Protein AF-A0A437SU65-F1 (afdb_monomer_lite)

Secondary structure (DSSP, 8-state):
--HHHHHHHHHHHHHHHHTTSPPP-HHHHTS----EEEGGG--TTTHHHHHHHHHHHHHHHTS--B--TT---GGGHHHHHTT-EEEEEEEEEEEPPPBTTTBSS-EEEEEEEEETTS-SEEEEEEEEEGGGEEEETTSEEEE-TT-EEEEEEEEEEEETTEEEEEEEEEEEEEEEEESSS--EEE--S--TT---EEEE--HHHHHHHHHHHHH--HHHHHHS----EEEE---SSPPHHHHPBPP-PPSSTTS--SS-SS-EEEEEEEEEEEEEEPSSSSSEEEEEEEEEEEETT--EEEEEEEEE--HHHHHT-PPPTT-EEEEEE-EETTEEEEE---EEEEE-S-----PPPSSHHHHHHHHHHH-GGG---HHHHHHHHHHHHTTTSSHHHHHHHHHHS--SS-EEHHHHHHHHT--HHHHHHHHHTTS----S-SSS-EE-HHHHHHHHHHHH--SHHHHHHHHHHS--EEHHHHHHHHT--HHHHHHHHHHTTPPPTT-SSSSS-EE-HHHHHHHHHHHHHHHHSPP-------------------------------------------------------EEEEETTEEEEE---SSHHHHHHHHHHHHH-SS---EEEEEETTT--EEEEEGGGEEEEEE-

pLDDT: mean 79.96, std 18.11, range [21.45, 98.0]

Radius of gyration: 40.56 Å; chains: 1; bounding box: 126×53×125 Å

Organism: NCBI:txid2495899

Structure (mmCIF, N/CA/C/O backbone):
data_AF-A0A437SU65-F1
#
_entry.id   AF-A0A437SU65-F1
#
loop_
_atom_site.group_PDB
_atom_site.id
_atom_site.type_symbol
_atom_site.label_atom_id
_atom_site.label_alt_id
_atom_site.label_comp_id
_atom_site.label_asym_id
_atom_site.label_entity_id
_atom_site.label_seq_id
_atom_site.pdbx_PDB_ins_code
_atom_site.Cartn_x
_atom_site.Cartn_y
_atom_site.Cartn_z
_atom_site.occupancy
_atom_site.B_iso_or_equiv
_atom_site.auth_seq_id
_atom_site.auth_comp_id
_atom_site.auth_asym_id
_atom_site.auth_atom_id
_atom_site.pdbx_PDB_model_num
ATOM 1 N N . MET A 1 1 ? -15.818 5.229 66.109 1.00 48.31 1 MET A N 1
ATOM 2 C CA . MET A 1 1 ? -14.452 5.239 65.522 1.00 48.31 1 MET A CA 1
ATOM 3 C C . MET A 1 1 ? -14.204 6.581 64.822 1.00 48.31 1 MET A C 1
ATOM 5 O O . MET A 1 1 ? -15.009 6.963 63.986 1.00 48.31 1 MET A O 1
ATOM 9 N N . LYS A 1 2 ? -13.163 7.351 65.189 1.00 48.25 2 LYS A N 1
ATOM 10 C CA . LYS A 1 2 ? -12.948 8.735 64.696 1.00 48.25 2 LYS A CA 1
ATOM 11 C C . LYS A 1 2 ? -12.489 8.754 63.220 1.00 48.25 2 LYS A C 1
ATOM 13 O O . LYS A 1 2 ? -11.485 8.124 62.896 1.00 48.25 2 LYS A O 1
ATOM 18 N N . ARG A 1 3 ? -13.166 9.533 62.356 1.00 51.75 3 ARG A N 1
ATOM 19 C CA . ARG A 1 3 ? -12.918 9.709 60.895 1.00 51.75 3 ARG A CA 1
ATOM 20 C C . ARG A 1 3 ? -11.437 9.831 60.488 1.00 51.75 3 ARG A C 1
ATOM 22 O O . ARG A 1 3 ? -11.054 9.310 59.446 1.00 51.75 3 ARG A O 1
ATOM 29 N N . LYS A 1 4 ? -10.592 10.469 61.311 1.00 56.97 4 LYS A N 1
ATOM 30 C CA . LYS A 1 4 ? -9.142 10.595 61.058 1.00 56.97 4 LYS A CA 1
ATOM 31 C C . LYS A 1 4 ? -8.413 9.243 61.029 1.00 56.97 4 LYS A C 1
ATOM 33 O O . LYS A 1 4 ? -7.615 9.024 60.127 1.00 56.97 4 LYS A O 1
ATOM 38 N N . LYS A 1 5 ? -8.740 8.319 61.943 1.00 60.62 5 LYS A N 1
ATOM 39 C CA . LYS A 1 5 ? -8.124 6.978 62.012 1.00 60.62 5 LYS A CA 1
ATOM 40 C C . LYS A 1 5 ? -8.497 6.119 60.798 1.00 60.62 5 LYS A C 1
ATOM 42 O O . LYS A 1 5 ? -7.655 5.399 60.281 1.00 60.62 5 LYS A O 1
ATOM 47 N N . LEU A 1 6 ? -9.732 6.254 60.302 1.00 53.84 6 LEU A N 1
ATOM 48 C CA . LEU A 1 6 ? -10.195 5.566 59.091 1.00 53.84 6 LEU A CA 1
ATOM 49 C C . LEU A 1 6 ? -9.462 6.075 57.838 1.00 53.84 6 LEU A C 1
ATOM 51 O O . LEU A 1 6 ? -9.045 5.278 57.007 1.00 53.84 6 LEU A O 1
ATOM 55 N N . LYS A 1 7 ? -9.248 7.394 57.728 1.00 58.16 7 LYS A N 1
ATOM 56 C CA . LYS A 1 7 ? -8.521 8.008 56.605 1.00 58.16 7 LYS A CA 1
ATOM 57 C C . LYS A 1 7 ? -7.038 7.607 56.591 1.00 58.16 7 LYS A C 1
ATOM 59 O O . LYS A 1 7 ? -6.509 7.306 55.529 1.00 58.16 7 LYS A O 1
ATOM 64 N N . GLN A 1 8 ? -6.403 7.531 57.763 1.00 63.47 8 GLN A N 1
ATOM 65 C CA . GLN A 1 8 ? -5.023 7.050 57.920 1.00 63.47 8 GLN A CA 1
ATOM 66 C C . GLN A 1 8 ? -4.881 5.564 57.562 1.00 63.47 8 GLN A C 1
ATOM 68 O O . GLN A 1 8 ? -3.995 5.209 56.794 1.00 63.47 8 GLN A O 1
ATOM 73 N N . LEU A 1 9 ? -5.798 4.714 58.038 1.00 54.09 9 LEU A N 1
ATOM 74 C CA . LEU A 1 9 ? -5.822 3.287 57.695 1.00 54.09 9 LEU A CA 1
ATOM 75 C C . LEU A 1 9 ? -6.087 3.048 56.201 1.00 54.09 9 LEU A C 1
ATOM 77 O O . LEU A 1 9 ? -5.532 2.117 55.625 1.00 54.09 9 LEU A O 1
ATOM 81 N N . LEU A 1 10 ? -6.907 3.886 55.557 1.00 53.16 10 LEU A N 1
ATOM 82 C CA . LEU A 1 10 ? -7.144 3.839 54.110 1.00 53.16 10 LEU A CA 1
ATOM 83 C C . LEU A 1 10 ? -5.919 4.291 53.301 1.00 53.16 10 LEU A C 1
ATOM 85 O O . LEU A 1 10 ? -5.645 3.691 52.264 1.00 53.16 10 LEU A O 1
ATOM 89 N N . HIS A 1 11 ? -5.176 5.300 53.770 1.00 51.72 11 HIS A N 1
ATOM 90 C CA . HIS A 1 11 ? -3.910 5.717 53.155 1.00 51.72 11 HIS A CA 1
ATOM 91 C C . HIS A 1 11 ? -2.830 4.640 53.296 1.00 51.72 11 HIS A C 1
ATOM 93 O O . HIS A 1 11 ? -2.267 4.235 52.286 1.00 51.72 11 HIS A O 1
ATOM 99 N N . GLN A 1 12 ? -2.642 4.077 54.493 1.00 53.31 12 GLN A N 1
ATOM 100 C CA . GLN A 1 12 ? -1.701 2.972 54.711 1.00 53.31 12 GLN A CA 1
ATOM 101 C C . GLN A 1 12 ? -2.074 1.726 53.896 1.00 53.31 12 GLN A C 1
ATOM 103 O O . GLN A 1 12 ? -1.208 1.102 53.297 1.00 53.31 12 GLN A O 1
ATOM 108 N N . ARG A 1 13 ? -3.367 1.383 53.777 1.00 48.22 13 ARG A N 1
ATOM 109 C CA . ARG A 1 13 ? -3.807 0.291 52.885 1.00 48.22 13 ARG A CA 1
ATOM 110 C C . ARG A 1 13 ? -3.556 0.576 51.405 1.00 48.22 13 ARG A C 1
ATOM 112 O O . ARG A 1 13 ? -3.365 -0.373 50.653 1.00 48.22 13 ARG A O 1
ATOM 119 N N . ARG A 1 14 ? -3.613 1.838 50.969 1.00 48.84 14 ARG A N 1
ATOM 120 C CA . ARG A 1 14 ? -3.304 2.230 49.583 1.00 48.84 14 ARG A CA 1
ATOM 121 C C . ARG A 1 14 ? -1.804 2.169 49.304 1.00 48.84 14 ARG A C 1
ATOM 123 O O . ARG A 1 14 ? -1.428 1.682 48.248 1.00 48.84 14 ARG A O 1
ATOM 130 N N . GLU A 1 15 ? -0.975 2.594 50.251 1.00 47.12 15 GLU A N 1
ATOM 131 C CA . GLU A 1 15 ? 0.488 2.506 50.151 1.00 47.12 15 GLU A CA 1
ATOM 132 C C . GLU A 1 15 ? 0.971 1.053 50.154 1.00 47.12 15 GLU A C 1
ATOM 134 O O . GLU A 1 15 ? 1.765 0.673 49.302 1.00 47.12 15 GLU A O 1
ATOM 139 N N . VAL A 1 16 ? 0.411 0.205 51.025 1.00 46.88 16 VAL A N 1
ATOM 140 C CA . VAL A 1 16 ? 0.724 -1.234 51.052 1.00 46.88 16 VAL A CA 1
ATOM 141 C C . VAL A 1 16 ? 0.246 -1.949 49.783 1.00 46.88 16 VAL A C 1
ATOM 143 O O . VAL A 1 16 ? 0.918 -2.863 49.322 1.00 46.88 16 VAL A O 1
ATOM 146 N N . LYS A 1 17 ? -0.881 -1.531 49.183 1.00 47.09 17 LYS A N 1
ATOM 147 C CA . LYS A 1 17 ? -1.336 -2.073 47.891 1.00 47.09 17 LYS A CA 1
ATOM 148 C C . LYS A 1 17 ? -0.414 -1.691 46.735 1.00 47.09 17 LYS A C 1
ATOM 150 O O . LYS A 1 17 ? -0.077 -2.571 45.959 1.00 47.09 17 LYS A O 1
ATOM 155 N N . ARG A 1 18 ? 0.032 -0.431 46.662 1.00 48.28 18 ARG A N 1
ATOM 156 C CA . ARG A 1 18 ? 1.009 0.020 45.654 1.00 48.28 18 ARG A CA 1
ATOM 157 C C . ARG A 1 18 ? 2.356 -0.689 45.787 1.00 48.28 18 ARG A C 1
ATOM 159 O O . ARG A 1 18 ? 2.956 -1.043 44.788 1.00 48.28 18 ARG A O 1
ATOM 166 N N . ALA A 1 19 ? 2.805 -0.959 47.013 1.00 45.44 19 ALA A N 1
ATOM 167 C CA . ALA A 1 19 ? 4.047 -1.697 47.260 1.00 45.44 19 ALA A CA 1
ATOM 168 C C . ALA A 1 19 ? 3.969 -3.204 46.922 1.00 45.44 19 ALA A C 1
ATOM 170 O O . ALA A 1 19 ? 4.989 -3.885 46.949 1.00 45.44 19 ALA A O 1
ATOM 171 N N . GLN A 1 20 ? 2.771 -3.734 46.647 1.00 42.81 20 GLN A N 1
ATOM 172 C CA . GLN A 1 20 ? 2.524 -5.135 46.276 1.00 42.81 20 GLN A CA 1
ATOM 173 C C . GLN A 1 20 ? 2.064 -5.289 44.817 1.00 42.81 20 GLN A C 1
ATOM 175 O O . GLN A 1 20 ? 1.743 -6.402 44.396 1.00 42.81 20 GLN A O 1
ATOM 180 N N . GLU A 1 21 ? 1.987 -4.197 44.052 1.00 44.97 21 GLU A N 1
ATOM 181 C CA . GLU A 1 21 ? 1.655 -4.257 42.632 1.00 44.97 21 GLU A CA 1
ATOM 182 C C . GLU A 1 21 ? 2.878 -4.784 41.858 1.00 44.97 21 GLU A C 1
ATOM 184 O O . GLU A 1 21 ? 3.986 -4.285 42.053 1.00 44.97 21 GLU A O 1
ATOM 189 N N . PRO A 1 22 ? 2.721 -5.845 41.044 1.00 46.12 22 PRO A N 1
ATOM 190 C CA . PRO A 1 22 ? 3.824 -6.387 40.258 1.00 46.12 22 PRO A CA 1
ATOM 191 C C . PRO A 1 22 ? 4.358 -5.322 39.295 1.00 46.12 22 PRO A C 1
ATOM 193 O O . PRO A 1 22 ? 3.571 -4.540 38.758 1.00 46.12 22 PRO A O 1
ATOM 196 N N . GLU A 1 23 ? 5.674 -5.318 39.059 1.00 51.69 23 GLU A N 1
ATOM 197 C CA . GLU A 1 23 ? 6.300 -4.455 38.051 1.00 51.69 23 GLU A CA 1
ATOM 198 C C . GLU A 1 23 ? 5.543 -4.559 36.719 1.00 51.69 23 GLU A C 1
ATOM 200 O O . GLU A 1 23 ? 5.270 -5.656 36.215 1.00 51.69 23 GLU A O 1
ATOM 205 N N . ILE A 1 24 ? 5.162 -3.406 36.164 1.00 58.41 24 ILE A N 1
ATOM 206 C CA . ILE A 1 24 ? 4.443 -3.334 34.894 1.00 58.41 24 ILE A CA 1
ATOM 207 C C . ILE A 1 24 ? 5.397 -3.791 33.788 1.00 58.41 24 ILE A C 1
ATOM 209 O O . ILE A 1 24 ? 6.418 -3.163 33.526 1.00 58.41 24 ILE A O 1
ATOM 213 N N . ASN A 1 25 ? 5.065 -4.898 33.126 1.00 58.41 25 ASN A N 1
ATOM 214 C CA . ASN A 1 25 ? 5.825 -5.371 31.978 1.00 58.41 25 ASN A CA 1
ATOM 215 C C . ASN A 1 25 ? 5.458 -4.548 30.735 1.00 58.41 25 ASN A C 1
ATOM 217 O O . ASN A 1 25 ? 4.402 -4.759 30.135 1.00 58.41 25 ASN A O 1
ATOM 221 N N . ASP A 1 26 ? 6.369 -3.667 30.326 1.00 60.25 26 ASP A N 1
ATOM 222 C CA . ASP A 1 26 ? 6.275 -2.810 29.139 1.00 60.25 26 ASP A CA 1
ATOM 223 C C . ASP A 1 26 ? 5.778 -3.540 27.876 1.00 60.25 26 ASP A C 1
ATOM 225 O O . ASP A 1 26 ? 4.944 -3.019 27.141 1.00 60.25 26 ASP A O 1
ATOM 229 N N . LYS A 1 27 ? 6.236 -4.776 27.629 1.00 62.72 27 LYS A N 1
ATOM 230 C CA . LYS A 1 27 ? 5.845 -5.543 26.430 1.00 62.72 27 LYS A CA 1
ATOM 231 C C . LYS A 1 27 ? 4.414 -6.075 26.491 1.00 62.72 27 LYS A C 1
ATOM 233 O O . LYS A 1 27 ? 3.825 -6.343 25.449 1.00 62.72 27 LYS A O 1
ATOM 238 N N . GLN A 1 28 ? 3.880 -6.282 27.693 1.00 64.06 28 GLN A N 1
ATOM 239 C CA . GLN A 1 28 ? 2.501 -6.732 27.880 1.00 64.06 28 GLN A CA 1
ATOM 240 C C . GLN A 1 28 ? 1.509 -5.567 27.824 1.00 64.06 28 GLN A C 1
ATOM 242 O O . GLN A 1 28 ? 0.365 -5.789 27.427 1.00 64.06 28 GLN A O 1
ATOM 247 N N . ASP A 1 29 ? 1.923 -4.346 28.189 1.00 74.44 29 ASP A N 1
ATOM 248 C CA . ASP A 1 29 ? 1.045 -3.175 28.078 1.00 74.44 29 ASP A CA 1
ATOM 249 C C . ASP A 1 29 ? 0.813 -2.784 26.610 1.00 74.44 29 ASP A C 1
ATOM 251 O O . ASP A 1 29 ? -0.297 -2.428 26.234 1.00 74.44 29 ASP A O 1
ATOM 255 N N . ASP A 1 30 ? 1.793 -3.009 25.737 1.00 77.06 30 ASP A N 1
ATOM 256 C CA . ASP A 1 30 ? 1.712 -2.690 24.306 1.00 77.06 30 ASP A CA 1
ATOM 257 C C . ASP A 1 30 ? 0.867 -3.691 23.474 1.00 77.06 30 ASP A C 1
ATOM 259 O O . ASP A 1 30 ? 0.886 -3.659 22.243 1.00 77.06 30 ASP A O 1
ATOM 263 N N . GLN A 1 31 ? 0.121 -4.609 24.104 1.00 82.56 31 GLN A N 1
ATOM 264 C CA . GLN A 1 31 ? -0.688 -5.619 23.408 1.00 82.56 31 GLN A CA 1
ATOM 265 C C . GLN A 1 31 ? -2.133 -5.669 23.904 1.00 82.56 31 GLN A C 1
ATOM 267 O O . GLN A 1 31 ? -2.406 -5.667 25.109 1.00 82.56 31 GLN A O 1
ATOM 272 N N . LEU A 1 32 ? -3.074 -5.784 22.961 1.00 90.06 32 LEU A N 1
ATOM 273 C CA . LEU A 1 32 ? -4.473 -6.047 23.273 1.00 90.06 32 LEU A CA 1
ATOM 274 C C . LEU A 1 32 ? -4.654 -7.518 23.670 1.00 90.06 32 LEU A C 1
ATOM 276 O O . LEU A 1 32 ? -4.596 -8.419 22.836 1.00 90.06 32 LEU A O 1
ATOM 280 N N . GLN A 1 33 ? -4.919 -7.765 24.950 1.00 89.94 33 GLN A N 1
ATOM 281 C CA . GLN A 1 33 ? -5.267 -9.098 25.436 1.00 89.94 33 GLN A CA 1
ATOM 282 C C . GLN A 1 33 ? -6.783 -9.304 25.391 1.00 89.94 33 GLN A C 1
ATOM 284 O O . GLN A 1 33 ? -7.545 -8.590 26.046 1.00 89.94 33 GLN A O 1
ATOM 289 N N . ILE A 1 34 ? -7.229 -10.317 24.645 1.00 91.31 34 ILE A N 1
ATOM 290 C CA . ILE A 1 34 ? -8.649 -10.654 24.524 1.00 91.31 34 ILE A CA 1
ATOM 291 C C . ILE A 1 34 ? -9.034 -11.680 25.593 1.00 91.31 34 ILE A C 1
ATOM 293 O O . ILE A 1 34 ? -8.959 -12.890 25.379 1.00 91.31 34 ILE A O 1
ATOM 297 N N . ASN A 1 35 ? -9.480 -11.200 26.756 1.00 93.69 35 ASN A N 1
ATOM 298 C CA . ASN A 1 35 ? -10.156 -12.071 27.714 1.00 93.69 35 ASN A CA 1
ATOM 299 C C . ASN A 1 35 ? -11.552 -12.446 27.188 1.00 93.69 35 ASN A C 1
ATOM 301 O O . ASN A 1 35 ? -12.285 -11.597 26.676 1.00 93.69 35 ASN A O 1
ATOM 305 N N . TYR A 1 36 ? -11.937 -13.709 27.365 1.00 95.44 36 TYR A N 1
ATOM 306 C CA . TYR A 1 36 ? -13.238 -14.231 26.955 1.00 95.44 36 TYR A CA 1
ATOM 307 C C . TYR A 1 36 ? -13.839 -15.128 28.041 1.00 95.44 36 TYR A C 1
ATOM 309 O O . TYR A 1 36 ? -13.131 -15.631 28.914 1.00 95.44 36 TYR A O 1
ATOM 317 N N . VAL A 1 37 ? -15.159 -15.301 28.000 1.00 95.81 37 VAL A N 1
ATOM 318 C CA . VAL A 1 37 ? -15.876 -16.257 28.850 1.00 95.81 37 VAL A CA 1
ATOM 319 C C . VAL A 1 37 ? -15.878 -17.621 28.168 1.00 95.81 37 VAL A C 1
ATOM 321 O O . VAL A 1 37 ? -16.264 -17.723 27.001 1.00 95.81 37 VAL A O 1
ATOM 324 N N . LYS A 1 38 ? -15.487 -18.674 28.889 1.00 94.25 38 LYS A N 1
ATOM 325 C CA . LYS A 1 38 ? -15.581 -20.034 28.357 1.00 94.25 38 LYS A CA 1
ATOM 326 C C . LYS A 1 38 ? -17.037 -20.452 28.219 1.00 94.25 38 LYS A C 1
ATOM 328 O O . LYS A 1 38 ? -17.812 -20.282 29.159 1.00 94.25 38 LYS A O 1
ATOM 333 N N . THR A 1 39 ? -17.409 -21.056 27.094 1.00 92.56 39 THR A N 1
ATOM 334 C CA . THR A 1 39 ? -18.789 -21.525 26.875 1.00 92.56 39 THR A CA 1
ATOM 335 C C . THR A 1 39 ? -19.246 -22.494 27.973 1.00 92.56 39 THR A C 1
ATOM 337 O O . THR A 1 39 ? -20.391 -22.422 28.407 1.00 92.56 39 THR A O 1
ATOM 340 N N . SER A 1 40 ? -18.339 -23.317 28.511 1.00 90.06 40 SER A N 1
ATOM 341 C CA . SER A 1 40 ? -18.606 -24.230 29.633 1.00 90.06 40 SER A CA 1
ATOM 342 C C . SER A 1 40 ? -18.966 -23.535 30.954 1.00 90.06 40 SER A C 1
ATOM 344 O O . SER A 1 40 ? -19.517 -24.167 31.849 1.00 90.06 40 SER A O 1
ATOM 346 N N . GLU A 1 41 ? -18.629 -22.253 31.112 1.00 87.38 41 GLU A N 1
ATOM 347 C CA . GLU A 1 41 ? -18.922 -21.460 32.314 1.00 87.38 41 GLU A CA 1
ATOM 348 C C . GLU A 1 41 ? -20.277 -20.732 32.223 1.00 87.38 41 GLU A C 1
ATOM 350 O O . GLU A 1 41 ? -20.748 -20.170 33.220 1.00 87.38 41 GLU A O 1
ATOM 355 N N . LEU A 1 42 ? -20.908 -20.741 31.040 1.00 88.75 42 LEU A N 1
ATOM 356 C CA . LEU A 1 42 ? -22.161 -20.048 30.757 1.00 88.75 42 LEU A CA 1
ATOM 357 C C . LEU A 1 42 ? -23.374 -20.936 31.052 1.00 88.75 42 LEU A C 1
ATOM 359 O O . LEU A 1 42 ? -23.619 -21.949 30.404 1.00 88.75 42 LEU A O 1
ATOM 363 N N . THR A 1 43 ? -24.194 -20.486 31.993 1.00 85.62 43 THR A N 1
ATOM 364 C CA . THR A 1 43 ? -25.552 -20.979 32.252 1.00 85.62 43 THR A CA 1
ATOM 365 C C . THR A 1 43 ? -26.526 -19.807 32.128 1.00 85.62 43 THR A C 1
ATOM 367 O O . THR A 1 43 ? -26.138 -18.654 32.326 1.00 85.62 43 THR A O 1
ATOM 370 N N . ARG A 1 44 ? -27.807 -20.073 31.842 1.00 76.50 44 ARG A N 1
ATOM 371 C CA . ARG A 1 44 ? -28.818 -19.005 31.693 1.00 76.50 44 ARG A CA 1
ATOM 372 C C . ARG A 1 44 ? -28.914 -18.081 32.913 1.00 76.50 44 ARG A C 1
ATOM 374 O O . ARG A 1 44 ? -29.195 -16.901 32.758 1.00 76.50 44 ARG A O 1
ATOM 381 N N . GLU A 1 45 ? -28.669 -18.603 34.111 1.00 78.88 45 GLU A N 1
ATOM 382 C CA . GLU A 1 45 ? -28.796 -17.848 35.364 1.00 78.88 45 GLU A CA 1
ATOM 383 C C . GLU A 1 45 ? -27.555 -17.001 35.695 1.00 78.88 45 GLU A C 1
ATOM 385 O O . GLU A 1 45 ? -27.661 -16.026 36.437 1.00 78.88 45 GLU A O 1
ATOM 390 N N . ASN A 1 46 ? -26.377 -17.334 35.147 1.00 87.94 46 ASN A N 1
ATOM 391 C CA . ASN A 1 46 ? -25.112 -16.674 35.498 1.00 87.94 46 ASN A CA 1
ATOM 392 C C . ASN A 1 46 ? -24.468 -15.870 34.352 1.00 87.94 46 ASN A C 1
ATOM 394 O O . ASN A 1 46 ? -23.453 -15.211 34.586 1.00 87.94 46 ASN A O 1
ATOM 398 N N . GLU A 1 47 ? -25.037 -15.898 33.144 1.00 87.81 47 GLU A N 1
ATOM 399 C CA . GLU A 1 47 ? -24.445 -15.328 31.926 1.00 87.81 47 GLU A CA 1
ATOM 400 C C . GLU A 1 47 ? -23.999 -13.868 32.120 1.00 87.81 47 GLU A C 1
ATOM 402 O O . GLU A 1 47 ? -22.821 -13.528 31.967 1.00 87.81 47 GLU A O 1
ATOM 407 N N . THR A 1 48 ? -24.911 -13.016 32.588 1.00 91.69 48 THR A N 1
ATOM 408 C CA . THR A 1 48 ? -24.638 -11.606 32.895 1.00 91.69 48 THR A CA 1
ATOM 409 C C . THR A 1 48 ? -23.510 -11.421 33.917 1.00 91.69 48 THR A C 1
ATOM 411 O O . THR A 1 48 ? -22.685 -10.509 33.796 1.00 91.69 48 THR A O 1
ATOM 414 N N . ALA A 1 49 ? -23.449 -12.274 34.941 1.00 93.12 49 ALA A N 1
ATOM 415 C CA . ALA A 1 49 ? -22.429 -12.180 35.979 1.00 93.12 49 ALA A CA 1
ATOM 416 C C . ALA A 1 49 ? -21.038 -12.549 35.440 1.00 93.12 49 ALA A C 1
ATOM 418 O O . ALA A 1 49 ? -20.062 -11.870 35.778 1.00 93.12 49 ALA A O 1
ATOM 419 N N . GLN A 1 50 ? -20.944 -13.567 34.575 1.00 95.00 50 GLN A N 1
ATOM 420 C CA . GLN A 1 50 ? -19.679 -13.981 33.959 1.00 95.00 50 GLN A CA 1
ATOM 421 C C . GLN A 1 50 ? -19.137 -12.920 33.002 1.00 95.00 50 GLN A C 1
ATOM 423 O O . GLN A 1 50 ? -17.964 -12.550 33.099 1.00 95.00 50 GLN A O 1
ATOM 428 N N . PHE A 1 51 ? -19.987 -12.339 32.151 1.00 96.44 51 PHE A N 1
ATOM 429 C CA . PHE A 1 51 ? -19.558 -11.252 31.268 1.00 96.44 51 PHE A CA 1
ATOM 430 C C . PHE A 1 51 ? -19.075 -10.030 32.052 1.00 96.44 51 PHE A C 1
ATOM 432 O O . PHE A 1 51 ? -17.989 -9.515 31.789 1.00 96.44 51 PHE A O 1
ATOM 439 N N . ASN A 1 52 ? -19.803 -9.610 33.091 1.00 95.88 52 ASN A N 1
ATOM 440 C CA . ASN A 1 52 ? -19.356 -8.508 33.946 1.00 95.88 52 ASN A CA 1
ATOM 441 C C . ASN A 1 52 ? -18.070 -8.832 34.727 1.00 95.88 52 ASN A C 1
ATOM 443 O O . ASN A 1 52 ? -17.272 -7.932 34.997 1.00 95.88 52 ASN A O 1
ATOM 447 N N . LYS A 1 53 ? -17.836 -10.098 35.098 1.00 95.06 53 LYS A N 1
ATOM 448 C CA . LYS A 1 53 ? -16.576 -10.538 35.718 1.00 95.06 53 LYS A CA 1
ATOM 449 C C . LYS A 1 53 ? -15.400 -10.349 34.758 1.00 95.06 53 LYS A C 1
ATOM 451 O O . LYS A 1 53 ? -14.406 -9.748 35.162 1.00 95.06 53 LYS A O 1
ATOM 456 N N . VAL A 1 54 ? -15.525 -10.795 33.507 1.00 96.12 54 VAL A N 1
ATOM 457 C CA . VAL A 1 54 ? -14.481 -10.624 32.482 1.00 96.12 54 VAL A CA 1
ATOM 458 C C . VAL A 1 54 ? -14.294 -9.152 32.107 1.00 96.12 54 VAL A C 1
ATOM 460 O O . VAL A 1 54 ? -13.163 -8.682 32.058 1.00 96.12 54 VAL A O 1
ATOM 463 N N . ARG A 1 55 ? -15.370 -8.372 31.967 1.00 96.38 55 ARG A N 1
ATOM 464 C CA . ARG A 1 55 ? -15.272 -6.922 31.737 1.00 96.38 55 ARG A CA 1
ATOM 465 C C . ARG A 1 55 ? -14.465 -6.218 32.829 1.00 96.38 55 ARG A C 1
ATOM 467 O O . ARG A 1 55 ? -13.527 -5.486 32.540 1.00 96.38 55 ARG A O 1
ATOM 474 N N . ARG A 1 56 ? -14.760 -6.492 34.105 1.00 94.69 56 ARG A N 1
ATOM 475 C CA . ARG A 1 56 ? -13.992 -5.942 35.239 1.00 94.69 56 ARG A CA 1
ATOM 476 C C . ARG A 1 56 ? -12.543 -6.429 35.276 1.00 94.69 56 ARG A C 1
ATOM 478 O O . ARG A 1 56 ? -11.690 -5.722 35.808 1.00 94.69 56 ARG A O 1
ATOM 485 N N . LYS A 1 57 ? -12.264 -7.621 34.742 1.00 94.25 57 LYS A N 1
ATOM 486 C CA . LYS A 1 57 ? -10.900 -8.116 34.533 1.00 94.25 57 LYS A CA 1
ATOM 487 C C . LYS A 1 57 ? -10.178 -7.261 33.484 1.00 94.25 57 LYS A C 1
ATOM 489 O O . LYS A 1 57 ? -9.079 -6.794 33.765 1.00 94.25 57 LYS A O 1
ATOM 494 N N . ASN A 1 58 ? -10.830 -6.940 32.362 1.00 94.75 58 ASN A N 1
ATOM 495 C CA . ASN A 1 58 ? -10.271 -6.049 31.336 1.00 94.75 58 ASN A CA 1
ATOM 496 C C . ASN A 1 58 ? -9.891 -4.675 31.892 1.00 94.75 58 ASN A C 1
ATOM 498 O O . ASN A 1 58 ? -8.809 -4.180 31.593 1.00 94.75 58 ASN A O 1
ATOM 502 N N . VAL A 1 59 ? -10.721 -4.095 32.767 1.00 93.12 59 VAL A N 1
ATOM 503 C CA . VAL A 1 59 ? -10.406 -2.808 33.414 1.00 93.12 59 VAL A CA 1
ATOM 504 C C . VAL A 1 59 ? -9.080 -2.846 34.187 1.00 93.12 59 VAL A C 1
ATOM 506 O O . VAL A 1 59 ? -8.360 -1.854 34.228 1.00 93.12 59 VAL A O 1
ATOM 509 N N . LYS A 1 60 ? -8.749 -3.983 34.809 1.00 88.62 60 LYS A N 1
ATOM 510 C CA . LYS A 1 60 ? -7.547 -4.140 35.646 1.00 88.62 60 LYS A CA 1
ATOM 511 C C . LYS A 1 60 ? -6.306 -4.557 34.860 1.00 88.62 60 LYS A C 1
ATOM 513 O O . LYS A 1 60 ? -5.191 -4.186 35.224 1.00 88.62 60 LYS A O 1
ATOM 518 N N . GLU A 1 61 ? -6.497 -5.404 33.856 1.00 88.19 61 GLU A N 1
ATOM 519 C CA . GLU A 1 61 ? -5.404 -6.120 33.194 1.00 88.19 61 GLU A CA 1
ATOM 520 C C . GLU A 1 61 ? -5.129 -5.623 31.777 1.00 88.19 61 GLU A C 1
ATOM 522 O O . GLU A 1 61 ? -3.995 -5.726 31.324 1.00 88.19 61 GLU A O 1
ATOM 527 N N . VAL A 1 62 ? -6.136 -5.078 31.088 1.00 91.50 62 VAL A N 1
ATOM 528 C CA . VAL A 1 62 ? -6.043 -4.769 29.655 1.00 91.50 62 VAL A CA 1
ATOM 529 C C . VAL A 1 62 ? -5.928 -3.276 29.386 1.00 91.50 62 VAL A C 1
ATOM 531 O O . VAL A 1 62 ? -5.269 -2.923 28.422 1.00 91.50 62 VAL A O 1
ATOM 534 N N . LEU A 1 63 ? -6.521 -2.394 30.193 1.00 92.19 63 LEU A N 1
ATOM 535 C CA . LEU A 1 63 ? -6.363 -0.946 29.986 1.00 92.19 63 LEU A CA 1
ATOM 536 C C . LEU A 1 63 ? -4.902 -0.512 30.125 1.00 92.19 63 LEU A C 1
ATOM 538 O O . LEU A 1 63 ? -4.173 -1.094 30.928 1.00 92.19 63 LEU A O 1
ATOM 542 N N . ASN A 1 64 ? -4.513 0.539 29.396 1.00 89.12 64 ASN A N 1
ATOM 543 C CA . ASN A 1 64 ? -3.157 1.079 29.482 1.00 89.12 64 ASN A CA 1
ATOM 544 C C . ASN A 1 64 ? -2.851 1.504 30.917 1.00 89.12 64 ASN A C 1
ATOM 546 O O . ASN A 1 64 ? -3.691 2.130 31.586 1.00 89.12 64 ASN A O 1
ATOM 550 N N . LYS A 1 65 ? -1.639 1.184 31.366 1.00 86.19 65 LYS A N 1
ATOM 551 C CA . LYS A 1 65 ? -1.116 1.582 32.680 1.00 86.19 65 LYS A CA 1
ATOM 552 C C . LYS A 1 65 ? -0.002 2.606 32.552 1.00 86.19 65 LYS A C 1
ATOM 554 O O . LYS A 1 65 ? 0.256 3.337 33.501 1.00 86.19 65 LYS A O 1
ATOM 559 N N . LEU A 1 66 ? 0.615 2.694 31.381 1.00 84.44 66 LEU A N 1
ATOM 560 C CA . LEU A 1 66 ? 1.716 3.598 31.103 1.00 84.44 66 LEU A CA 1
ATOM 561 C C . LEU A 1 66 ? 1.278 4.763 30.213 1.00 84.44 66 LEU A C 1
ATOM 563 O O . LEU A 1 66 ? 0.418 4.644 29.339 1.00 84.44 66 LEU A O 1
ATOM 567 N N . LYS A 1 67 ? 1.871 5.936 30.438 1.00 81.06 67 LYS A N 1
ATOM 568 C CA . LYS A 1 67 ? 1.645 7.104 29.580 1.00 81.06 67 LYS A CA 1
ATOM 569 C C . LYS A 1 67 ? 2.455 6.982 28.285 1.00 81.06 67 LYS A C 1
ATOM 571 O O . LYS A 1 67 ? 3.668 6.805 28.326 1.00 81.06 67 LYS A O 1
ATOM 576 N N . HIS A 1 68 ? 1.807 7.221 27.143 1.00 79.00 68 HIS A N 1
ATOM 577 C CA . HIS A 1 68 ? 2.444 7.240 25.816 1.00 79.00 68 HIS A CA 1
ATOM 578 C C . HIS A 1 68 ? 2.427 8.661 25.212 1.00 79.00 68 HIS A C 1
ATOM 580 O O . HIS A 1 68 ? 1.634 8.942 24.311 1.00 79.00 68 HIS A O 1
ATOM 586 N N . PRO A 1 69 ? 3.253 9.605 25.716 1.00 65.94 69 PRO A N 1
ATOM 587 C CA . PRO A 1 69 ? 3.161 11.028 25.366 1.00 65.94 69 PRO A CA 1
ATOM 588 C C . PRO A 1 69 ? 3.585 11.347 23.925 1.00 65.94 69 PRO A C 1
ATOM 590 O O . PRO A 1 69 ? 3.220 12.399 23.407 1.00 65.94 69 PRO A O 1
ATOM 593 N N . PHE A 1 70 ? 4.335 10.451 23.282 1.00 66.44 70 PHE A N 1
ATOM 594 C CA . PHE A 1 70 ? 4.819 10.615 21.912 1.00 66.44 70 PHE A CA 1
ATOM 595 C C . PHE A 1 70 ? 3.973 9.855 20.877 1.00 66.44 70 PHE A C 1
ATOM 597 O O . PHE A 1 70 ? 4.384 9.769 19.723 1.00 66.44 70 PHE A O 1
ATOM 604 N N . SER A 1 71 ? 2.798 9.316 21.244 1.00 71.75 71 SER A N 1
ATOM 605 C CA . SER A 1 71 ? 1.903 8.697 20.254 1.00 71.75 71 SER A CA 1
ATOM 606 C C . SER A 1 71 ? 1.406 9.759 19.267 1.00 71.75 71 SER A C 1
ATOM 608 O O . SER A 1 71 ? 0.718 10.706 19.647 1.00 71.75 71 SER A O 1
ATOM 610 N N . GLN A 1 72 ? 1.793 9.627 17.997 1.00 71.38 72 GLN A N 1
ATOM 611 C CA . GLN A 1 72 ? 1.370 10.519 16.908 1.00 71.38 72 GLN A CA 1
ATOM 612 C C . GLN A 1 72 ? 0.285 9.893 16.023 1.00 71.38 72 GLN A C 1
ATOM 614 O O . GLN A 1 72 ? -0.093 10.473 15.010 1.00 71.38 72 GLN A O 1
ATOM 619 N N . HIS A 1 73 ? -0.212 8.703 16.368 1.00 85.94 73 HIS A N 1
ATOM 620 C CA . HIS A 1 73 ? -1.208 7.990 15.566 1.00 85.94 73 HIS A CA 1
ATOM 621 C C . HIS A 1 73 ? -0.777 7.741 14.116 1.00 85.94 73 HIS A C 1
ATOM 623 O O . HIS A 1 73 ? -1.589 7.661 13.194 1.00 85.94 73 HIS A O 1
ATOM 629 N N . ILE A 1 74 ? 0.535 7.614 13.895 1.00 87.38 74 ILE A N 1
ATOM 630 C CA . ILE A 1 74 ? 1.110 7.600 12.551 1.00 87.38 74 ILE A CA 1
ATOM 631 C C . ILE A 1 74 ? 0.697 6.366 11.744 1.00 87.38 74 ILE A C 1
ATOM 633 O O . ILE A 1 74 ? 0.548 6.469 10.534 1.00 87.38 74 ILE A O 1
ATOM 637 N N . ARG A 1 75 ? 0.415 5.227 12.392 1.00 91.25 75 ARG A N 1
ATOM 638 C CA . ARG A 1 75 ? -0.089 4.008 11.730 1.00 91.25 75 ARG A CA 1
ATOM 639 C C . ARG A 1 75 ? -1.496 4.151 11.145 1.00 91.25 75 ARG A C 1
ATOM 641 O O . ARG A 1 75 ? -1.904 3.293 10.372 1.00 91.25 75 ARG A O 1
ATOM 648 N N . LEU A 1 76 ? -2.224 5.223 11.467 1.00 93.75 76 LEU A N 1
ATOM 649 C CA . LEU A 1 76 ? -3.509 5.542 10.837 1.00 93.75 76 LEU A CA 1
ATOM 650 C C . LEU A 1 76 ? -3.342 6.368 9.551 1.00 93.75 76 LEU A C 1
ATOM 652 O O . LEU A 1 76 ? -4.237 6.374 8.708 1.00 93.75 76 LEU A O 1
ATOM 656 N N . LYS A 1 77 ? -2.190 7.027 9.365 1.00 92.88 77 LYS A N 1
ATOM 657 C CA . LYS A 1 77 ? -1.888 7.854 8.188 1.00 92.88 77 LYS A CA 1
ATOM 658 C C . LYS A 1 77 ? -2.104 7.127 6.852 1.00 92.88 77 LYS A C 1
ATOM 660 O O . LYS A 1 77 ? -2.731 7.735 5.987 1.00 92.88 77 LYS A O 1
ATOM 665 N N . PRO A 1 78 ? -1.655 5.868 6.656 1.00 94.69 78 PRO A N 1
ATOM 666 C CA . PRO A 1 78 ? -1.824 5.193 5.370 1.00 94.69 78 PRO A CA 1
ATOM 667 C C . PRO A 1 78 ? -3.291 5.064 4.946 1.00 94.69 78 PRO A C 1
ATOM 669 O O . PRO A 1 78 ? -3.600 5.235 3.776 1.00 94.69 78 PRO A O 1
ATOM 672 N N . TYR A 1 79 ? -4.207 4.837 5.890 1.00 95.25 79 TYR A N 1
ATOM 673 C CA . TYR A 1 79 ? -5.643 4.747 5.601 1.00 95.25 79 TYR A CA 1
ATOM 674 C C . TYR A 1 79 ? -6.237 6.101 5.203 1.00 95.25 79 TYR A C 1
ATOM 676 O O . TYR A 1 79 ? -7.070 6.162 4.307 1.00 95.25 79 TYR A O 1
ATOM 684 N N . TYR A 1 80 ? -5.776 7.193 5.826 1.00 94.25 80 TYR A N 1
ATOM 685 C CA . TYR A 1 80 ? -6.149 8.550 5.416 1.00 94.25 80 TYR A CA 1
ATOM 686 C C . TYR A 1 80 ? -5.668 8.860 3.990 1.00 94.25 80 TYR A C 1
ATOM 688 O O . TYR A 1 80 ? -6.424 9.389 3.186 1.00 94.25 80 TYR A O 1
ATOM 696 N N . GLU A 1 81 ? -4.419 8.517 3.660 1.00 93.62 81 GLU A N 1
ATOM 697 C CA . GLU A 1 81 ? -3.842 8.771 2.331 1.00 93.62 81 GLU A CA 1
ATOM 698 C C . GLU A 1 81 ? -4.464 7.909 1.225 1.00 93.62 81 GLU A C 1
ATOM 700 O O . GLU A 1 81 ? -4.564 8.364 0.087 1.00 93.62 81 GLU A O 1
ATOM 705 N N . ALA A 1 82 ? -4.874 6.681 1.551 1.00 93.06 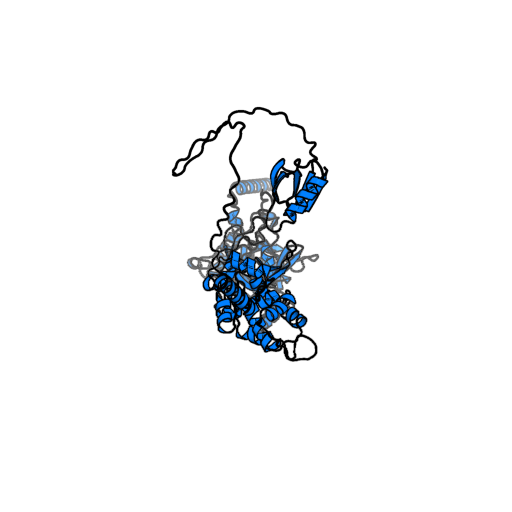82 ALA A N 1
ATOM 706 C CA . ALA A 1 82 ? -5.557 5.780 0.625 1.00 93.06 82 ALA A CA 1
ATOM 707 C C . ALA A 1 82 ? -7.053 6.083 0.471 1.00 93.06 82 ALA A C 1
ATOM 709 O O . ALA A 1 82 ? -7.702 5.473 -0.373 1.00 93.06 82 ALA A O 1
ATOM 710 N N . ASP A 1 83 ? -7.600 6.988 1.289 1.00 92.19 83 ASP A N 1
ATOM 711 C CA . ASP A 1 83 ? -9.041 7.204 1.411 1.00 92.19 83 ASP A CA 1
ATOM 712 C C . ASP A 1 83 ? -9.810 5.907 1.771 1.00 92.19 83 ASP A C 1
ATOM 714 O O . ASP A 1 83 ? -10.967 5.709 1.395 1.00 92.19 83 ASP A O 1
ATOM 718 N N . ASP A 1 84 ? -9.181 5.014 2.541 1.00 92.00 84 ASP A N 1
ATOM 719 C CA . ASP A 1 84 ? -9.711 3.685 2.857 1.00 92.00 84 ASP A CA 1
ATOM 720 C C . ASP A 1 84 ? -10.258 3.591 4.293 1.00 92.00 84 ASP A C 1
ATOM 722 O O . ASP A 1 84 ? -9.932 4.375 5.190 1.00 92.00 84 ASP A O 1
ATOM 726 N N . TRP A 1 85 ? -11.131 2.614 4.516 1.00 94.19 85 TRP A N 1
ATOM 727 C CA . TRP A 1 85 ? -11.760 2.358 5.801 1.00 94.19 85 TRP A CA 1
ATOM 728 C C . TRP A 1 85 ? -10.992 1.317 6.607 1.00 94.19 85 TRP A C 1
ATOM 730 O O . TRP A 1 85 ? -10.909 0.146 6.240 1.00 94.19 85 TRP A O 1
ATOM 740 N N . LEU A 1 86 ? -10.570 1.707 7.802 1.00 95.69 86 LEU A N 1
ATOM 741 C CA . LEU A 1 86 ? -9.935 0.821 8.762 1.00 95.69 86 LEU A CA 1
ATOM 742 C C . LEU A 1 86 ? -10.978 -0.039 9.494 1.00 95.69 86 LEU A C 1
ATOM 744 O O . LEU A 1 86 ? -11.892 0.495 10.122 1.00 95.69 86 LEU A O 1
ATOM 748 N N . HIS A 1 87 ? -10.808 -1.365 9.494 1.00 96.00 87 HIS A N 1
ATOM 749 C CA . HIS A 1 87 ? -11.477 -2.269 10.443 1.00 96.00 87 HIS A CA 1
ATOM 750 C C . HIS A 1 87 ? -10.583 -2.467 11.668 1.00 96.00 87 HIS A C 1
ATOM 752 O O . HIS A 1 87 ? -9.447 -2.922 11.544 1.00 96.00 87 HIS A O 1
ATOM 758 N N . TRP A 1 88 ? -11.103 -2.124 12.843 1.00 96.44 88 TRP A N 1
ATOM 759 C CA . TRP A 1 88 ? -10.346 -2.107 14.088 1.00 96.44 88 TRP A CA 1
ATOM 760 C C . TRP A 1 88 ? -11.118 -2.705 15.265 1.00 96.44 88 TRP A C 1
ATOM 762 O O . TRP A 1 88 ? -12.348 -2.818 15.247 1.00 96.44 88 TRP A O 1
ATOM 772 N N . ILE A 1 89 ? -10.376 -3.044 16.318 1.00 96.38 89 ILE A N 1
ATOM 773 C CA . ILE A 1 89 ? -10.910 -3.388 17.638 1.00 96.38 89 ILE A CA 1
ATOM 774 C C . ILE A 1 89 ? -10.049 -2.766 18.742 1.00 96.38 89 ILE A C 1
ATOM 776 O O . ILE A 1 89 ? -8.831 -2.666 18.607 1.00 96.38 89 ILE A O 1
ATOM 780 N N . GLY A 1 90 ? -10.676 -2.333 19.833 1.00 97.00 90 GLY A N 1
ATOM 781 C CA . GLY A 1 90 ? -9.988 -1.811 21.017 1.00 97.00 90 GLY A CA 1
ATOM 782 C C . GLY A 1 90 ? -10.863 -1.887 22.266 1.00 97.00 90 GLY A C 1
ATOM 783 O O . GLY A 1 90 ? -11.978 -2.407 22.209 1.00 97.00 90 GLY A O 1
ATOM 784 N N . VAL A 1 91 ? -10.371 -1.394 23.404 1.00 97.06 91 VAL A N 1
ATOM 785 C CA . VAL A 1 91 ? -11.081 -1.457 24.696 1.00 97.06 91 VAL A CA 1
ATOM 786 C C . VAL A 1 91 ? -11.555 -0.074 25.114 1.00 97.06 91 VAL A C 1
ATOM 788 O O . VAL A 1 91 ? -10.761 0.858 25.185 1.00 97.06 91 VAL A O 1
ATOM 791 N N . LEU A 1 92 ? -12.834 0.046 25.470 1.00 96.81 92 LEU A N 1
ATOM 792 C CA . LEU A 1 92 ? -13.390 1.257 26.064 1.00 96.81 92 LEU A CA 1
ATOM 793 C C . LEU A 1 92 ? -12.732 1.524 27.421 1.00 96.81 92 LEU A C 1
ATOM 795 O O . LEU A 1 92 ? -12.950 0.777 28.381 1.00 96.81 92 LEU A O 1
ATOM 799 N N . SER A 1 93 ? -11.934 2.584 27.505 1.00 95.06 93 SER A N 1
ATOM 800 C CA . SER A 1 93 ? -11.082 2.862 28.663 1.00 95.06 93 SER A CA 1
ATOM 801 C C . SER A 1 93 ? -11.532 4.066 29.485 1.00 95.06 93 SER A C 1
ATOM 803 O O . SER A 1 93 ? -11.310 4.086 30.699 1.00 95.06 93 SER A O 1
ATOM 805 N N . ASP A 1 94 ? -12.179 5.042 28.848 1.00 94.25 94 ASP A N 1
ATOM 806 C CA . ASP A 1 94 ? -12.758 6.224 29.486 1.00 94.25 94 ASP A CA 1
ATOM 807 C C . ASP A 1 94 ? -13.793 6.896 28.564 1.00 94.25 94 ASP A C 1
ATOM 809 O O . ASP A 1 94 ? -13.961 6.499 27.408 1.00 94.25 94 ASP A O 1
ATOM 813 N N . LEU A 1 95 ? -14.474 7.927 29.064 1.00 93.12 95 LEU A N 1
ATOM 814 C CA . LEU A 1 95 ? -15.303 8.816 28.254 1.00 93.12 95 LEU A CA 1
ATOM 815 C C . LEU A 1 95 ? -15.243 10.266 28.743 1.00 93.12 95 LEU A C 1
ATOM 817 O O . LEU A 1 95 ? -15.042 10.545 29.928 1.00 93.12 95 LEU A O 1
ATOM 821 N N . THR A 1 96 ? -15.499 11.197 27.834 1.00 89.75 96 THR A N 1
ATOM 822 C CA . THR A 1 96 ? -15.813 12.589 28.157 1.00 89.75 96 THR A CA 1
ATOM 823 C C . THR A 1 96 ? -17.323 12.793 28.091 1.00 89.75 96 THR A C 1
ATOM 825 O O . THR A 1 96 ? -18.019 12.233 27.246 1.00 89.75 96 THR A O 1
ATOM 828 N N . LEU A 1 97 ? -17.851 13.576 29.033 1.00 86.75 97 LEU A N 1
ATOM 829 C CA . LEU A 1 97 ? -19.260 13.958 29.020 1.00 86.75 97 LEU A CA 1
ATOM 830 C C . LEU A 1 97 ? -19.460 15.182 28.118 1.00 86.75 97 LEU A C 1
ATOM 832 O O . LEU A 1 97 ? -18.569 16.042 28.084 1.00 86.75 97 LEU A O 1
ATOM 836 N N . PRO A 1 98 ? -20.634 15.301 27.473 1.00 83.94 98 PRO A N 1
ATOM 837 C CA . PRO A 1 98 ? -21.032 16.504 26.763 1.00 83.94 98 PRO A CA 1
ATOM 838 C C . PRO A 1 98 ? -20.841 17.778 27.596 1.00 83.94 98 PRO A C 1
ATOM 840 O O . PRO A 1 98 ? -21.199 17.816 28.776 1.00 83.94 98 PRO A O 1
ATOM 843 N N . ASN A 1 99 ? -20.306 18.835 26.990 1.00 80.56 99 ASN A N 1
ATOM 844 C CA . ASN A 1 99 ? -20.209 20.164 27.581 1.00 80.56 99 ASN A CA 1
ATOM 845 C C . ASN A 1 99 ? -20.535 21.259 26.555 1.00 80.56 99 ASN A C 1
ATOM 847 O O . ASN A 1 99 ? -20.417 21.059 25.351 1.00 80.56 99 ASN A O 1
ATOM 851 N N . ALA A 1 100 ? -20.951 22.424 27.055 1.00 70.69 100 ALA A N 1
ATOM 852 C CA . ALA A 1 100 ? -21.462 23.521 26.234 1.00 70.69 100 ALA A CA 1
ATOM 853 C C . ALA A 1 100 ? -20.389 24.317 25.467 1.00 70.69 100 ALA A C 1
ATOM 855 O O . ALA A 1 100 ? -20.754 25.171 24.667 1.00 70.69 100 ALA A O 1
ATOM 856 N N . ALA A 1 101 ? -19.099 24.098 25.740 1.00 70.12 101 ALA A N 1
ATOM 857 C CA . ALA A 1 101 ? -18.019 24.889 25.154 1.00 70.12 101 ALA A CA 1
ATOM 858 C C . ALA A 1 101 ? -17.473 24.233 23.881 1.00 70.12 101 ALA A C 1
ATOM 860 O O . ALA A 1 101 ? -17.577 24.813 22.808 1.00 70.12 101 ALA A O 1
ATOM 861 N N . ASP A 1 102 ? -16.953 23.007 24.005 1.00 68.69 102 ASP A N 1
ATOM 862 C CA . ASP A 1 102 ? -16.085 22.423 22.971 1.00 68.69 102 ASP A CA 1
ATOM 863 C C . ASP A 1 102 ? -16.364 20.934 22.693 1.00 68.69 102 ASP A C 1
ATOM 865 O O . ASP A 1 102 ? -15.728 20.340 21.828 1.00 68.69 102 ASP A O 1
ATOM 869 N N . ASN A 1 103 ? -17.281 20.294 23.430 1.00 70.06 103 ASN A N 1
ATOM 870 C CA . ASN A 1 103 ? -17.573 18.870 23.262 1.00 70.06 103 ASN A CA 1
ATOM 871 C C . ASN A 1 103 ? -19.063 18.572 23.426 1.00 70.06 103 ASN A C 1
ATOM 873 O O . ASN A 1 103 ? -19.488 18.052 24.454 1.00 70.06 103 ASN A O 1
ATOM 877 N N . LEU A 1 104 ? -19.868 18.916 22.424 1.00 78.19 104 LEU A N 1
ATOM 878 C CA . LEU A 1 104 ? -21.330 18.831 22.506 1.00 78.19 104 LEU A CA 1
ATOM 879 C C . LEU A 1 104 ? -21.860 17.391 22.587 1.00 78.19 104 LEU A C 1
ATOM 881 O O . LEU A 1 104 ? -22.932 17.176 23.144 1.00 78.19 104 LEU A O 1
ATOM 885 N N . ASN A 1 105 ? -21.105 16.417 22.071 1.00 82.56 105 ASN A N 1
ATOM 886 C CA . ASN A 1 105 ? -21.529 15.020 21.955 1.00 82.56 105 ASN A CA 1
ATOM 887 C C . ASN A 1 105 ? -20.709 14.055 22.822 1.00 82.56 105 ASN A C 1
ATOM 889 O O . ASN A 1 105 ? -21.043 12.881 22.898 1.00 82.56 105 ASN A O 1
ATOM 893 N N . GLY A 1 106 ? -19.664 14.502 23.514 1.00 90.06 106 GLY A N 1
ATOM 894 C CA . GLY A 1 106 ? -18.764 13.604 24.236 1.00 90.06 106 GLY A CA 1
ATOM 895 C C . GLY A 1 106 ? -17.918 12.720 23.309 1.00 90.06 106 GLY A C 1
ATOM 896 O O . GLY A 1 106 ? -18.199 12.525 22.125 1.00 90.06 106 GLY A O 1
ATOM 897 N N . ASP A 1 107 ? -16.886 12.125 23.889 1.00 92.12 107 ASP A N 1
ATOM 898 C CA . ASP A 1 107 ? -15.965 11.215 23.217 1.00 92.12 107 ASP A CA 1
ATOM 899 C C . ASP A 1 107 ? -15.805 9.942 24.043 1.00 92.12 107 ASP A C 1
ATOM 901 O O . ASP A 1 107 ? -15.863 9.963 25.276 1.00 92.12 107 ASP A O 1
ATOM 905 N N . ILE A 1 108 ? -15.516 8.835 23.370 1.00 95.00 108 ILE A N 1
ATOM 906 C CA . ILE A 1 108 ? -15.025 7.625 24.025 1.00 95.00 108 ILE A CA 1
ATOM 907 C C . ILE A 1 108 ? -13.522 7.489 23.812 1.00 95.00 108 ILE A C 1
ATOM 909 O O . ILE A 1 108 ? -13.017 7.723 22.713 1.00 95.00 108 ILE A O 1
ATOM 913 N N . LEU A 1 109 ? -12.803 7.095 24.860 1.00 94.75 109 LEU A N 1
ATOM 914 C CA . LEU A 1 109 ? -11.401 6.714 24.757 1.00 94.75 109 LEU A CA 1
ATOM 915 C C . LEU A 1 109 ? -11.305 5.214 24.523 1.00 94.75 109 LEU A C 1
ATOM 917 O O . LEU A 1 109 ? -11.838 4.412 25.296 1.00 94.75 109 LEU A O 1
ATOM 921 N N . ILE A 1 110 ? -10.602 4.851 23.461 1.00 95.81 110 ILE A N 1
ATOM 922 C CA . ILE A 1 110 ? -10.320 3.473 23.091 1.00 95.81 110 ILE A CA 1
ATOM 923 C C . ILE A 1 110 ? -8.834 3.235 23.337 1.00 95.81 110 ILE A C 1
ATOM 925 O O . ILE A 1 110 ? -7.997 3.805 22.639 1.00 95.81 110 ILE A O 1
ATOM 929 N N . ASP A 1 111 ? -8.509 2.392 24.313 1.00 94.19 111 ASP A N 1
ATOM 930 C CA . ASP A 1 111 ? -7.145 1.909 24.529 1.00 94.19 111 ASP A CA 1
ATOM 931 C C . ASP A 1 111 ? -6.874 0.705 23.612 1.00 94.19 111 ASP A C 1
ATOM 933 O O . ASP A 1 111 ? -7.766 -0.108 23.341 1.00 94.19 111 ASP A O 1
ATOM 937 N N . LYS A 1 112 ? -5.614 0.563 23.190 1.00 92.56 112 LYS A N 1
ATOM 938 C CA . LYS A 1 112 ? -5.081 -0.587 22.444 1.00 92.56 112 LYS A CA 1
ATOM 939 C C . LYS A 1 112 ? -5.846 -0.852 21.151 1.00 92.56 112 LYS A C 1
ATOM 941 O O . LYS A 1 112 ? -6.366 -1.945 20.926 1.00 92.56 112 LYS A O 1
ATOM 946 N N . LEU A 1 113 ? -5.927 0.176 20.310 1.00 94.50 113 LEU A N 1
ATOM 947 C CA . LEU A 1 113 ? -6.536 0.076 18.992 1.00 94.50 113 LEU A CA 1
ATOM 948 C C . LEU A 1 113 ? -5.692 -0.865 18.127 1.00 94.50 113 LEU A C 1
ATOM 950 O O . LEU A 1 113 ? -4.510 -0.613 17.910 1.00 94.50 113 LEU A O 1
ATOM 954 N N . THR A 1 114 ? -6.294 -1.930 17.616 1.00 94.81 114 THR A N 1
ATOM 955 C CA . THR A 1 114 ? -5.635 -2.957 16.797 1.00 94.81 114 THR A CA 1
ATOM 956 C C . THR A 1 114 ? -6.370 -3.178 15.480 1.00 94.81 114 THR A C 1
ATOM 958 O O . THR A 1 114 ? -7.505 -2.721 15.315 1.00 94.81 114 THR A O 1
ATOM 961 N N . THR A 1 115 ? -5.731 -3.879 14.544 1.00 93.19 115 THR A N 1
ATOM 962 C CA . THR A 1 115 ? -6.374 -4.453 13.352 1.00 93.19 115 THR A CA 1
ATOM 963 C C . THR A 1 115 ? -7.564 -5.341 13.729 1.00 93.19 115 THR A C 1
ATOM 965 O O . THR A 1 115 ? -7.650 -5.848 14.846 1.00 93.19 115 THR A O 1
ATOM 968 N N . GLY A 1 116 ? -8.510 -5.554 12.808 1.00 87.38 116 GLY A N 1
ATOM 969 C CA . GLY A 1 116 ? -9.711 -6.366 13.064 1.00 87.38 116 GLY A CA 1
ATOM 970 C C . GLY A 1 116 ? -9.439 -7.819 13.496 1.00 87.38 116 GLY A C 1
ATOM 971 O O . GLY A 1 116 ? -10.302 -8.442 14.111 1.00 87.38 116 GLY A O 1
ATOM 972 N N . ASP A 1 117 ? -8.242 -8.344 13.223 1.00 88.00 117 ASP A N 1
ATOM 973 C CA . ASP A 1 117 ? -7.755 -9.651 13.680 1.00 88.00 117 ASP A CA 1
ATOM 974 C C . ASP A 1 117 ? -7.032 -9.604 15.041 1.00 88.00 117 ASP A C 1
ATOM 976 O O . ASP A 1 117 ? -6.452 -10.610 15.446 1.00 88.00 117 ASP A O 1
ATOM 980 N N . PHE A 1 118 ? -7.055 -8.449 15.727 1.00 88.69 118 PHE A N 1
ATOM 981 C CA . PHE A 1 118 ? -6.451 -8.149 17.034 1.00 88.69 118 PHE A CA 1
ATOM 982 C C . PHE A 1 118 ? -4.943 -8.444 17.149 1.00 88.69 118 PHE A C 1
ATOM 984 O O . PHE A 1 118 ? -4.412 -8.481 18.262 1.00 88.69 118 PHE A O 1
ATOM 991 N N . LYS A 1 119 ? -4.234 -8.671 16.032 1.00 87.94 119 LYS A N 1
ATOM 992 C CA . LYS A 1 119 ? -2.810 -9.045 16.046 1.00 87.94 119 LYS A CA 1
ATOM 993 C C . LYS A 1 119 ? -1.876 -7.857 16.085 1.00 87.94 119 LYS A C 1
ATOM 995 O O . LYS A 1 119 ? -0.852 -7.923 16.764 1.00 87.94 119 LYS A O 1
ATOM 1000 N N . GLU A 1 120 ? -2.220 -6.778 15.394 1.00 89.50 120 GLU A N 1
ATOM 1001 C CA . GLU A 1 120 ? -1.315 -5.653 15.254 1.00 89.50 120 GLU A CA 1
ATOM 1002 C C . GLU A 1 120 ? -1.856 -4.382 15.895 1.00 89.50 120 GLU A C 1
ATOM 1004 O O . GLU A 1 120 ? -2.940 -3.903 15.568 1.00 89.50 120 GLU A O 1
ATOM 1009 N N . LEU A 1 121 ? -1.054 -3.803 16.791 1.00 91.38 121 LEU A N 1
ATOM 1010 C CA . LEU A 1 121 ? -1.347 -2.520 17.414 1.00 91.38 121 LEU A CA 1
ATOM 1011 C C . LEU A 1 121 ? -1.262 -1.390 16.382 1.00 91.38 121 LEU A C 1
ATOM 1013 O O . LEU A 1 121 ? -0.221 -1.154 15.768 1.00 91.38 121 LEU A O 1
ATOM 1017 N N . LEU A 1 122 ? -2.354 -0.664 16.214 1.00 92.00 122 LEU A N 1
ATOM 1018 C CA . LEU A 1 122 ? -2.434 0.546 15.404 1.00 92.00 122 LEU A CA 1
ATOM 1019 C C . LEU A 1 122 ? -2.143 1.771 16.260 1.00 92.00 122 LEU A C 1
ATOM 1021 O O . LEU A 1 122 ? -1.413 2.656 15.825 1.00 92.00 122 LEU A O 1
ATOM 1025 N N . ASP A 1 123 ? -2.673 1.791 17.482 1.00 91.25 123 ASP A N 1
ATOM 1026 C CA . ASP A 1 123 ? -2.418 2.863 18.430 1.00 91.25 123 ASP A CA 1
ATOM 1027 C C . ASP A 1 123 ? -2.563 2.423 19.885 1.00 91.25 123 ASP A C 1
ATOM 1029 O O . ASP A 1 123 ? -3.374 1.558 20.219 1.00 91.25 123 ASP A O 1
ATOM 1033 N N . TYR A 1 124 ? -1.828 3.094 20.767 1.00 89.94 124 TYR A N 1
ATOM 1034 C CA . TYR A 1 124 ? -1.973 2.946 22.206 1.00 89.94 124 TYR A CA 1
ATOM 1035 C C . TYR A 1 124 ? -3.322 3.464 22.702 1.00 89.94 124 TYR A C 1
ATOM 1037 O O . TYR A 1 124 ? -3.941 2.812 23.539 1.00 89.94 124 TYR A O 1
ATOM 1045 N N . HIS A 1 125 ? -3.779 4.622 22.221 1.00 89.94 125 HIS A N 1
ATOM 1046 C CA . HIS A 1 125 ? -5.048 5.210 22.641 1.00 89.94 125 HIS A CA 1
ATOM 1047 C C . HIS A 1 125 ? -5.591 6.198 21.605 1.00 89.94 125 HIS A C 1
ATOM 1049 O O . HIS A 1 125 ? -4.863 7.055 21.110 1.00 89.94 125 HIS A O 1
ATOM 1055 N N . VAL A 1 126 ? -6.891 6.129 21.319 1.00 92.00 126 VAL A N 1
ATOM 1056 C CA . VAL A 1 126 ? -7.561 7.041 20.381 1.00 92.00 126 VAL A CA 1
ATOM 1057 C C . VAL A 1 126 ? -8.888 7.511 20.958 1.00 92.00 126 VAL A C 1
ATOM 1059 O O . VAL A 1 126 ? -9.665 6.718 21.487 1.00 92.00 126 VAL A O 1
ATOM 1062 N N . TRP A 1 127 ? -9.148 8.812 20.841 1.00 92.44 127 TRP A N 1
ATOM 1063 C CA . TRP A 1 127 ? -10.456 9.387 21.132 1.00 92.44 127 TRP A CA 1
ATOM 1064 C C . TRP A 1 127 ? -11.346 9.285 19.896 1.00 92.44 127 TRP A C 1
ATOM 1066 O O . TRP A 1 127 ? -10.954 9.707 18.808 1.00 92.44 127 TRP A O 1
ATOM 1076 N N . LEU A 1 128 ? -12.542 8.734 20.072 1.00 94.56 128 LEU A N 1
ATOM 1077 C CA . LEU A 1 128 ? -13.597 8.721 19.068 1.00 94.56 128 LEU A CA 1
ATOM 1078 C C . LEU A 1 128 ? -14.723 9.635 19.540 1.00 94.56 128 LEU A C 1
ATOM 1080 O O . LEU A 1 128 ? -15.407 9.326 20.518 1.00 94.56 128 LEU A O 1
ATOM 1084 N N . ASN A 1 129 ? -14.908 10.746 18.832 1.00 93.06 129 ASN A N 1
ATOM 1085 C CA . ASN A 1 129 ? -16.047 11.626 19.054 1.00 93.06 129 ASN A CA 1
ATOM 1086 C C . ASN A 1 129 ? -17.341 10.910 18.660 1.00 93.06 129 ASN A C 1
ATOM 1088 O O . ASN A 1 129 ? -17.405 10.258 17.615 1.00 93.06 129 ASN A O 1
ATOM 1092 N N . LEU A 1 130 ? -18.372 11.014 19.494 1.00 93.81 130 LEU A N 1
ATOM 1093 C CA . LEU A 1 130 ? -19.621 10.294 19.263 1.00 93.81 130 LEU A CA 1
ATOM 1094 C C . LEU A 1 130 ? -20.443 10.863 18.097 1.00 93.81 130 LEU A C 1
ATOM 1096 O O . LEU A 1 130 ? -21.229 10.116 17.520 1.00 93.81 130 LEU A O 1
ATOM 1100 N N . GLU A 1 131 ? -20.198 12.102 17.660 1.00 91.50 131 GLU A N 1
ATOM 1101 C CA . GLU A 1 131 ? -20.776 12.635 16.414 1.00 91.50 131 GLU A CA 1
ATOM 1102 C C . GLU A 1 131 ? -20.250 11.902 15.176 1.00 91.50 131 GLU A C 1
ATOM 1104 O O . GLU A 1 131 ? -20.950 11.770 14.176 1.00 91.50 131 GLU A O 1
ATOM 1109 N N . ASN A 1 132 ? -19.027 11.374 15.251 1.00 94.25 132 ASN A N 1
ATOM 1110 C CA . ASN A 1 132 ? -18.440 10.615 14.157 1.00 94.25 132 ASN A CA 1
ATOM 1111 C C . ASN A 1 132 ? -19.026 9.198 14.069 1.00 94.25 132 ASN A C 1
ATOM 1113 O O . ASN A 1 132 ? -18.814 8.503 13.074 1.00 94.25 132 ASN A O 1
ATOM 1117 N N . VAL A 1 133 ? -19.758 8.734 15.087 1.00 96.19 133 VAL A N 1
ATOM 1118 C CA . VAL A 1 133 ? -20.422 7.430 15.060 1.00 96.19 133 VAL A CA 1
ATOM 1119 C C . VAL A 1 133 ? -21.748 7.564 14.323 1.00 96.19 133 VAL A C 1
ATOM 1121 O O . VAL A 1 133 ? -22.751 8.023 14.862 1.00 96.19 133 VAL A O 1
ATOM 1124 N N . LYS A 1 134 ? -21.771 7.113 13.070 1.00 95.38 134 LYS A N 1
ATOM 1125 C CA . LYS A 1 134 ? -22.969 7.193 12.231 1.00 95.38 134 LYS A CA 1
ATOM 1126 C C . LYS A 1 134 ? -23.976 6.096 12.493 1.00 95.38 134 LYS A C 1
ATOM 1128 O O . LYS A 1 134 ? -25.171 6.333 12.357 1.00 95.38 134 LYS A O 1
ATOM 1133 N N . TYR A 1 135 ? -23.509 4.893 12.811 1.00 96.50 135 TYR A N 1
ATOM 1134 C CA . TYR A 1 135 ? -24.379 3.729 12.930 1.00 96.50 135 TYR A CA 1
ATOM 1135 C C . TYR A 1 135 ? -23.816 2.696 13.899 1.00 96.50 135 TYR A C 1
ATOM 1137 O O . TYR A 1 135 ? -22.612 2.420 13.901 1.00 96.50 135 TYR A O 1
ATOM 1145 N N . ILE A 1 136 ? -24.702 2.060 14.664 1.00 95.75 136 ILE A N 1
ATOM 1146 C CA . ILE A 1 136 ? -24.402 0.869 15.454 1.00 95.75 136 ILE A CA 1
ATOM 1147 C C . ILE A 1 136 ? -25.254 -0.315 14.983 1.00 95.75 136 ILE A C 1
ATOM 1149 O O . ILE A 1 136 ? -26.483 -0.275 14.971 1.00 95.75 136 ILE A O 1
ATOM 1153 N N . LYS A 1 137 ? -24.606 -1.430 14.622 1.00 93.88 137 LYS A N 1
ATOM 1154 C CA . LYS A 1 137 ? -25.319 -2.615 14.097 1.00 93.88 137 LYS A CA 1
ATOM 1155 C C . LYS A 1 137 ? -26.226 -3.298 15.115 1.00 93.88 137 LYS A C 1
ATOM 1157 O O . LYS A 1 137 ? -27.179 -3.966 14.726 1.00 93.88 137 LYS A O 1
ATOM 1162 N N . ALA A 1 138 ? -25.941 -3.138 16.406 1.00 91.12 138 ALA A N 1
ATOM 1163 C CA . ALA A 1 138 ? -26.798 -3.647 17.473 1.00 91.12 138 ALA A CA 1
ATOM 1164 C C . ALA A 1 138 ? -28.141 -2.897 17.573 1.00 91.12 138 ALA A C 1
ATOM 1166 O O . ALA A 1 138 ? -28.995 -3.309 18.355 1.00 91.12 138 ALA A O 1
ATOM 1167 N N . LYS A 1 139 ? -28.329 -1.821 16.789 1.00 90.19 139 LYS A N 1
ATOM 1168 C CA . LYS A 1 139 ? -29.417 -0.834 16.854 1.00 90.19 139 LYS A CA 1
ATOM 1169 C C . LYS A 1 139 ? -29.390 0.006 18.118 1.00 90.19 139 LYS A C 1
ATOM 1171 O O . LYS A 1 139 ? -29.293 1.219 18.041 1.00 90.19 139 LYS A O 1
ATOM 1176 N N . LYS A 1 140 ? -29.360 -0.662 19.266 1.00 92.75 140 LYS A N 1
ATOM 1177 C CA . LYS A 1 140 ? -29.270 -0.052 20.581 1.00 92.75 140 LYS A CA 1
ATOM 1178 C C . LYS A 1 140 ? -28.321 -0.833 21.473 1.00 92.75 140 LYS A C 1
ATOM 1180 O O . LYS A 1 140 ? -28.415 -2.058 21.562 1.00 92.75 140 LYS A O 1
ATOM 1185 N N . GLN A 1 141 ? -27.427 -0.139 22.170 1.00 94.25 141 GLN A N 1
ATOM 1186 C CA . GLN A 1 141 ? -26.454 -0.797 23.030 1.00 94.25 141 GLN A CA 1
ATOM 1187 C C . GLN A 1 141 ? -26.002 0.057 24.215 1.00 94.25 141 GLN A C 1
ATOM 1189 O O . GLN A 1 141 ? -25.632 1.215 24.060 1.00 94.25 141 GLN A O 1
ATOM 1194 N N . LYS A 1 142 ? -25.953 -0.559 25.402 1.00 95.38 142 LYS A N 1
ATOM 1195 C CA . LYS A 1 142 ? -25.238 -0.022 26.566 1.00 95.38 142 LYS A CA 1
ATOM 1196 C C . LYS A 1 142 ? -23.798 -0.515 26.568 1.00 95.38 142 LYS A C 1
ATOM 1198 O O . LYS A 1 142 ? -23.563 -1.692 26.313 1.00 95.38 142 LYS A O 1
ATOM 1203 N N . LEU A 1 143 ? -22.865 0.362 26.911 1.00 96.25 143 LEU A N 1
ATOM 1204 C CA . LEU A 1 143 ? -21.429 0.120 26.982 1.00 96.25 143 LEU A CA 1
ATOM 1205 C C . LEU A 1 143 ? -20.910 0.454 28.380 1.00 96.25 143 LEU A C 1
ATOM 1207 O O . LEU A 1 143 ? -21.415 1.361 29.045 1.00 96.25 143 LEU A O 1
ATOM 1211 N N . GLY A 1 144 ? -19.909 -0.292 28.834 1.00 96.00 144 GLY A N 1
ATOM 1212 C CA . GLY A 1 144 ? -19.221 -0.095 30.108 1.00 96.00 144 GLY A CA 1
ATOM 1213 C C . GLY A 1 144 ? -17.709 -0.052 29.910 1.00 96.00 144 GLY A C 1
ATOM 1214 O O . GLY A 1 144 ? -17.187 -0.659 28.977 1.00 96.00 144 GLY A O 1
ATOM 1215 N N . ILE A 1 145 ? -16.989 0.618 30.812 1.00 96.62 145 ILE A N 1
ATOM 1216 C CA . ILE A 1 145 ? -15.519 0.578 30.808 1.00 96.62 145 ILE A CA 1
ATOM 1217 C C . ILE A 1 145 ? -15.052 -0.885 30.889 1.00 96.62 145 ILE A C 1
ATOM 1219 O O . ILE A 1 145 ? -15.589 -1.674 31.679 1.00 96.62 145 ILE A O 1
ATOM 1223 N N . GLY A 1 146 ? -14.076 -1.241 30.050 1.00 95.69 146 GLY A N 1
ATOM 1224 C CA . GLY A 1 146 ? -13.560 -2.600 29.871 1.00 95.69 146 GLY A CA 1
ATOM 1225 C C . GLY A 1 146 ? -14.251 -3.420 28.774 1.00 95.69 146 GLY A C 1
ATOM 1226 O O . GLY A 1 146 ? -13.811 -4.543 28.511 1.00 95.69 146 GLY A O 1
ATOM 1227 N N . ASP A 1 147 ? -15.306 -2.898 28.141 1.00 97.38 147 ASP A N 1
ATOM 1228 C CA . ASP A 1 147 ? -15.886 -3.512 26.943 1.00 97.38 147 ASP A CA 1
ATOM 1229 C C . ASP A 1 147 ? -14.927 -3.406 25.759 1.00 97.38 147 ASP A C 1
ATOM 1231 O O . ASP A 1 147 ? -14.284 -2.378 25.553 1.00 97.38 147 ASP A O 1
ATOM 1235 N N . LEU A 1 148 ? -14.880 -4.453 24.941 1.00 97.44 148 LEU A N 1
ATOM 1236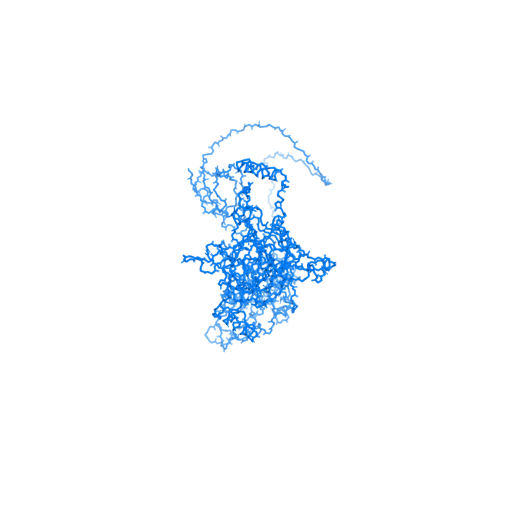 C CA . LEU A 1 148 ? -14.256 -4.395 23.626 1.00 97.44 148 LEU A CA 1
ATOM 1237 C C . LEU A 1 148 ? -15.225 -3.746 22.642 1.00 97.44 148 LEU A C 1
ATOM 1239 O O . LEU A 1 148 ? -16.419 -4.043 22.670 1.00 97.44 148 LEU A O 1
ATOM 1243 N N . ILE A 1 149 ? -14.716 -2.894 21.762 1.00 97.38 149 ILE A N 1
ATOM 1244 C CA . ILE A 1 149 ? -15.474 -2.239 20.696 1.00 97.38 149 ILE A CA 1
ATOM 1245 C C . ILE A 1 149 ? -14.813 -2.599 19.372 1.00 97.38 149 ILE A C 1
ATOM 1247 O O . ILE A 1 149 ? -13.630 -2.337 19.178 1.00 97.38 149 ILE A O 1
ATOM 1251 N N . GLU A 1 150 ? -15.589 -3.199 18.475 1.00 96.88 150 GLU A N 1
ATOM 1252 C CA . GLU A 1 150 ? -15.207 -3.516 17.103 1.00 96.88 150 GLU A CA 1
ATOM 1253 C C . GLU A 1 150 ? -15.886 -2.516 16.159 1.00 96.88 150 GLU A C 1
ATOM 1255 O O . GLU A 1 150 ? -17.120 -2.417 16.116 1.00 96.88 150 GLU A O 1
ATOM 1260 N N . GLY A 1 151 ? -15.088 -1.795 15.375 1.00 96.81 151 GLY A N 1
ATOM 1261 C CA . GLY A 1 151 ? -15.565 -0.731 14.502 1.00 96.81 151 GLY A CA 1
ATOM 1262 C C . GLY A 1 151 ? -14.968 -0.781 13.103 1.00 96.81 151 GLY A C 1
ATOM 1263 O O . GLY A 1 151 ? -13.951 -1.424 12.849 1.00 96.81 151 GLY A O 1
ATOM 1264 N N . LYS A 1 152 ? -15.630 -0.101 12.169 1.00 96.44 152 LYS A N 1
ATOM 1265 C CA . LYS A 1 152 ? -15.062 0.242 10.866 1.00 96.44 152 LYS A CA 1
ATOM 1266 C C . LYS A 1 152 ? -15.121 1.757 10.720 1.00 96.44 152 LYS A C 1
ATOM 1268 O O . LYS A 1 152 ? -16.210 2.310 10.863 1.00 96.44 152 LYS A O 1
ATOM 1273 N N . SER A 1 153 ? -13.994 2.407 10.452 1.00 96.75 153 SER A N 1
ATOM 1274 C CA . SER A 1 153 ? -13.916 3.870 10.421 1.00 96.75 153 SER A CA 1
ATOM 1275 C C . SER A 1 153 ? -13.135 4.392 9.233 1.00 96.75 153 SER A C 1
ATOM 1277 O O . SER A 1 153 ? -12.095 3.839 8.877 1.00 96.75 153 SER A O 1
ATOM 1279 N N . LYS A 1 154 ? -13.590 5.520 8.693 1.00 95.75 154 LYS A N 1
ATOM 1280 C CA . LYS A 1 154 ? -12.729 6.430 7.945 1.00 95.75 154 LYS A CA 1
ATOM 1281 C C . LYS A 1 154 ? -11.726 7.074 8.900 1.00 95.75 154 LYS A C 1
ATOM 1283 O O . LYS A 1 154 ? -12.033 7.276 10.078 1.00 95.75 154 LYS A O 1
ATOM 1288 N N . ILE A 1 155 ? -10.537 7.405 8.412 1.00 95.00 155 ILE A N 1
ATOM 1289 C CA . ILE A 1 155 ? -9.542 8.136 9.199 1.00 95.00 155 ILE A CA 1
ATOM 1290 C C . ILE A 1 155 ? -9.616 9.621 8.862 1.00 95.00 155 ILE A C 1
ATOM 1292 O O . ILE A 1 155 ? -9.687 9.992 7.696 1.00 95.00 155 ILE A O 1
ATOM 1296 N N . LEU A 1 156 ? -9.574 10.471 9.888 1.00 91.62 156 LEU A N 1
ATOM 1297 C CA . LEU A 1 156 ? -9.496 11.925 9.750 1.00 91.62 156 LEU A CA 1
ATOM 1298 C C . LEU A 1 156 ? -8.154 12.440 10.256 1.00 91.62 156 LEU A C 1
ATOM 1300 O O . LEU A 1 156 ? -7.533 11.851 11.144 1.00 91.62 156 LEU A O 1
ATOM 1304 N N . ARG A 1 157 ? -7.748 13.595 9.730 1.00 90.25 157 ARG A N 1
ATOM 1305 C CA . ARG A 1 157 ? -6.591 14.357 10.196 1.00 90.25 157 ARG A CA 1
ATOM 1306 C C . ARG A 1 157 ? -7.066 15.625 10.903 1.00 90.25 157 ARG A C 1
ATOM 1308 O O . ARG A 1 157 ? -7.668 16.485 10.275 1.00 90.25 157 ARG A O 1
ATOM 1315 N N . TYR A 1 158 ? -6.749 15.770 12.188 1.00 79.75 158 TYR A N 1
ATOM 1316 C CA . TYR A 1 158 ? -7.164 16.921 13.015 1.00 79.75 158 TYR A CA 1
ATOM 1317 C C . TYR A 1 158 ? -5.982 17.787 13.493 1.00 79.75 158 TYR A C 1
ATOM 1319 O O . TYR A 1 158 ? -6.125 18.629 14.375 1.00 79.75 158 TYR A O 1
ATOM 1327 N N . GLY A 1 159 ? -4.790 17.601 12.913 1.00 69.94 159 GLY A N 1
ATOM 1328 C CA . GLY A 1 159 ? -3.611 18.427 13.185 1.00 69.94 159 GLY A CA 1
ATOM 1329 C C . GLY A 1 159 ? -2.415 18.104 12.286 1.00 69.94 159 GLY A C 1
ATOM 1330 O O . GLY A 1 159 ? -2.504 17.311 11.342 1.00 69.94 159 GLY A O 1
ATOM 1331 N N . GLN A 1 160 ? -1.256 18.708 12.569 1.00 70.06 160 GLN A N 1
ATOM 1332 C CA . GLN A 1 160 ? -0.000 18.305 11.930 1.00 70.06 160 GLN A CA 1
ATOM 1333 C C . GLN A 1 160 ? 0.373 16.890 12.394 1.00 70.06 160 GLN A C 1
ATOM 1335 O O . GLN A 1 160 ? 0.634 16.677 13.573 1.00 70.06 160 GLN A O 1
ATOM 1340 N N . ASN A 1 161 ? 0.363 15.930 11.463 1.00 72.31 161 ASN A N 1
ATOM 1341 C CA . ASN A 1 161 ? 0.709 14.523 11.693 1.00 72.31 161 ASN A CA 1
ATOM 1342 C C . ASN A 1 161 ? -0.082 13.819 12.810 1.00 72.31 161 ASN A C 1
ATOM 1344 O O . ASN A 1 161 ? 0.440 12.889 13.411 1.00 72.31 161 ASN A O 1
ATOM 1348 N N . LYS A 1 162 ? -1.326 14.237 13.081 1.00 84.44 162 LYS A N 1
ATOM 1349 C CA . LYS A 1 162 ? -2.231 13.547 14.013 1.00 84.44 162 LYS A CA 1
ATOM 1350 C C . LYS A 1 162 ? -3.467 13.055 13.282 1.00 84.44 162 LYS A C 1
ATOM 1352 O O . LYS A 1 162 ? -4.126 13.830 12.585 1.00 84.44 162 LYS A O 1
ATOM 1357 N N . TYR A 1 163 ? -3.757 11.780 13.481 1.00 90.75 163 TYR A N 1
ATOM 1358 C CA . TYR A 1 163 ? -4.813 11.044 12.805 1.00 90.75 163 TYR A CA 1
ATOM 1359 C C . TYR A 1 163 ? -5.696 10.357 13.839 1.00 90.75 163 TYR A C 1
ATOM 1361 O O . TYR A 1 163 ? -5.235 10.033 14.929 1.00 90.75 163 TYR A O 1
ATOM 1369 N N . GLY A 1 164 ? -6.954 10.112 13.502 1.00 92.19 164 GLY A N 1
ATOM 1370 C CA . GLY A 1 164 ? -7.865 9.393 14.386 1.00 92.19 164 GLY A CA 1
ATOM 1371 C C . GLY A 1 164 ? -9.121 8.948 13.671 1.00 92.19 164 GLY A C 1
ATOM 1372 O O . GLY A 1 164 ? -9.224 9.029 12.447 1.00 92.19 164 GLY A O 1
ATOM 1373 N N . LEU A 1 165 ? -10.066 8.444 14.454 1.00 95.00 165 LEU A N 1
ATOM 1374 C CA . LEU A 1 165 ? -11.275 7.826 13.933 1.00 95.00 165 LEU A CA 1
ATOM 1375 C C . LEU A 1 165 ? -12.297 8.903 13.547 1.00 95.00 165 LEU A C 1
ATOM 1377 O O . LEU A 1 165 ? -12.769 9.668 14.388 1.00 95.00 165 LEU A O 1
ATOM 1381 N N . GLY A 1 166 ? -12.613 8.954 12.256 1.00 94.38 166 GLY A N 1
ATOM 1382 C CA . GLY A 1 166 ? -13.692 9.757 11.696 1.00 94.38 166 GLY A CA 1
ATOM 1383 C C . GLY A 1 166 ? -14.984 8.981 11.593 1.00 94.38 166 GLY A C 1
ATOM 1384 O O . GLY A 1 166 ? -15.300 8.198 12.486 1.00 94.38 166 GLY A O 1
ATOM 1385 N N . THR A 1 167 ? -15.713 9.179 10.494 1.00 95.62 167 THR A N 1
ATOM 1386 C CA . THR A 1 167 ? -16.963 8.479 10.182 1.00 95.62 167 THR A CA 1
ATOM 1387 C C . THR A 1 167 ? -16.860 6.992 10.524 1.00 95.62 167 THR A C 1
ATOM 1389 O O . THR A 1 167 ? -16.077 6.261 9.922 1.00 95.62 167 THR A O 1
ATOM 1392 N N . THR A 1 168 ? -17.630 6.549 11.517 1.00 97.00 168 THR A N 1
ATOM 1393 C CA . THR A 1 168 ? -17.486 5.245 12.170 1.00 97.00 168 THR A CA 1
ATOM 1394 C C . THR A 1 168 ? -18.798 4.472 12.178 1.00 97.00 168 THR A C 1
ATOM 1396 O O . THR A 1 168 ? -19.861 5.001 12.506 1.00 97.00 168 THR A O 1
ATOM 1399 N N . ILE A 1 169 ? -18.695 3.175 11.891 1.00 96.50 169 ILE A N 1
ATOM 1400 C CA . ILE A 1 169 ? -19.733 2.173 12.121 1.00 96.50 169 ILE A CA 1
ATOM 1401 C C . ILE A 1 169 ? -19.274 1.274 13.267 1.00 96.50 169 ILE A C 1
ATOM 1403 O O . ILE A 1 169 ? -18.299 0.530 13.119 1.00 96.50 169 ILE A O 1
ATOM 1407 N N . ILE A 1 170 ? -19.996 1.279 14.388 1.00 97.00 170 ILE A N 1
ATOM 1408 C CA . ILE A 1 170 ? -19.772 0.304 15.460 1.00 97.00 170 ILE A CA 1
ATOM 1409 C C . ILE A 1 170 ? -20.436 -1.006 15.042 1.00 97.00 170 ILE A C 1
ATOM 1411 O O . ILE A 1 170 ? -21.659 -1.117 14.918 1.00 97.00 170 ILE A O 1
ATOM 1415 N N . ARG A 1 171 ? -19.615 -2.027 14.792 1.00 95.44 171 ARG A N 1
ATOM 1416 C CA . ARG A 1 171 ? -20.095 -3.335 14.343 1.00 95.44 171 ARG A CA 1
ATOM 1417 C C . ARG A 1 171 ? -20.612 -4.152 15.512 1.00 95.44 171 ARG A C 1
ATOM 1419 O O . ARG A 1 171 ? -21.658 -4.784 15.391 1.00 95.44 171 ARG A O 1
ATOM 1426 N N . ARG A 1 172 ? -19.848 -4.185 16.600 1.00 95.00 172 ARG A N 1
ATOM 1427 C CA . ARG A 1 172 ? -20.125 -4.969 17.804 1.00 95.00 172 ARG A CA 1
ATOM 1428 C C . ARG A 1 172 ? -19.413 -4.324 18.983 1.00 95.00 172 ARG A C 1
ATOM 1430 O O . ARG A 1 172 ? -18.361 -3.715 18.815 1.00 95.00 172 ARG A O 1
ATOM 1437 N N . ALA A 1 173 ? -19.948 -4.517 20.177 1.00 96.12 173 ALA A N 1
ATOM 1438 C CA . ALA A 1 173 ? -19.248 -4.175 21.402 1.00 96.12 173 ALA A CA 1
ATOM 1439 C C . ALA A 1 173 ? -19.657 -5.116 22.538 1.00 96.12 173 ALA A C 1
ATOM 1441 O O . ALA A 1 173 ? -20.769 -5.640 22.517 1.00 96.12 173 ALA A O 1
ATOM 1442 N N . GLY A 1 174 ? -18.788 -5.338 23.520 1.00 96.25 174 GLY A N 1
ATOM 1443 C CA . GLY A 1 174 ? -19.055 -6.194 24.677 1.00 96.25 174 GLY A CA 1
ATOM 1444 C C . GLY A 1 174 ? -17.882 -7.101 25.024 1.00 96.25 174 GLY A C 1
ATOM 1445 O O . GLY A 1 174 ? -16.740 -6.649 25.049 1.00 96.25 174 GLY A O 1
ATOM 1446 N N . ILE A 1 175 ? -18.157 -8.376 25.310 1.00 97.38 175 ILE A N 1
ATOM 1447 C CA . ILE A 1 175 ? -17.155 -9.344 25.777 1.00 97.38 175 ILE A CA 1
ATOM 1448 C C . ILE A 1 175 ? -17.217 -10.618 24.940 1.00 97.38 175 ILE A C 1
ATOM 1450 O O . ILE A 1 175 ? -18.298 -11.097 24.594 1.00 97.38 175 ILE A O 1
ATOM 1454 N N . TYR A 1 176 ? -16.052 -11.162 24.594 1.00 96.00 176 TYR A N 1
ATOM 1455 C CA . TYR A 1 176 ? -15.982 -12.405 23.839 1.00 96.00 176 TYR A CA 1
ATOM 1456 C C . TYR A 1 176 ? -16.427 -13.606 24.676 1.00 96.00 176 TYR A C 1
ATOM 1458 O O . TYR A 1 176 ? -16.181 -13.679 25.881 1.00 96.00 176 TYR A O 1
ATOM 1466 N N . LYS A 1 177 ? -17.012 -14.593 24.005 1.00 95.38 177 LYS A N 1
ATOM 1467 C CA . LYS A 1 177 ? -17.124 -15.974 24.475 1.00 95.38 177 LYS A CA 1
ATOM 1468 C C . LYS A 1 177 ? -16.535 -16.943 23.454 1.00 95.38 177 LYS A C 1
ATOM 1470 O O . LYS A 1 177 ? -16.437 -16.593 22.275 1.00 95.38 177 LYS A O 1
ATOM 1475 N N . GLY A 1 178 ? -16.193 -18.140 23.905 1.00 95.06 178 GLY A N 1
ATOM 1476 C CA . GLY A 1 178 ? -15.782 -19.263 23.059 1.00 95.06 178 GLY A CA 1
ATOM 1477 C C . GLY A 1 178 ? -15.303 -20.444 23.899 1.00 95.06 178 GLY A C 1
ATOM 1478 O O . GLY A 1 178 ? -15.309 -20.364 25.127 1.00 95.06 178 GLY A O 1
ATOM 1479 N N . GLU A 1 179 ? -14.934 -21.553 23.265 1.00 92.00 179 GLU A N 1
ATOM 1480 C CA . GLU A 1 179 ? -14.495 -22.759 23.987 1.00 92.00 179 GLU A CA 1
ATOM 1481 C C . GLU A 1 179 ? -13.021 -22.661 24.404 1.00 92.00 179 GLU A C 1
ATOM 1483 O O . GLU A 1 179 ? -12.719 -22.538 25.594 1.00 92.00 179 GLU A O 1
ATOM 1488 N N . ASP A 1 180 ? -12.124 -22.602 23.417 1.00 90.25 180 ASP A N 1
ATOM 1489 C CA . ASP A 1 180 ? -10.668 -22.528 23.623 1.00 90.25 180 ASP A CA 1
ATOM 1490 C C . ASP A 1 180 ? -10.053 -21.192 23.181 1.00 90.25 180 ASP A C 1
ATOM 1492 O O . ASP A 1 180 ? -8.884 -20.893 23.451 1.00 90.25 180 ASP A O 1
ATOM 1496 N N . ARG A 1 181 ? -10.839 -20.351 22.504 1.00 92.00 181 ARG A N 1
ATOM 1497 C CA . ARG A 1 181 ? -10.412 -19.064 21.942 1.00 92.00 181 ARG A CA 1
ATOM 1498 C C . ARG A 1 181 ? -11.572 -18.061 21.927 1.00 92.00 181 ARG A C 1
ATOM 1500 O O . ARG A 1 181 ? -12.722 -18.479 22.029 1.00 92.00 181 ARG A O 1
ATOM 1507 N N . PRO A 1 182 ? -11.316 -16.748 21.792 1.00 92.31 182 PRO A N 1
ATOM 1508 C CA . PRO A 1 182 ? -12.384 -15.769 21.604 1.00 92.31 182 PRO A CA 1
ATOM 1509 C C . PRO A 1 182 ? -13.053 -15.950 20.234 1.00 92.31 182 PRO A C 1
ATOM 1511 O O . PRO A 1 182 ? -12.392 -15.849 19.203 1.00 92.31 182 PRO A O 1
ATOM 1514 N N . GLU A 1 183 ? -14.362 -16.205 20.217 1.00 92.88 183 GLU A N 1
ATOM 1515 C CA . GLU A 1 183 ? -15.101 -16.523 18.984 1.00 92.88 183 GLU A CA 1
ATOM 1516 C C . GLU A 1 183 ? -16.234 -15.538 18.712 1.00 92.88 183 GLU A C 1
ATOM 1518 O O . GLU A 1 183 ? -16.346 -14.990 17.618 1.00 92.88 183 GLU A O 1
ATOM 1523 N N . THR A 1 184 ? -17.085 -15.292 19.710 1.00 92.88 184 THR A N 1
ATOM 1524 C CA . THR A 1 184 ? -18.281 -14.455 19.551 1.00 92.88 184 THR A CA 1
ATOM 1525 C C . THR A 1 184 ? -18.256 -13.283 20.513 1.00 92.88 184 THR A C 1
ATOM 1527 O O . THR A 1 184 ? -18.239 -13.488 21.723 1.00 92.88 184 THR A O 1
ATOM 1530 N N . LEU A 1 185 ? -18.317 -12.057 19.990 1.00 94.19 185 LEU A N 1
ATOM 1531 C CA . LEU A 1 185 ? -18.431 -10.843 20.797 1.00 94.19 185 LEU A CA 1
ATOM 1532 C C . LEU A 1 185 ? -19.895 -10.615 21.203 1.00 94.19 185 LEU A C 1
ATOM 1534 O O . LEU A 1 185 ? -20.738 -10.306 20.360 1.00 94.19 185 LEU A O 1
ATOM 1538 N N . VAL A 1 186 ? -20.201 -10.798 22.489 1.00 93.75 186 VAL A N 1
ATOM 1539 C CA . VAL A 1 186 ? -21.555 -10.708 23.050 1.00 93.75 186 VAL A CA 1
ATOM 1540 C C . VAL A 1 186 ? -21.759 -9.340 23.684 1.00 93.75 186 VAL A C 1
ATOM 1542 O O . VAL A 1 186 ? -21.023 -8.951 24.589 1.00 93.75 186 VAL A O 1
ATOM 1545 N N . GLY A 1 187 ? -22.770 -8.612 23.211 1.00 91.31 187 GLY A N 1
ATOM 1546 C CA . GLY A 1 187 ? -23.014 -7.224 23.605 1.00 91.31 187 GLY A CA 1
ATOM 1547 C C . GLY A 1 187 ? -24.282 -6.960 24.407 1.00 91.31 187 GLY A C 1
ATOM 1548 O O . GLY A 1 187 ? -24.387 -5.904 25.032 1.00 91.31 187 GLY A O 1
ATOM 1549 N N . ASN A 1 188 ? -25.221 -7.905 24.403 1.00 89.44 188 ASN A N 1
ATOM 1550 C CA . ASN A 1 188 ? -26.583 -7.764 24.923 1.00 89.44 188 ASN A CA 1
ATOM 1551 C C . ASN A 1 188 ? -26.752 -8.194 26.393 1.00 89.44 188 ASN A C 1
ATOM 1553 O O . ASN A 1 188 ? -27.883 -8.275 26.864 1.00 89.44 188 ASN A O 1
ATOM 1557 N N . TYR A 1 189 ? -25.666 -8.468 27.123 1.00 92.50 189 TYR A N 1
ATOM 1558 C CA . TYR A 1 189 ? -25.747 -8.725 28.562 1.00 92.50 189 TYR A CA 1
ATOM 1559 C C . TYR A 1 189 ? -25.968 -7.426 29.348 1.00 92.50 189 TYR A C 1
ATOM 1561 O O . TYR A 1 189 ? -25.524 -6.340 28.953 1.00 92.50 189 TYR A O 1
ATOM 1569 N N . ASP A 1 190 ? -26.632 -7.544 30.496 1.00 92.44 190 ASP A N 1
ATOM 1570 C CA . ASP A 1 190 ? -26.922 -6.398 31.350 1.00 92.44 190 ASP A CA 1
ATOM 1571 C C . ASP A 1 190 ? -25.672 -5.949 32.129 1.00 92.44 190 ASP A C 1
ATOM 1573 O O . ASP A 1 190 ? -25.047 -6.703 32.873 1.00 92.44 190 ASP A O 1
ATOM 1577 N N . ARG A 1 191 ? -25.288 -4.685 31.975 1.00 92.94 191 ARG A N 1
ATOM 1578 C CA . ARG A 1 191 ? -24.163 -4.080 32.711 1.00 92.94 191 ARG A CA 1
ATOM 1579 C C . ARG A 1 191 ? -24.584 -3.553 34.081 1.00 92.94 191 ARG A C 1
ATOM 1581 O O . ARG A 1 191 ? -23.754 -2.981 34.786 1.00 92.94 191 ARG A O 1
ATOM 1588 N N . GLN A 1 192 ? -25.843 -3.773 34.457 1.00 89.50 192 GLN A N 1
ATOM 1589 C CA . GLN A 1 192 ? -26.453 -3.325 35.698 1.00 89.50 192 GLN A CA 1
ATOM 1590 C C . GLN A 1 192 ? -26.306 -1.808 35.829 1.00 89.50 192 GLN A C 1
ATOM 1592 O O . GLN A 1 192 ? -26.677 -1.073 34.920 1.00 89.50 192 GLN A O 1
ATOM 1597 N N . ASP A 1 193 ? -25.747 -1.324 36.930 1.00 87.69 193 ASP A N 1
ATOM 1598 C CA . ASP A 1 193 ? -25.512 0.089 37.205 1.00 87.69 193 ASP A CA 1
ATOM 1599 C C . ASP A 1 193 ? -24.097 0.559 36.816 1.00 87.69 193 ASP A C 1
ATOM 1601 O O . ASP A 1 193 ? -23.681 1.640 37.226 1.00 87.69 193 ASP A O 1
ATOM 1605 N N . ASP A 1 194 ? -23.357 -0.237 36.036 1.00 91.62 194 ASP A N 1
ATOM 1606 C CA . ASP A 1 194 ? -21.961 0.017 35.650 1.00 91.62 194 ASP A CA 1
ATOM 1607 C C . ASP A 1 194 ? -21.781 0.288 34.141 1.00 91.62 194 ASP A C 1
ATOM 1609 O O . ASP A 1 194 ? -20.668 0.253 33.612 1.00 91.62 194 ASP A O 1
ATOM 1613 N N . TRP A 1 195 ? -22.883 0.543 33.428 1.00 94.50 195 TRP A N 1
ATOM 1614 C CA . TRP A 1 195 ? -22.827 1.150 32.097 1.00 94.50 195 TRP A CA 1
ATOM 1615 C C . TRP A 1 195 ? -22.454 2.632 32.216 1.00 94.50 195 TRP A C 1
ATOM 1617 O O . TRP A 1 195 ? -22.695 3.269 33.241 1.00 94.50 195 TRP A O 1
ATOM 1627 N N . VAL A 1 196 ? -21.858 3.173 31.159 1.00 94.94 196 VAL A N 1
ATOM 1628 C CA . VAL A 1 196 ? -21.407 4.571 31.091 1.00 94.94 196 VAL A CA 1
ATOM 1629 C C . VAL A 1 196 ? -21.920 5.307 29.859 1.00 94.94 196 VAL A C 1
ATOM 1631 O O . VAL A 1 196 ? -22.018 6.531 29.870 1.00 94.94 196 VAL A O 1
ATOM 1634 N N . LEU A 1 197 ? -22.276 4.563 28.812 1.00 95.44 197 LEU A N 1
ATOM 1635 C CA . LEU A 1 197 ? -22.793 5.094 27.560 1.00 95.44 197 LEU A CA 1
ATOM 1636 C C . LEU A 1 197 ? -23.903 4.178 27.039 1.00 95.44 197 LEU A C 1
ATOM 1638 O O . LEU A 1 197 ? -23.740 2.962 27.005 1.00 95.44 197 LEU A O 1
ATOM 1642 N N . GLU A 1 198 ? -25.028 4.748 26.642 1.00 95.38 198 GLU A N 1
ATOM 1643 C CA . GLU A 1 198 ? -26.080 4.092 25.868 1.00 95.38 198 GLU A CA 1
ATOM 1644 C C . GLU A 1 198 ? -26.114 4.763 24.496 1.00 95.38 198 GLU A C 1
ATOM 1646 O O . GLU A 1 198 ? -26.219 5.984 24.427 1.00 95.38 198 GLU A O 1
ATOM 1651 N N . ILE A 1 199 ? -25.979 3.971 23.434 1.00 94.88 199 ILE A N 1
ATOM 1652 C CA . ILE A 1 199 ? -25.981 4.415 22.037 1.00 94.88 199 ILE A CA 1
ATOM 1653 C C . ILE A 1 199 ? -27.207 3.823 21.345 1.00 94.88 199 ILE A C 1
ATOM 1655 O O . ILE A 1 199 ? -27.464 2.623 21.488 1.00 94.88 199 ILE A O 1
ATOM 1659 N N . ASP A 1 200 ? -27.931 4.640 20.589 1.00 95.81 200 ASP A N 1
ATOM 1660 C CA . ASP A 1 200 ? -29.085 4.243 19.779 1.00 95.81 200 ASP A CA 1
ATOM 1661 C C . ASP A 1 200 ? -28.979 4.846 18.371 1.00 95.81 200 ASP A C 1
ATOM 1663 O O . ASP A 1 200 ? -28.422 5.931 18.195 1.00 95.81 200 ASP A O 1
ATOM 1667 N N . ASN A 1 201 ? -29.486 4.161 17.351 1.00 95.75 201 ASN A N 1
ATOM 1668 C CA . ASN A 1 201 ? -29.507 4.724 16.003 1.00 95.75 201 ASN A CA 1
ATOM 1669 C C . ASN A 1 201 ? -30.600 5.790 15.899 1.00 95.75 201 ASN A C 1
ATOM 1671 O O . ASN A 1 201 ? -31.774 5.516 16.143 1.00 95.75 201 ASN A O 1
ATOM 1675 N N . SER A 1 202 ? -30.230 6.992 15.456 1.00 93.69 202 SER A N 1
ATOM 1676 C CA . SER A 1 202 ? -31.221 8.000 15.081 1.00 93.69 202 SER A CA 1
ATOM 1677 C C . SER A 1 202 ? -31.956 7.593 13.798 1.00 93.69 202 SER A C 1
ATOM 1679 O O . SER A 1 202 ? -31.492 6.757 13.014 1.00 93.69 202 SER A O 1
ATOM 1681 N N . SER A 1 203 ? -33.078 8.251 13.507 1.00 93.25 203 SER A N 1
ATOM 1682 C CA . SER A 1 203 ? -33.790 8.091 12.229 1.00 93.25 203 SER A CA 1
ATOM 1683 C C . SER A 1 203 ? -32.886 8.386 11.024 1.00 93.25 203 SER A C 1
ATOM 1685 O O . SER A 1 203 ? -33.039 7.795 9.957 1.00 93.25 203 SER A O 1
ATOM 1687 N N . ALA A 1 204 ? -31.937 9.311 11.191 1.00 92.19 204 ALA A N 1
ATOM 1688 C CA . ALA A 1 204 ? -30.957 9.656 10.172 1.00 92.19 204 ALA A CA 1
ATOM 1689 C C . ALA A 1 204 ? -29.893 8.557 10.006 1.00 92.19 204 ALA A C 1
ATOM 1691 O O . ALA A 1 204 ? -29.580 8.188 8.877 1.00 92.19 204 ALA A O 1
ATOM 1692 N N . SER A 1 205 ? -29.420 7.965 11.107 1.00 93.19 205 SER A N 1
ATOM 1693 C CA . SER A 1 205 ? -28.519 6.805 11.094 1.00 93.19 205 SER A CA 1
ATOM 1694 C C . SER A 1 205 ? -29.112 5.602 10.360 1.00 93.19 205 SER A C 1
ATOM 1696 O O . SER A 1 205 ? -28.428 4.975 9.553 1.00 93.19 205 SER A O 1
ATOM 1698 N N . GLU A 1 206 ? -30.382 5.273 10.618 1.00 94.62 206 GLU A N 1
ATOM 1699 C CA . GLU A 1 206 ? -31.058 4.154 9.944 1.00 94.62 206 GLU A CA 1
ATOM 1700 C C . GLU A 1 206 ? -31.229 4.416 8.439 1.00 94.62 206 GLU A C 1
ATOM 1702 O O . GLU A 1 206 ? -31.013 3.512 7.633 1.00 94.62 206 GLU A O 1
ATOM 1707 N N . ARG A 1 207 ? -31.534 5.659 8.039 1.00 92.62 207 ARG A N 1
ATOM 1708 C CA . ARG A 1 207 ? -31.579 6.061 6.623 1.00 92.62 207 ARG A CA 1
ATOM 1709 C C . ARG A 1 207 ? -30.214 5.928 5.949 1.00 92.62 207 ARG A C 1
ATOM 1711 O O . ARG A 1 207 ? -30.132 5.317 4.889 1.00 92.62 207 ARG A O 1
ATOM 1718 N N . ALA A 1 208 ? -29.151 6.424 6.583 1.00 91.69 208 ALA A N 1
ATOM 1719 C CA . ALA A 1 208 ? -27.792 6.287 6.062 1.00 91.69 208 ALA A CA 1
ATOM 1720 C C . ALA A 1 208 ? -27.409 4.812 5.870 1.00 91.69 208 ALA A C 1
ATOM 1722 O O . ALA A 1 208 ? -26.810 4.428 4.866 1.00 91.69 208 ALA A O 1
ATOM 1723 N N . TRP A 1 209 ? -27.789 3.955 6.822 1.00 93.62 209 TRP A N 1
ATOM 1724 C CA . TRP A 1 209 ? -27.539 2.523 6.724 1.00 93.62 209 TRP A CA 1
ATOM 1725 C C . TRP A 1 209 ? -28.363 1.836 5.630 1.00 93.62 209 TRP A C 1
ATOM 1727 O O . TRP A 1 209 ? -27.832 0.959 4.947 1.00 93.62 209 TRP A O 1
ATOM 1737 N N . ALA A 1 210 ? -29.622 2.230 5.429 1.00 91.88 210 ALA A N 1
ATOM 1738 C CA . ALA A 1 210 ? -30.450 1.730 4.333 1.00 91.88 210 ALA A CA 1
ATOM 1739 C C . ALA A 1 210 ? -29.832 2.066 2.962 1.00 91.88 210 ALA A C 1
ATOM 1741 O O . ALA A 1 210 ? -29.665 1.168 2.139 1.00 91.88 210 ALA A O 1
ATOM 1742 N N . GLU A 1 211 ? -29.377 3.308 2.774 1.00 89.56 211 GLU A N 1
ATOM 1743 C CA . GLU A 1 211 ? -28.678 3.755 1.559 1.00 89.56 211 GLU A CA 1
ATOM 1744 C C . GLU A 1 211 ? -27.406 2.932 1.301 1.00 89.56 211 GLU A C 1
ATOM 1746 O O . GLU A 1 211 ? -27.152 2.458 0.192 1.00 89.56 211 GLU A O 1
ATOM 1751 N N . TYR A 1 212 ? -26.614 2.677 2.348 1.00 91.50 212 TYR A N 1
ATOM 1752 C CA . TYR A 1 212 ? -25.460 1.783 2.251 1.00 91.50 212 TYR A CA 1
ATOM 1753 C C . TYR A 1 212 ? -25.857 0.354 1.862 1.00 91.50 212 TYR A C 1
ATOM 1755 O O . TYR A 1 212 ? -25.155 -0.310 1.097 1.00 91.50 212 TYR A O 1
ATOM 1763 N N . GLN A 1 213 ? -26.958 -0.166 2.407 1.00 92.06 213 GLN A N 1
ATOM 1764 C CA . GLN A 1 213 ? -27.421 -1.511 2.086 1.00 92.06 213 GLN A CA 1
ATOM 1765 C C . GLN A 1 213 ? -27.870 -1.638 0.629 1.00 92.06 213 GLN A C 1
ATOM 1767 O O . GLN A 1 213 ? -27.654 -2.710 0.056 1.00 92.06 213 GLN A O 1
ATOM 1772 N N . GLU A 1 214 ? -28.432 -0.582 0.051 1.00 92.94 214 GLU A N 1
ATOM 1773 C CA . GLU A 1 214 ? -28.855 -0.516 -1.347 1.00 92.94 214 GLU A CA 1
ATOM 1774 C C . GLU A 1 214 ? -27.661 -0.344 -2.296 1.00 92.94 214 GLU A C 1
ATOM 1776 O O . GLU A 1 214 ? -27.440 -1.175 -3.176 1.00 92.94 214 GLU A O 1
ATOM 1781 N N . THR A 1 215 ? -26.828 0.671 -2.064 1.00 91.50 215 THR A N 1
ATOM 1782 C CA . THR A 1 215 ? -25.730 1.050 -2.974 1.00 91.50 215 THR A CA 1
ATOM 1783 C C . THR A 1 215 ? -24.447 0.246 -2.778 1.00 91.50 215 THR A C 1
ATOM 1785 O O . THR A 1 215 ? -23.584 0.225 -3.654 1.00 91.50 215 THR A O 1
ATOM 1788 N N . LYS A 1 216 ? -24.269 -0.366 -1.599 1.00 91.12 216 LYS A N 1
ATOM 1789 C CA . LYS A 1 216 ? -22.994 -0.926 -1.108 1.00 91.12 216 LYS A CA 1
ATOM 1790 C C . LYS A 1 216 ? -21.837 0.083 -1.074 1.00 91.12 216 LYS A C 1
ATOM 1792 O O . LYS A 1 216 ? -20.686 -0.323 -0.912 1.00 91.12 216 LYS A O 1
ATOM 1797 N N . SER A 1 217 ? -22.121 1.385 -1.159 1.00 89.69 217 SER A N 1
ATOM 1798 C CA . SER A 1 217 ? -21.115 2.446 -1.205 1.00 89.69 217 SER A CA 1
ATOM 1799 C C . SER A 1 217 ? -20.862 3.035 0.181 1.00 89.69 217 SER A C 1
ATOM 1801 O O . SER A 1 217 ? -21.726 3.680 0.777 1.00 89.69 217 SER A O 1
ATOM 1803 N N . LEU A 1 218 ? -19.648 2.844 0.700 1.00 87.69 218 LEU A N 1
ATOM 1804 C CA . LEU A 1 218 ? -19.223 3.494 1.945 1.00 87.69 218 LEU A CA 1
ATOM 1805 C C . LEU A 1 218 ? -19.081 5.014 1.787 1.00 87.69 218 LEU A C 1
ATOM 1807 O O . LEU A 1 218 ? -19.254 5.740 2.761 1.00 87.69 218 LEU A O 1
ATOM 1811 N N . THR A 1 219 ? -18.814 5.498 0.574 1.00 88.25 219 THR A N 1
ATOM 1812 C CA . THR A 1 219 ? -18.776 6.933 0.270 1.00 88.25 219 THR A CA 1
ATOM 1813 C C . THR A 1 219 ? -20.169 7.553 0.369 1.00 88.25 219 THR A C 1
ATOM 1815 O O . THR A 1 219 ? -20.319 8.605 0.980 1.00 88.25 219 THR A O 1
ATOM 1818 N N . ALA A 1 220 ? -21.204 6.881 -0.152 1.00 86.12 220 ALA A N 1
ATOM 1819 C CA . ALA A 1 220 ? -22.588 7.343 -0.010 1.00 86.12 220 ALA A CA 1
ATOM 1820 C C . ALA A 1 220 ? -23.010 7.372 1.471 1.00 86.12 220 ALA A C 1
ATOM 1822 O O . ALA A 1 220 ? -23.519 8.377 1.962 1.00 86.12 220 ALA A O 1
ATOM 1823 N N . PHE A 1 221 ? -22.675 6.316 2.222 1.00 90.00 221 PHE A N 1
ATOM 1824 C CA . PHE A 1 221 ? -22.884 6.263 3.673 1.00 90.00 221 PHE A CA 1
ATOM 1825 C C . PHE A 1 221 ? -22.219 7.433 4.418 1.00 90.00 221 PHE A C 1
ATOM 1827 O O . PHE A 1 221 ? -22.778 7.997 5.361 1.00 90.00 221 PHE A O 1
ATOM 1834 N N . GLU A 1 222 ? -21.005 7.806 4.016 1.00 90.12 222 GLU A N 1
ATOM 1835 C CA . GLU A 1 222 ? -20.259 8.923 4.594 1.00 90.12 222 GLU A CA 1
ATOM 1836 C C . GLU A 1 222 ? -20.869 10.294 4.272 1.00 90.12 222 GLU A C 1
ATOM 1838 O O . GLU A 1 222 ? -20.773 11.203 5.095 1.00 90.12 222 GLU A O 1
ATOM 1843 N N . GLN A 1 223 ? -21.564 10.447 3.150 1.00 89.69 223 GLN A N 1
ATOM 1844 C CA . GLN A 1 223 ? -22.186 11.717 2.767 1.00 89.69 223 GLN A CA 1
ATOM 1845 C C . GLN A 1 223 ? -23.549 11.951 3.433 1.00 89.69 223 GLN A C 1
ATOM 1847 O O . GLN A 1 223 ? -23.947 13.099 3.623 1.00 89.69 223 GLN A O 1
ATOM 1852 N N . GLU A 1 224 ? -24.244 10.889 3.850 1.00 89.06 224 GLU A N 1
ATOM 1853 C CA . GLU A 1 224 ? -25.558 11.010 4.491 1.00 89.06 224 GLU A CA 1
ATOM 1854 C C . GLU A 1 224 ? -25.500 11.754 5.841 1.00 89.06 224 GLU A C 1
ATOM 1856 O O . GLU A 1 224 ? -24.687 11.413 6.700 1.00 89.06 224 GLU A O 1
ATOM 1861 N N . PRO A 1 225 ? -26.357 12.751 6.106 1.00 87.06 225 PRO A N 1
ATOM 1862 C CA . PRO A 1 225 ? -26.318 13.484 7.367 1.00 87.06 225 PRO A CA 1
ATOM 1863 C C . PRO A 1 225 ? -26.819 12.631 8.541 1.00 87.06 225 PRO A C 1
ATOM 1865 O O . PRO A 1 225 ? -27.752 11.843 8.390 1.00 87.06 225 PRO A O 1
ATOM 1868 N N . GLY A 1 226 ? -26.271 12.875 9.735 1.00 86.75 226 GLY A N 1
ATOM 1869 C CA . GLY A 1 226 ? -26.742 12.298 10.998 1.00 86.75 226 GLY A CA 1
ATOM 1870 C C . GLY A 1 226 ? -25.716 11.421 11.713 1.00 86.75 226 GLY A C 1
ATOM 1871 O O . GLY A 1 226 ? -24.728 10.974 11.133 1.00 86.75 226 GLY A O 1
ATOM 1872 N N . HIS A 1 227 ? -25.981 11.181 12.994 1.00 92.75 227 HIS A N 1
ATOM 1873 C CA . HIS A 1 227 ? -25.184 10.339 13.878 1.00 92.75 227 HIS A CA 1
ATOM 1874 C C . HIS A 1 227 ? -26.086 9.641 14.901 1.00 92.75 227 HIS A C 1
ATOM 1876 O O . HIS A 1 227 ? -27.295 9.890 14.963 1.00 92.75 227 HIS A O 1
ATOM 1882 N N . VAL A 1 228 ? -25.503 8.746 15.690 1.00 93.69 228 VAL A N 1
ATOM 1883 C CA . VAL A 1 228 ? -26.205 8.037 16.765 1.00 93.69 228 VAL A CA 1
ATOM 1884 C C . VAL A 1 228 ? -26.677 8.986 17.870 1.00 93.69 228 VAL A C 1
ATOM 1886 O O . VAL A 1 228 ? -26.071 10.027 18.119 1.00 93.69 228 VAL A O 1
ATOM 1889 N N . GLU A 1 229 ? -27.746 8.612 18.565 1.00 94.06 229 GLU A N 1
ATOM 1890 C CA . GLU A 1 229 ? -28.180 9.258 19.802 1.00 94.06 229 GLU A CA 1
ATOM 1891 C C . GLU A 1 229 ? -27.483 8.625 21.003 1.00 94.06 229 GLU A C 1
ATOM 1893 O O . GLU A 1 229 ? -27.257 7.411 21.045 1.00 94.06 229 GLU A O 1
ATOM 1898 N N . THR A 1 230 ? -27.154 9.439 22.005 1.00 93.62 230 THR A N 1
ATOM 1899 C CA . THR A 1 230 ? -26.346 8.997 23.141 1.00 93.62 230 THR A CA 1
ATOM 1900 C C . THR A 1 230 ? -26.920 9.435 24.484 1.00 93.62 230 THR A C 1
ATOM 1902 O O . THR A 1 230 ? -27.501 10.510 24.641 1.00 93.62 230 THR A O 1
ATOM 1905 N N . ARG A 1 231 ? -26.752 8.583 25.499 1.00 93.12 231 ARG A N 1
ATOM 1906 C CA . ARG A 1 231 ? -27.031 8.897 26.908 1.00 93.12 231 ARG A CA 1
ATOM 1907 C C . ARG A 1 231 ? -25.869 8.445 27.773 1.00 93.12 231 ARG A C 1
ATOM 1909 O O . ARG A 1 231 ? -25.269 7.408 27.509 1.00 93.12 231 ARG A O 1
ATOM 1916 N N . TYR A 1 232 ? -25.591 9.189 28.837 1.00 93.19 232 TYR A N 1
ATOM 1917 C CA . TYR A 1 232 ? -24.384 8.996 29.639 1.00 93.19 232 TYR A CA 1
ATOM 1918 C C . TYR A 1 232 ? -24.703 8.681 31.091 1.00 93.19 232 TYR A C 1
ATOM 1920 O O . TYR A 1 232 ? -25.674 9.185 31.658 1.00 93.19 232 TYR A O 1
ATOM 1928 N N . GLN A 1 233 ? -23.807 7.919 31.711 1.00 90.56 233 GLN A N 1
ATOM 1929 C CA . GLN A 1 233 ? -23.735 7.749 33.152 1.00 90.56 233 GLN A CA 1
ATOM 1930 C C . GLN A 1 233 ? -22.281 7.951 33.614 1.00 90.56 233 GLN A C 1
ATOM 1932 O O . GLN A 1 233 ? -21.358 7.467 32.956 1.00 90.56 233 GLN A O 1
ATOM 1937 N N . PRO A 1 234 ? -22.036 8.641 34.746 1.00 85.69 234 PRO A N 1
ATOM 1938 C CA . PRO A 1 234 ? -20.689 8.776 35.287 1.00 85.69 234 PRO A CA 1
ATOM 1939 C C . PRO A 1 234 ? -20.029 7.417 35.554 1.00 85.69 234 PRO A C 1
ATOM 1941 O O . PRO A 1 234 ? -20.614 6.542 36.198 1.00 85.69 234 PRO A O 1
ATOM 1944 N N . SER A 1 235 ? -18.782 7.271 35.101 1.00 87.56 235 SER A N 1
ATOM 1945 C CA . SER A 1 235 ? -17.950 6.105 35.405 1.00 87.56 235 SER A CA 1
ATOM 1946 C C . SER A 1 235 ? -17.583 6.055 36.890 1.00 87.56 235 SER A C 1
ATOM 1948 O O . SER A 1 235 ? -17.327 7.081 37.523 1.00 87.56 235 SER A O 1
ATOM 1950 N N . ARG A 1 236 ? -17.521 4.839 37.441 1.00 87.50 236 ARG A N 1
ATOM 1951 C CA . ARG A 1 236 ? -17.043 4.554 38.807 1.00 87.50 236 ARG A CA 1
ATOM 1952 C C . ARG A 1 236 ? -15.559 4.178 38.852 1.00 87.50 236 ARG A C 1
ATOM 1954 O O . ARG A 1 236 ? -15.010 3.981 39.937 1.00 87.50 236 ARG A O 1
ATOM 1961 N N . TYR A 1 237 ? -14.930 4.038 37.688 1.00 89.50 237 TYR A N 1
ATOM 1962 C CA . TYR A 1 237 ? -13.520 3.694 37.546 1.00 89.50 237 TYR A CA 1
ATOM 1963 C C . TYR A 1 237 ? -12.648 4.950 37.519 1.00 89.50 237 TYR A C 1
ATOM 1965 O O . TYR A 1 237 ? -13.128 6.048 37.240 1.00 89.50 237 TYR A O 1
ATOM 1973 N N . GLN A 1 238 ? -11.361 4.779 37.823 1.00 86.31 238 GLN A N 1
ATOM 1974 C CA . GLN A 1 238 ? -10.375 5.851 37.683 1.00 86.31 238 GLN A CA 1
ATOM 1975 C C . GLN A 1 238 ? -10.326 6.328 36.235 1.00 86.31 238 GLN A C 1
ATOM 1977 O O . GLN A 1 238 ? -10.285 5.508 35.311 1.00 86.31 238 GLN A O 1
ATOM 1982 N N . ARG A 1 239 ? -10.293 7.650 36.057 1.00 86.94 239 ARG A N 1
ATOM 1983 C CA . ARG A 1 239 ? -10.153 8.261 34.732 1.00 86.94 239 ARG A CA 1
ATOM 1984 C C . ARG A 1 239 ? -8.797 7.919 34.131 1.00 86.94 239 ARG A C 1
ATOM 1986 O O . ARG A 1 239 ? -7.845 7.645 34.862 1.00 86.94 239 ARG A O 1
ATOM 1993 N N . TYR A 1 240 ? -8.681 8.017 32.811 1.00 86.06 240 TYR A N 1
ATOM 1994 C CA . TYR A 1 240 ? -7.450 7.744 32.069 1.00 86.06 240 TYR A CA 1
ATOM 1995 C C . TYR A 1 240 ? -6.230 8.410 32.719 1.00 86.06 240 TYR A C 1
ATOM 1997 O O . TYR A 1 240 ? -5.303 7.731 33.140 1.00 86.06 240 TYR A O 1
ATOM 2005 N N . ARG A 1 241 ? -6.276 9.731 32.935 1.00 83.44 241 ARG A N 1
ATOM 2006 C CA . ARG A 1 241 ? -5.154 10.486 33.527 1.00 83.44 241 ARG A CA 1
ATOM 2007 C C . ARG A 1 241 ? -4.815 10.096 34.970 1.00 83.44 241 ARG A C 1
ATOM 2009 O O . ARG A 1 241 ? -3.702 10.353 35.403 1.00 83.44 241 ARG A O 1
ATOM 2016 N N . GLU A 1 242 ? -5.765 9.537 35.714 1.00 85.31 242 GLU A N 1
ATOM 2017 C CA . GLU A 1 242 ? -5.573 9.136 37.115 1.00 85.31 242 GLU A CA 1
ATOM 2018 C C . GLU A 1 242 ? -4.949 7.742 37.240 1.00 85.31 242 GLU A C 1
ATOM 2020 O O . GLU A 1 242 ? -4.373 7.426 38.280 1.00 85.31 242 GLU A O 1
ATOM 2025 N N . ARG A 1 243 ? -5.101 6.912 36.200 1.00 85.50 243 ARG A N 1
ATOM 2026 C CA . ARG A 1 243 ? -4.619 5.528 36.151 1.00 85.50 243 ARG A CA 1
ATOM 2027 C C . ARG A 1 243 ? -3.168 5.417 35.679 1.00 85.50 243 ARG A C 1
ATOM 2029 O O . ARG A 1 243 ? -2.490 4.492 36.107 1.00 85.50 243 ARG A O 1
ATOM 2036 N N . LEU A 1 244 ? -2.721 6.301 34.785 1.00 85.62 244 LEU A N 1
ATOM 2037 C CA . LEU A 1 244 ? -1.422 6.151 34.125 1.00 85.62 244 LEU A CA 1
ATOM 2038 C C . LEU A 1 244 ? -0.242 6.527 35.022 1.00 85.62 244 LEU A C 1
ATOM 2040 O O . LEU A 1 244 ? -0.240 7.583 35.656 1.00 85.62 244 LEU A O 1
ATOM 2044 N N . GLU A 1 245 ? 0.801 5.709 34.969 1.00 80.94 245 GLU A N 1
ATOM 2045 C CA . GLU A 1 245 ? 2.110 5.995 35.543 1.00 80.94 245 GLU A CA 1
ATOM 2046 C C . GLU A 1 245 ? 3.014 6.697 34.520 1.00 80.94 245 GLU A C 1
ATOM 2048 O O . GLU A 1 245 ? 2.942 6.461 33.305 1.00 80.94 245 GLU A O 1
ATOM 2053 N N . GLU A 1 246 ? 3.860 7.610 35.007 1.00 71.75 246 GLU A N 1
ATOM 2054 C CA . GLU A 1 246 ? 4.880 8.234 34.170 1.00 71.75 246 GLU A CA 1
ATOM 2055 C C . GLU A 1 246 ? 5.995 7.237 33.891 1.00 71.75 246 GLU A C 1
ATOM 2057 O O . GLU A 1 246 ? 6.594 6.672 34.803 1.00 71.75 246 GLU A O 1
ATOM 2062 N N . VAL A 1 247 ? 6.296 7.044 32.613 1.00 64.19 247 VAL A N 1
ATOM 2063 C CA . VAL A 1 247 ? 7.370 6.149 32.213 1.00 64.19 247 VAL A CA 1
ATOM 2064 C C . VAL A 1 247 ? 8.690 6.912 32.216 1.00 64.19 247 VAL A C 1
ATOM 2066 O O . VAL A 1 247 ? 8.825 7.913 31.512 1.00 64.19 247 VAL A O 1
ATOM 2069 N N . GLN A 1 248 ? 9.695 6.412 32.938 1.00 55.94 248 GLN A N 1
ATOM 2070 C CA . GLN A 1 248 ? 11.086 6.850 32.778 1.00 55.94 248 GLN A CA 1
ATOM 2071 C C . GLN A 1 248 ? 11.692 6.228 31.505 1.00 55.94 248 GLN A C 1
ATOM 2073 O O . GLN A 1 248 ? 12.626 5.438 31.572 1.00 55.94 248 GLN A O 1
ATOM 2078 N N . ARG A 1 249 ? 11.142 6.536 30.325 1.00 53.12 249 ARG A N 1
ATOM 2079 C CA . ARG A 1 249 ? 11.732 6.127 29.038 1.00 53.12 249 ARG A CA 1
ATOM 2080 C C . ARG A 1 249 ? 12.491 7.308 28.435 1.00 53.12 249 ARG A C 1
ATOM 2082 O O . ARG A 1 249 ? 11.964 8.418 28.349 1.00 53.12 249 ARG A O 1
ATOM 2089 N N . HIS A 1 250 ? 13.741 7.073 28.039 1.00 44.50 250 HIS A N 1
ATOM 2090 C CA . HIS A 1 250 ? 14.493 8.011 27.205 1.00 44.50 250 HIS A CA 1
ATOM 2091 C C . HIS A 1 250 ? 13.773 8.144 25.842 1.00 44.50 250 HIS A C 1
ATOM 2093 O O . HIS A 1 250 ? 13.053 7.246 25.420 1.00 44.50 250 HIS A O 1
ATOM 2099 N N . SER A 1 251 ? 13.846 9.324 25.234 1.00 44.81 251 SER A N 1
ATOM 2100 C CA . SER A 1 251 ? 13.014 9.833 24.126 1.00 44.81 251 SER A CA 1
ATOM 2101 C C . SER A 1 251 ? 12.795 8.923 22.892 1.00 44.81 251 SER A C 1
ATOM 2103 O O . SER A 1 251 ? 13.554 8.003 22.636 1.00 44.81 251 SER A O 1
ATOM 2105 N N . SER A 1 252 ? 11.771 9.273 22.089 1.00 44.78 252 SER A N 1
ATOM 2106 C CA . SER A 1 252 ? 11.424 8.847 20.705 1.00 44.78 252 SER A CA 1
ATOM 2107 C C . SER A 1 252 ? 11.237 7.363 20.355 1.00 44.78 252 SER A C 1
ATOM 2109 O O . SER A 1 252 ? 10.513 7.092 19.399 1.00 44.78 252 SER A O 1
ATOM 2111 N N . ASP A 1 253 ? 11.745 6.407 21.133 1.00 48.28 253 ASP A N 1
ATOM 2112 C CA . ASP A 1 253 ? 11.595 4.957 20.868 1.00 48.28 253 ASP A CA 1
ATOM 2113 C C . ASP A 1 253 ? 10.149 4.429 21.029 1.00 48.28 253 ASP A C 1
ATOM 2115 O O . ASP A 1 253 ? 9.870 3.247 20.849 1.00 48.28 253 ASP A O 1
ATOM 2119 N N . SER A 1 254 ? 9.203 5.309 21.371 1.00 52.91 254 SER A N 1
ATOM 2120 C CA . SER A 1 254 ? 7.792 5.001 21.651 1.00 52.91 254 SER A CA 1
ATOM 2121 C C . SER A 1 254 ? 6.836 5.308 20.496 1.00 52.91 254 SER A C 1
ATOM 2123 O O . SER A 1 254 ? 5.628 5.113 20.637 1.00 52.91 254 SER A O 1
ATOM 2125 N N . VAL A 1 255 ? 7.330 5.799 19.355 1.00 69.31 255 VAL A N 1
ATOM 2126 C CA . VAL A 1 255 ? 6.478 5.977 18.172 1.00 69.31 255 VAL A CA 1
ATOM 2127 C C . VAL A 1 255 ? 6.354 4.636 17.463 1.00 69.31 255 VAL A C 1
ATOM 2129 O O . VAL A 1 255 ? 7.341 4.101 16.963 1.00 69.31 255 VAL A O 1
ATOM 2132 N N . LEU A 1 256 ? 5.131 4.107 17.397 1.00 82.69 256 LEU A N 1
ATOM 2133 C CA . LEU A 1 256 ? 4.827 2.900 16.635 1.00 82.69 256 LEU A CA 1
ATOM 2134 C C . LEU A 1 256 ? 5.245 3.094 15.165 1.00 82.69 256 LEU A C 1
ATOM 2136 O O . LEU A 1 256 ? 4.632 3.907 14.468 1.00 82.69 256 LEU A O 1
ATOM 2140 N N . PRO A 1 257 ? 6.265 2.372 14.666 1.00 87.00 257 PRO A N 1
ATOM 2141 C CA . PRO A 1 257 ? 6.800 2.630 13.336 1.00 87.00 257 PRO A CA 1
ATOM 2142 C C . PRO A 1 257 ? 5.831 2.144 12.258 1.00 87.00 257 PRO A C 1
ATOM 2144 O O . PRO A 1 257 ? 5.090 1.179 12.488 1.00 87.00 257 PRO A O 1
ATOM 2147 N N . LEU A 1 258 ? 5.852 2.769 11.076 1.00 89.69 258 LEU A N 1
ATOM 2148 C CA . LEU A 1 258 ? 5.115 2.248 9.918 1.00 89.69 258 LEU A CA 1
ATOM 2149 C C . LEU A 1 258 ? 5.757 0.946 9.446 1.00 89.69 258 LEU A C 1
ATOM 2151 O O . LEU A 1 258 ? 5.073 -0.067 9.321 1.00 89.69 258 LEU A O 1
ATOM 2155 N N . VAL A 1 259 ? 7.080 0.946 9.282 1.00 91.81 259 VAL A N 1
ATOM 2156 C CA . VAL A 1 259 ? 7.841 -0.245 8.906 1.00 91.81 259 VAL A CA 1
ATOM 2157 C C . VAL A 1 259 ? 8.647 -0.714 10.123 1.00 91.81 259 VAL A C 1
ATOM 2159 O O . VAL A 1 259 ? 9.438 0.061 10.658 1.00 91.81 259 VAL A O 1
ATOM 2162 N N . PRO A 1 260 ? 8.447 -1.944 10.621 1.00 89.31 260 PRO A N 1
ATOM 2163 C CA . PRO A 1 260 ? 9.237 -2.493 11.722 1.00 89.31 260 PRO A CA 1
ATOM 2164 C C . PRO A 1 260 ? 10.698 -2.755 11.319 1.00 89.31 260 PRO A C 1
ATOM 2166 O O . PRO A 1 260 ? 11.015 -2.968 10.150 1.00 89.31 260 PRO A O 1
ATOM 2169 N N . SER A 1 261 ? 11.593 -2.796 12.307 1.00 88.88 261 SER A N 1
ATOM 2170 C CA . SER A 1 261 ? 13.018 -3.113 12.111 1.00 88.88 261 SER A CA 1
ATOM 2171 C C . SER A 1 261 ? 13.291 -4.596 11.835 1.00 88.88 261 SER A C 1
ATOM 2173 O O . SER A 1 261 ? 14.378 -4.956 11.377 1.00 88.88 261 SER A O 1
ATOM 2175 N N . THR A 1 262 ? 12.311 -5.462 12.096 1.00 90.94 262 THR A N 1
ATOM 2176 C CA . THR A 1 262 ? 12.348 -6.877 11.729 1.00 90.94 262 THR A CA 1
ATOM 2177 C C . THR A 1 262 ? 11.955 -7.068 10.268 1.00 90.94 262 THR A C 1
ATOM 2179 O O . THR A 1 262 ? 11.184 -6.289 9.707 1.00 90.94 262 THR A O 1
ATOM 2182 N N . LEU A 1 263 ? 12.501 -8.111 9.640 1.00 94.06 263 LEU A N 1
ATOM 2183 C CA . LEU A 1 263 ? 12.132 -8.489 8.280 1.00 94.06 263 LEU A CA 1
ATOM 2184 C C . LEU A 1 263 ? 10.707 -9.050 8.287 1.00 94.06 263 LEU A C 1
ATOM 2186 O O . LEU A 1 263 ? 10.424 -9.981 9.038 1.00 94.06 263 LEU A O 1
ATOM 2190 N N . ASN A 1 264 ? 9.827 -8.477 7.471 1.00 94.62 264 ASN A N 1
ATOM 2191 C CA . ASN A 1 264 ? 8.436 -8.900 7.348 1.00 94.62 264 ASN A CA 1
ATOM 2192 C C . ASN A 1 264 ? 8.043 -9.026 5.881 1.00 94.62 264 ASN A C 1
ATOM 2194 O O . ASN A 1 264 ? 8.626 -8.373 5.014 1.00 94.62 264 ASN A O 1
ATOM 2198 N N . LYS A 1 265 ? 7.029 -9.855 5.628 1.00 96.62 265 LYS A N 1
ATOM 2199 C CA . LYS A 1 265 ? 6.420 -10.012 4.311 1.00 96.62 265 LYS A CA 1
ATOM 2200 C C . LYS A 1 265 ? 5.322 -8.971 4.100 1.00 96.62 265 LYS A C 1
ATOM 2202 O O . LYS A 1 265 ? 4.505 -8.722 4.988 1.00 96.62 265 LYS A O 1
ATOM 2207 N N . TYR A 1 266 ? 5.286 -8.423 2.895 1.00 97.62 266 TYR A N 1
ATOM 2208 C CA . TYR A 1 266 ? 4.296 -7.467 2.432 1.00 97.62 266 TYR A CA 1
ATOM 2209 C C . TYR A 1 266 ? 3.625 -7.956 1.156 1.00 97.62 266 TYR A C 1
ATOM 2211 O O . TYR A 1 266 ? 4.218 -8.685 0.356 1.00 97.62 266 TYR A O 1
ATOM 2219 N N . HIS A 1 267 ? 2.384 -7.525 0.989 1.00 98.00 267 HIS A N 1
ATOM 2220 C CA . HIS A 1 267 ? 1.587 -7.660 -0.218 1.00 98.00 267 HIS A CA 1
ATOM 2221 C C . HIS A 1 267 ? 1.274 -6.256 -0.728 1.00 98.00 267 HIS A C 1
ATOM 2223 O O . HIS A 1 267 ? 1.032 -5.352 0.070 1.00 98.00 267 HIS A O 1
ATOM 2229 N N . ALA A 1 268 ? 1.314 -6.060 -2.038 1.00 97.81 268 ALA A N 1
ATOM 2230 C CA . ALA A 1 268 ? 0.999 -4.781 -2.654 1.00 97.81 268 ALA A CA 1
ATOM 2231 C C . ALA A 1 268 ? 0.480 -4.986 -4.074 1.00 97.81 268 ALA A C 1
ATOM 2233 O O . ALA A 1 268 ? 0.626 -6.062 -4.650 1.00 97.81 268 ALA A O 1
ATOM 2234 N N . GLU A 1 269 ? -0.060 -3.922 -4.650 1.00 97.81 269 GLU A N 1
ATOM 2235 C CA . GLU A 1 269 ? -0.431 -3.869 -6.058 1.00 97.81 269 GLU A CA 1
ATOM 2236 C C . GLU A 1 269 ? 0.519 -2.938 -6.806 1.00 97.81 269 GLU A C 1
ATOM 2238 O O . GLU A 1 269 ? 0.902 -1.878 -6.300 1.00 97.81 269 GLU A O 1
ATOM 2243 N N . VAL A 1 270 ? 0.875 -3.297 -8.033 1.00 97.06 270 VAL A N 1
ATOM 2244 C CA . VAL A 1 270 ? 1.604 -2.406 -8.933 1.00 97.06 270 VAL A CA 1
ATOM 2245 C C . VAL A 1 270 ? 0.682 -1.255 -9.329 1.00 97.06 270 VAL A C 1
ATOM 2247 O O . VAL A 1 270 ? -0.405 -1.461 -9.857 1.00 97.06 270 VAL A O 1
ATOM 2250 N N . ASP A 1 271 ? 1.100 -0.020 -9.062 1.00 95.25 271 ASP A N 1
ATOM 2251 C CA . ASP A 1 271 ? 0.403 1.172 -9.554 1.00 95.25 271 ASP A CA 1
ATOM 2252 C C . ASP A 1 271 ? 0.909 1.481 -10.968 1.00 95.25 271 ASP A C 1
ATOM 2254 O O . ASP A 1 271 ? 0.145 1.507 -11.929 1.00 95.25 271 ASP A O 1
ATOM 2258 N N . GLN A 1 272 ? 2.228 1.644 -11.098 1.00 92.12 272 GLN A N 1
ATOM 2259 C CA . GLN A 1 272 ? 2.898 1.927 -12.365 1.00 92.12 272 GLN A CA 1
ATOM 2260 C C . GLN A 1 272 ? 4.411 1.711 -12.266 1.00 92.12 272 GLN A C 1
ATOM 2262 O O . GLN A 1 272 ? 5.006 1.817 -11.189 1.00 92.12 272 GLN A O 1
ATOM 2267 N N . ILE A 1 273 ? 5.048 1.498 -13.415 1.00 90.88 273 ILE A N 1
ATOM 2268 C CA . ILE A 1 273 ? 6.499 1.600 -13.571 1.00 90.88 273 ILE A CA 1
ATOM 2269 C C . ILE A 1 273 ? 6.795 2.880 -14.345 1.00 90.88 273 ILE A C 1
ATOM 2271 O O . ILE A 1 273 ? 6.188 3.115 -15.386 1.00 90.88 273 ILE A O 1
ATOM 2275 N N . HIS A 1 274 ? 7.723 3.693 -13.850 1.00 88.19 274 HIS A N 1
ATOM 2276 C CA . HIS A 1 274 ? 8.019 4.987 -14.454 1.00 88.19 274 HIS A CA 1
ATOM 2277 C C . HIS A 1 274 ? 9.496 5.373 -14.365 1.00 88.19 274 HIS A C 1
ATOM 2279 O O . HIS A 1 274 ? 10.274 4.795 -13.604 1.00 88.19 274 HIS A O 1
ATOM 2285 N N . ALA A 1 275 ? 9.897 6.368 -15.153 1.00 86.12 275 ALA A N 1
ATOM 2286 C CA . ALA A 1 275 ? 11.244 6.920 -15.186 1.00 86.12 275 ALA A CA 1
ATOM 2287 C C . ALA A 1 275 ? 11.271 8.344 -14.599 1.00 86.12 275 ALA A C 1
ATOM 2289 O O . ALA A 1 275 ? 11.019 9.342 -15.288 1.00 86.12 275 ALA A O 1
ATOM 2290 N N . ALA A 1 276 ? 11.638 8.467 -13.323 1.00 79.38 276 ALA A N 1
ATOM 2291 C CA . ALA A 1 276 ? 11.673 9.749 -12.624 1.00 79.38 276 ALA A CA 1
ATOM 2292 C C . ALA A 1 276 ? 12.988 10.508 -12.868 1.00 79.38 276 ALA A C 1
ATOM 2294 O O . ALA A 1 276 ? 14.074 9.924 -12.875 1.00 79.38 276 ALA A O 1
ATOM 2295 N N . LYS A 1 277 ? 12.916 11.836 -13.037 1.00 74.31 277 LYS A N 1
ATOM 2296 C CA . LYS A 1 277 ? 14.117 12.688 -13.052 1.00 74.31 277 LYS A CA 1
ATOM 2297 C C . LYS A 1 277 ? 14.729 12.714 -11.652 1.00 74.31 277 LYS A C 1
ATOM 2299 O O . LYS A 1 277 ? 14.053 13.093 -10.697 1.00 74.31 277 LYS A O 1
ATOM 2304 N N . SER A 1 278 ? 16.004 12.355 -11.538 1.00 68.94 278 SER A N 1
ATOM 2305 C CA . SER A 1 278 ? 16.736 12.562 -10.292 1.00 68.94 278 SER A CA 1
ATOM 2306 C C . SER A 1 278 ? 17.142 14.029 -10.146 1.00 68.94 278 SER A C 1
ATOM 2308 O O . SER A 1 278 ? 17.443 14.700 -11.130 1.00 68.94 278 SER A O 1
ATOM 2310 N N . LYS A 1 279 ? 17.177 14.529 -8.906 1.00 64.00 279 LYS A N 1
ATOM 2311 C CA . LYS A 1 279 ? 17.748 15.852 -8.599 1.00 64.00 279 LYS A CA 1
ATOM 2312 C C . LYS A 1 279 ? 19.280 15.846 -8.626 1.00 64.00 279 LYS A C 1
ATOM 2314 O O . LYS A 1 279 ? 19.879 16.897 -8.802 1.00 64.00 279 LYS A O 1
ATOM 2319 N N . THR A 1 280 ? 19.898 14.680 -8.434 1.00 56.94 280 THR A N 1
ATOM 2320 C CA . THR A 1 280 ? 21.354 14.518 -8.286 1.00 56.94 280 THR A CA 1
ATOM 2321 C C . THR A 1 280 ? 22.035 13.969 -9.533 1.00 56.94 280 THR A C 1
ATOM 2323 O O . THR A 1 280 ? 23.250 14.070 -9.660 1.00 56.94 280 THR A O 1
ATOM 2326 N N . VAL A 1 281 ? 21.274 13.392 -10.465 1.00 62.47 281 VAL A N 1
ATOM 2327 C CA . VAL A 1 281 ? 21.818 12.811 -11.696 1.00 62.47 281 VAL A CA 1
ATOM 2328 C C . VAL A 1 281 ? 21.034 13.313 -12.897 1.00 62.47 281 VAL A C 1
ATOM 2330 O O . VAL A 1 281 ? 19.812 13.412 -12.854 1.00 62.47 281 VAL A O 1
ATOM 2333 N N . SER A 1 282 ? 21.749 13.626 -13.977 1.00 65.00 282 SER A N 1
ATOM 2334 C CA . SER A 1 282 ? 21.179 14.210 -15.199 1.00 65.00 282 SER A CA 1
ATOM 2335 C C . SER A 1 282 ? 20.284 13.250 -15.991 1.00 65.00 282 SER A C 1
ATOM 2337 O O . SER A 1 282 ? 19.574 13.687 -16.895 1.00 65.00 282 SER A O 1
ATOM 2339 N N . TYR A 1 283 ? 20.295 11.957 -15.657 1.00 68.50 283 TYR A N 1
ATOM 2340 C CA . TYR A 1 283 ? 19.484 10.929 -16.303 1.00 68.50 283 TYR A CA 1
ATOM 2341 C C . TYR A 1 283 ? 18.302 10.484 -15.429 1.00 68.50 283 TYR A C 1
ATOM 2343 O O . TYR A 1 283 ? 18.295 10.640 -14.205 1.00 68.50 283 TYR A O 1
ATOM 2351 N N . ARG A 1 284 ? 17.272 9.929 -16.078 1.00 77.38 284 ARG A N 1
ATOM 2352 C CA . ARG A 1 284 ? 16.080 9.400 -15.403 1.00 77.38 284 ARG A CA 1
ATOM 2353 C C . ARG A 1 284 ? 16.364 8.038 -14.779 1.00 77.38 284 ARG A C 1
ATOM 2355 O O . ARG A 1 284 ? 17.018 7.199 -15.394 1.00 77.38 284 ARG A O 1
ATOM 2362 N N . ILE A 1 285 ? 15.835 7.816 -13.581 1.00 82.31 285 ILE A N 1
ATOM 2363 C CA . ILE A 1 285 ? 15.995 6.575 -12.827 1.00 82.31 285 ILE A CA 1
ATOM 2364 C C . ILE A 1 285 ? 14.675 5.794 -12.877 1.00 82.31 285 ILE A C 1
ATOM 2366 O O . ILE A 1 285 ? 13.633 6.358 -12.536 1.00 82.31 285 ILE A O 1
ATOM 2370 N N . PRO A 1 286 ? 14.700 4.512 -13.277 1.00 88.06 286 PRO A N 1
ATOM 2371 C CA . PRO A 1 286 ? 13.543 3.631 -13.191 1.00 88.06 286 PRO A CA 1
ATOM 2372 C C . PRO A 1 286 ? 13.045 3.435 -11.757 1.00 88.06 286 PRO A C 1
ATOM 2374 O O . PRO A 1 286 ? 13.822 3.121 -10.850 1.00 88.06 286 PRO A O 1
ATOM 2377 N N . GLN A 1 287 ? 11.739 3.561 -11.569 1.00 90.94 287 GLN A N 1
ATOM 2378 C CA . GLN A 1 287 ? 11.060 3.402 -10.291 1.00 90.94 287 GLN A CA 1
ATOM 2379 C C . GLN A 1 287 ? 9.821 2.522 -10.452 1.00 90.94 287 GLN A C 1
ATOM 2381 O O . GLN A 1 287 ? 9.126 2.572 -11.467 1.00 90.94 287 GLN A O 1
ATOM 2386 N N . LEU A 1 288 ? 9.558 1.711 -9.431 1.00 93.81 288 LEU A N 1
ATOM 2387 C CA . LEU A 1 288 ? 8.327 0.951 -9.279 1.00 93.81 288 LEU A CA 1
ATOM 2388 C C . LEU A 1 288 ? 7.464 1.651 -8.237 1.00 93.81 288 LEU A C 1
ATOM 2390 O O . LEU A 1 288 ? 7.878 1.813 -7.089 1.00 93.81 288 LEU A O 1
ATOM 2394 N N . GLN A 1 289 ? 6.264 2.051 -8.629 1.00 95.12 289 GLN A N 1
ATOM 2395 C CA . GLN A 1 289 ? 5.272 2.553 -7.698 1.00 95.12 289 GLN A CA 1
ATOM 2396 C C . GLN A 1 289 ? 4.315 1.427 -7.337 1.00 95.12 289 GLN A C 1
ATOM 2398 O O . GLN A 1 289 ? 3.698 0.823 -8.213 1.00 95.12 289 GLN A O 1
ATOM 2403 N N . LEU A 1 290 ? 4.191 1.169 -6.042 1.00 96.94 290 LEU A N 1
ATOM 2404 C CA . LEU A 1 290 ? 3.227 0.231 -5.489 1.00 96.94 290 LEU A CA 1
ATOM 2405 C C . LEU A 1 290 ? 2.144 0.998 -4.734 1.00 96.94 290 LEU A C 1
ATOM 2407 O O . LEU A 1 290 ? 2.401 2.073 -4.184 1.00 96.94 290 LEU A O 1
ATOM 2411 N N . LYS A 1 291 ? 0.948 0.425 -4.675 1.00 97.00 291 LYS A N 1
ATOM 2412 C CA . LYS A 1 291 ? -0.185 0.902 -3.880 1.00 97.00 291 LYS A CA 1
ATOM 2413 C C . LYS A 1 291 ? -0.718 -0.216 -2.985 1.00 97.00 291 LYS A C 1
ATOM 2415 O O . LYS A 1 291 ? -0.371 -1.380 -3.181 1.00 97.00 291 LYS A O 1
ATOM 2420 N N . ASN A 1 292 ? -1.541 0.147 -2.003 1.00 96.19 292 ASN A N 1
ATOM 2421 C CA . ASN A 1 292 ? -2.191 -0.795 -1.083 1.00 96.19 292 ASN A CA 1
ATOM 2422 C C . ASN A 1 292 ? -1.194 -1.742 -0.393 1.00 96.19 292 ASN A C 1
ATOM 2424 O O . ASN A 1 292 ? -1.398 -2.952 -0.336 1.00 96.19 292 ASN A O 1
ATOM 2428 N N . VAL A 1 293 ? -0.083 -1.199 0.113 1.00 97.44 293 VAL A N 1
ATOM 2429 C CA . VAL A 1 293 ? 0.967 -2.022 0.722 1.00 97.44 293 VAL A CA 1
ATOM 2430 C C . VAL A 1 293 ? 0.516 -2.473 2.103 1.00 97.44 293 VAL A C 1
ATOM 2432 O O . VAL A 1 293 ? 0.485 -1.670 3.038 1.00 97.44 293 VAL A O 1
ATOM 2435 N N . VAL A 1 294 ? 0.197 -3.754 2.246 1.00 96.25 294 VAL A N 1
ATOM 2436 C CA . VAL A 1 294 ? -0.258 -4.375 3.494 1.00 96.25 294 VAL A CA 1
ATOM 2437 C C . VAL A 1 294 ? 0.747 -5.404 4.001 1.00 96.25 294 VAL A C 1
ATOM 2439 O O . VAL A 1 294 ? 1.534 -5.958 3.236 1.00 96.25 294 VAL A O 1
ATOM 2442 N N . ASN A 1 295 ? 0.737 -5.671 5.302 1.00 94.56 295 ASN A N 1
ATOM 2443 C CA . ASN A 1 295 ? 1.485 -6.788 5.884 1.00 94.56 295 ASN A CA 1
ATOM 2444 C C . ASN A 1 295 ? 0.605 -8.042 6.049 1.00 94.56 295 ASN A C 1
ATOM 2446 O O . ASN A 1 295 ? -0.555 -8.069 5.640 1.00 94.56 295 ASN A O 1
ATOM 2450 N N . GLU A 1 296 ? 1.152 -9.078 6.686 1.00 91.19 296 GLU A N 1
ATOM 2451 C CA . GLU A 1 296 ? 0.462 -10.352 6.945 1.00 91.19 296 GLU A CA 1
ATOM 2452 C C . GLU A 1 296 ? -0.796 -10.253 7.829 1.00 91.19 296 GLU A C 1
ATOM 2454 O O . GLU A 1 296 ? -1.639 -11.144 7.787 1.00 91.19 296 GLU A O 1
ATOM 2459 N N . HIS A 1 297 ? -0.952 -9.170 8.596 1.00 89.94 297 HIS A N 1
ATOM 2460 C CA . HIS A 1 297 ? -2.129 -8.897 9.433 1.00 89.94 297 HIS A CA 1
ATOM 2461 C C . HIS A 1 297 ? -3.121 -7.944 8.753 1.00 89.94 297 HIS A C 1
ATOM 2463 O O . HIS A 1 297 ? -3.984 -7.354 9.404 1.00 89.94 297 HIS A O 1
ATOM 2469 N N . HIS A 1 298 ? -2.984 -7.761 7.435 1.00 88.44 298 HIS A N 1
ATOM 2470 C CA . HIS A 1 298 ? -3.804 -6.866 6.619 1.00 88.44 298 HIS A CA 1
ATOM 2471 C C . HIS A 1 298 ? -3.776 -5.396 7.062 1.00 88.44 298 HIS A C 1
ATOM 2473 O O . HIS A 1 298 ? -4.652 -4.618 6.680 1.00 88.44 298 HIS A O 1
ATOM 2479 N N . ARG A 1 299 ? -2.770 -4.970 7.838 1.00 94.12 299 ARG A N 1
ATOM 2480 C CA . ARG A 1 299 ? -2.586 -3.551 8.131 1.00 94.12 299 ARG A CA 1
ATOM 2481 C C . ARG A 1 299 ? -2.028 -2.855 6.903 1.00 94.12 299 ARG A C 1
ATOM 2483 O O . ARG A 1 299 ? -0.942 -3.206 6.443 1.00 94.12 299 ARG A O 1
ATOM 2490 N N . LEU A 1 300 ? -2.693 -1.790 6.467 1.00 95.75 300 LEU A N 1
ATOM 2491 C CA . LEU A 1 300 ? -2.158 -0.871 5.471 1.00 95.75 300 LEU A CA 1
ATOM 2492 C C . LEU A 1 300 ? -0.945 -0.115 6.033 1.00 95.75 300 LEU A C 1
ATOM 2494 O O . LEU A 1 300 ? -1.051 0.681 6.965 1.00 95.75 300 LEU A O 1
ATOM 2498 N N . VAL A 1 301 ? 0.223 -0.397 5.465 1.00 95.56 301 VAL A N 1
ATOM 2499 C CA . VAL A 1 301 ? 1.520 0.184 5.834 1.00 95.56 301 VAL A CA 1
ATOM 2500 C C . VAL A 1 301 ? 1.809 1.441 5.025 1.00 95.56 301 VAL A C 1
ATOM 2502 O O . VAL A 1 301 ? 2.343 2.407 5.566 1.00 95.56 301 VAL A O 1
ATOM 2505 N N . ALA A 1 302 ? 1.434 1.441 3.745 1.00 95.44 302 ALA A N 1
ATOM 2506 C CA . ALA A 1 302 ? 1.543 2.597 2.867 1.00 95.44 302 ALA A CA 1
ATOM 2507 C C . ALA A 1 302 ? 0.425 2.576 1.818 1.00 95.44 302 ALA A C 1
ATOM 2509 O O . ALA A 1 302 ? 0.211 1.561 1.155 1.00 95.44 302 ALA A O 1
ATOM 2510 N N . ALA A 1 303 ? -0.249 3.715 1.634 1.00 94.75 303 ALA A N 1
ATOM 2511 C CA . ALA A 1 303 ? -1.214 3.897 0.550 1.00 94.75 303 ALA A CA 1
ATOM 2512 C C . ALA A 1 303 ? -0.531 3.787 -0.816 1.00 94.75 303 ALA A C 1
ATOM 2514 O O . ALA A 1 303 ? -1.012 3.099 -1.713 1.00 94.75 303 ALA A O 1
ATOM 2515 N N . LYS A 1 304 ? 0.618 4.459 -0.940 1.00 95.56 304 LYS A N 1
ATOM 2516 C CA . LYS A 1 304 ? 1.506 4.424 -2.098 1.00 95.56 304 LYS A CA 1
ATOM 2517 C C . LYS A 1 304 ? 2.954 4.451 -1.633 1.00 95.56 304 LYS A C 1
ATOM 2519 O O . LYS A 1 304 ? 3.292 5.166 -0.690 1.00 95.56 304 LYS A O 1
ATOM 2524 N N . VAL A 1 305 ? 3.815 3.707 -2.313 1.00 94.31 305 VAL A N 1
ATOM 2525 C CA . VAL A 1 305 ? 5.264 3.741 -2.106 1.00 94.31 305 VAL A CA 1
ATOM 2526 C C . VAL A 1 305 ? 5.968 3.744 -3.451 1.00 94.31 305 VAL A C 1
ATOM 2528 O O . VAL A 1 305 ? 5.556 3.060 -4.384 1.00 94.31 305 VAL A O 1
ATOM 2531 N N . VAL A 1 306 ? 7.039 4.523 -3.544 1.00 92.31 306 VAL A N 1
ATOM 2532 C CA . VAL A 1 306 ? 7.915 4.550 -4.712 1.00 92.31 306 VAL A CA 1
ATOM 2533 C C . VAL A 1 306 ? 9.218 3.868 -4.329 1.00 92.31 306 VAL A C 1
ATOM 2535 O O . VAL A 1 306 ? 9.884 4.277 -3.379 1.00 92.31 306 VAL A O 1
ATOM 2538 N N . LEU A 1 307 ? 9.560 2.816 -5.061 1.00 91.38 307 LEU A N 1
ATOM 2539 C CA . LEU A 1 307 ? 10.739 1.993 -4.844 1.00 91.38 307 LEU A CA 1
ATOM 2540 C C . LEU A 1 307 ? 11.680 2.109 -6.050 1.00 91.38 307 LEU A C 1
ATOM 2542 O O . LEU A 1 307 ? 11.216 2.242 -7.186 1.00 91.38 307 LEU A O 1
ATOM 2546 N N . PRO A 1 308 ? 13.006 2.044 -5.848 1.00 88.94 308 PRO A N 1
ATOM 2547 C CA . PRO A 1 308 ? 13.932 1.905 -6.964 1.00 88.94 308 PRO A CA 1
ATOM 2548 C C . PRO A 1 308 ? 13.666 0.584 -7.694 1.00 88.94 308 PRO A C 1
ATOM 2550 O O . PRO A 1 308 ? 13.472 -0.451 -7.056 1.00 88.94 308 PRO A O 1
ATOM 2553 N N . TYR A 1 309 ? 13.683 0.601 -9.028 1.00 89.56 309 TYR A N 1
ATOM 2554 C CA . TYR A 1 309 ? 13.455 -0.617 -9.803 1.00 89.56 309 TYR A CA 1
ATOM 2555 C C . TYR A 1 309 ? 14.707 -1.506 -9.788 1.00 89.56 309 TYR A C 1
ATOM 2557 O O . TYR A 1 309 ? 15.719 -1.191 -10.422 1.00 89.56 309 TYR A O 1
ATOM 2565 N N . THR A 1 310 ? 14.664 -2.615 -9.051 1.00 88.62 310 THR A N 1
ATOM 2566 C CA . THR A 1 310 ? 15.831 -3.486 -8.843 1.00 88.62 310 THR A CA 1
ATOM 2567 C C . THR A 1 310 ? 15.963 -4.563 -9.922 1.00 88.62 310 THR A C 1
ATOM 2569 O O . THR A 1 310 ? 15.039 -4.850 -10.683 1.00 88.62 310 THR A O 1
ATOM 2572 N N . GLN A 1 311 ? 17.131 -5.213 -9.976 1.00 85.19 311 GLN A N 1
ATOM 2573 C CA . GLN A 1 311 ? 17.335 -6.383 -10.838 1.00 85.19 311 GLN A CA 1
ATOM 2574 C C . GLN A 1 311 ? 16.459 -7.575 -10.427 1.00 85.19 311 GLN A C 1
ATOM 2576 O O . GLN A 1 311 ? 16.121 -8.388 -11.279 1.00 85.19 311 GLN A O 1
ATOM 2581 N N . GLU A 1 312 ? 16.069 -7.694 -9.152 1.00 87.19 312 GLU A N 1
ATOM 2582 C CA . GLU A 1 312 ? 15.122 -8.734 -8.726 1.00 87.19 312 GLU A CA 1
ATOM 2583 C C . GLU A 1 312 ? 13.741 -8.516 -9.339 1.00 87.19 312 GLU A C 1
ATOM 2585 O O . GLU A 1 312 ? 13.170 -9.457 -9.881 1.00 87.19 312 GLU A O 1
ATOM 2590 N N . MET A 1 313 ? 13.258 -7.271 -9.350 1.00 91.88 313 MET A N 1
ATOM 2591 C CA . MET A 1 313 ? 11.983 -6.918 -9.978 1.00 91.88 313 MET A CA 1
ATOM 2592 C C . MET A 1 313 ? 12.010 -7.200 -11.486 1.00 91.88 313 MET A C 1
ATOM 2594 O O . MET A 1 313 ? 11.071 -7.786 -12.011 1.00 91.88 313 MET A O 1
ATOM 2598 N N . LYS A 1 314 ? 13.123 -6.900 -12.177 1.00 89.75 314 LYS A N 1
ATOM 2599 C CA . LYS A 1 314 ? 13.275 -7.190 -13.619 1.00 89.75 314 LYS A CA 1
ATOM 2600 C C . LYS A 1 314 ? 13.131 -8.673 -13.971 1.00 89.75 314 LYS A C 1
ATOM 2602 O O . LYS A 1 314 ? 12.683 -8.987 -15.071 1.00 89.75 314 LYS A O 1
ATOM 2607 N N . LYS A 1 315 ? 13.506 -9.588 -13.068 1.00 90.75 315 LYS A N 1
ATOM 2608 C CA . LYS A 1 315 ? 13.383 -11.039 -13.306 1.00 90.75 315 LYS A CA 1
ATOM 2609 C C . LYS A 1 315 ? 11.930 -11.480 -13.452 1.00 90.75 315 LYS A C 1
ATOM 2611 O O . LYS A 1 315 ? 11.689 -12.495 -14.098 1.00 90.75 315 LYS A O 1
ATOM 2616 N N . MET A 1 316 ? 10.991 -10.726 -12.880 1.00 92.94 316 MET A N 1
ATOM 2617 C CA . MET A 1 316 ? 9.560 -11.012 -12.983 1.00 92.94 316 MET A CA 1
ATOM 2618 C C . MET A 1 316 ? 9.002 -10.731 -14.384 1.00 92.94 316 MET A C 1
ATOM 2620 O O . MET A 1 316 ? 7.916 -11.198 -14.699 1.00 92.94 316 MET A O 1
ATOM 2624 N N . GLY A 1 317 ? 9.765 -10.047 -15.243 1.00 92.75 317 GLY A N 1
ATOM 2625 C CA . GLY A 1 317 ? 9.281 -9.571 -16.533 1.00 92.75 317 GLY A CA 1
ATOM 2626 C C . GLY A 1 317 ? 8.532 -8.249 -16.396 1.00 92.75 317 GLY A C 1
ATOM 2627 O O . GLY A 1 317 ? 8.693 -7.523 -15.414 1.00 92.75 317 GLY A O 1
ATOM 2628 N N . GLU A 1 318 ? 7.767 -7.906 -17.424 1.00 92.69 318 GLU A N 1
ATOM 2629 C CA . GLU A 1 318 ? 6.862 -6.765 -17.423 1.00 92.69 318 GLU A CA 1
ATOM 2630 C C . GLU A 1 318 ? 5.859 -6.894 -16.276 1.00 92.69 318 GLU A C 1
ATOM 2632 O O . GLU A 1 318 ? 5.202 -7.919 -16.156 1.00 92.69 318 GLU A O 1
ATOM 2637 N N . LEU A 1 319 ? 5.753 -5.848 -15.452 1.00 93.88 319 LEU A N 1
ATOM 2638 C CA . LEU A 1 319 ? 4.691 -5.728 -14.457 1.00 93.88 319 LEU A CA 1
ATOM 2639 C C . LEU A 1 319 ? 3.662 -4.726 -14.971 1.00 93.88 319 LEU A C 1
ATOM 2641 O O . LEU A 1 319 ? 4.018 -3.628 -15.416 1.00 93.88 319 LEU A O 1
ATOM 2645 N N . LEU A 1 320 ? 2.399 -5.103 -14.878 1.00 92.69 320 LEU A N 1
ATOM 2646 C CA . LEU A 1 320 ? 1.239 -4.357 -15.323 1.00 92.69 320 LEU A CA 1
ATOM 2647 C C . LEU A 1 320 ? 0.547 -3.666 -14.137 1.00 92.69 320 LEU A C 1
ATOM 2649 O O . LEU A 1 320 ? 0.643 -4.117 -12.994 1.00 92.69 320 LEU A O 1
ATOM 2653 N N . PRO A 1 321 ? -0.187 -2.565 -14.377 1.00 94.56 321 PRO A N 1
ATOM 2654 C CA . PRO A 1 321 ? -1.022 -1.965 -13.345 1.00 94.56 321 PRO A CA 1
ATOM 2655 C C . PRO A 1 321 ? -2.017 -2.972 -12.753 1.00 94.56 321 PRO A C 1
ATOM 2657 O O . PRO A 1 321 ? -2.728 -3.665 -13.480 1.00 94.56 321 PRO A O 1
ATOM 2660 N N . ASN A 1 322 ? -2.123 -2.963 -11.425 1.00 95.94 322 ASN A N 1
ATOM 2661 C CA . ASN A 1 322 ? -2.900 -3.875 -10.579 1.00 95.94 322 ASN A CA 1
ATOM 2662 C C . ASN A 1 322 ? -2.355 -5.306 -10.470 1.00 95.94 322 ASN A C 1
ATOM 2664 O O . ASN A 1 322 ? -3.036 -6.160 -9.905 1.00 95.94 322 ASN A O 1
ATOM 2668 N N . ASP A 1 323 ? -1.139 -5.579 -10.945 1.00 96.50 323 ASP A N 1
ATOM 2669 C CA . ASP A 1 323 ? -0.481 -6.836 -10.604 1.00 96.50 323 ASP A CA 1
ATOM 2670 C C . ASP A 1 323 ? -0.252 -6.932 -9.096 1.00 96.50 323 ASP A C 1
ATOM 2672 O O . ASP A 1 323 ? 0.302 -6.024 -8.473 1.00 96.50 323 ASP A O 1
ATOM 2676 N N . GLU A 1 324 ? -0.651 -8.055 -8.511 1.00 97.62 324 GLU A N 1
ATOM 2677 C CA . GLU A 1 324 ? -0.392 -8.372 -7.120 1.00 97.62 324 GLU A CA 1
ATOM 2678 C C . GLU A 1 324 ? 1.047 -8.856 -6.980 1.00 97.62 324 GLU A C 1
ATOM 2680 O O . GLU A 1 324 ? 1.491 -9.776 -7.673 1.00 97.62 324 GLU A O 1
ATOM 2685 N N . VAL A 1 325 ? 1.781 -8.255 -6.052 1.00 97.44 325 VAL A N 1
ATOM 2686 C CA . VAL A 1 325 ? 3.172 -8.594 -5.768 1.00 97.44 325 VAL A CA 1
ATOM 2687 C C . VAL A 1 325 ? 3.373 -8.837 -4.283 1.00 97.44 325 VAL A C 1
ATOM 2689 O O . VAL A 1 325 ? 2.685 -8.281 -3.424 1.00 97.44 325 VAL A O 1
ATOM 2692 N N . THR A 1 326 ? 4.362 -9.666 -3.970 1.00 97.44 326 THR A N 1
ATOM 2693 C CA . THR A 1 326 ? 4.831 -9.878 -2.602 1.00 97.44 326 THR A CA 1
ATOM 2694 C C . THR A 1 326 ? 6.311 -9.601 -2.499 1.00 97.44 326 THR A C 1
ATOM 2696 O O . THR A 1 326 ? 7.061 -9.847 -3.439 1.00 97.44 326 THR A O 1
ATOM 2699 N N . PHE A 1 327 ? 6.736 -9.086 -1.353 1.00 96.75 327 PHE A N 1
ATOM 2700 C CA . PHE A 1 327 ? 8.143 -8.839 -1.072 1.00 96.75 327 PHE A CA 1
ATOM 2701 C C . PHE A 1 327 ? 8.411 -8.875 0.428 1.00 96.75 327 PHE A C 1
ATOM 2703 O O . PHE A 1 327 ? 7.496 -8.755 1.241 1.00 96.75 327 PHE A O 1
ATOM 2710 N N . GLU A 1 328 ? 9.672 -9.028 0.801 1.00 96.56 328 GLU A N 1
ATOM 2711 C CA . GLU A 1 328 ? 10.142 -8.923 2.174 1.00 96.56 328 GLU A CA 1
ATOM 2712 C C . GLU A 1 328 ? 10.964 -7.645 2.347 1.00 96.56 328 GLU A C 1
ATOM 2714 O O . GLU A 1 328 ? 11.721 -7.246 1.463 1.00 96.56 328 GLU A O 1
ATOM 2719 N N . SER A 1 329 ? 10.788 -6.966 3.479 1.00 95.31 329 SER A N 1
ATOM 2720 C CA . SER A 1 329 ? 11.565 -5.774 3.823 1.00 95.31 329 SER A CA 1
ATOM 2721 C C . SER A 1 329 ? 11.562 -5.543 5.333 1.00 95.31 329 SER A C 1
ATOM 2723 O O . SER A 1 329 ? 10.718 -6.051 6.070 1.00 95.31 329 SER A O 1
ATOM 2725 N N . LYS A 1 330 ? 12.518 -4.746 5.798 1.00 94.56 330 LYS A N 1
ATOM 2726 C CA . LYS A 1 330 ? 12.526 -4.121 7.129 1.00 94.56 330 LYS A CA 1
ATOM 2727 C C . LYS A 1 330 ? 12.616 -2.605 6.983 1.00 94.56 330 LYS A C 1
ATOM 2729 O O . LYS A 1 330 ? 12.695 -2.109 5.858 1.00 94.56 330 LYS A O 1
ATOM 2734 N N . SER A 1 331 ? 12.596 -1.868 8.087 1.00 92.00 331 SER A N 1
ATOM 2735 C CA . SER A 1 331 ? 12.753 -0.414 8.069 1.00 92.00 331 SER A CA 1
ATOM 2736 C C . SER A 1 331 ? 14.106 0.015 7.507 1.00 92.00 331 SER A C 1
ATOM 2738 O O . SER A 1 331 ? 15.122 -0.660 7.699 1.00 92.00 331 SER A O 1
ATOM 2740 N N . ASN A 1 332 ? 14.127 1.174 6.857 1.00 89.81 332 ASN A N 1
ATOM 2741 C CA . ASN A 1 332 ? 15.364 1.853 6.503 1.00 89.81 332 ASN A CA 1
ATOM 2742 C C . ASN A 1 332 ? 16.133 2.242 7.794 1.00 89.81 332 ASN A C 1
ATOM 2744 O O . ASN A 1 332 ? 15.490 2.693 8.747 1.00 89.81 332 ASN A O 1
ATOM 2748 N N . PRO A 1 333 ? 17.472 2.072 7.864 1.00 83.38 333 PRO A N 1
ATOM 2749 C CA . PRO A 1 333 ? 18.274 2.491 9.021 1.00 83.38 333 PRO A CA 1
ATOM 2750 C C . PRO A 1 333 ? 18.071 3.956 9.428 1.00 83.38 333 PRO A C 1
ATOM 2752 O O . PRO A 1 333 ? 18.089 4.262 10.617 1.00 83.38 333 PRO A O 1
ATOM 2755 N N . ASP A 1 334 ? 17.815 4.830 8.454 1.00 82.88 334 ASP A N 1
ATOM 2756 C CA . ASP A 1 334 ? 17.683 6.274 8.658 1.00 82.88 334 ASP A CA 1
ATOM 2757 C C . ASP A 1 334 ? 16.230 6.708 8.922 1.00 82.88 334 ASP A C 1
ATOM 2759 O O . ASP A 1 334 ? 15.970 7.847 9.311 1.00 82.88 334 ASP A O 1
ATOM 2763 N N . SER A 1 335 ? 15.248 5.826 8.684 1.00 81.38 335 SER A N 1
ATOM 2764 C CA . SER A 1 335 ? 13.828 6.147 8.852 1.00 81.38 335 SER A CA 1
ATOM 2765 C C . SER A 1 335 ? 12.961 4.910 9.068 1.00 81.38 335 SER A C 1
ATOM 2767 O O . SER A 1 335 ? 12.805 4.059 8.193 1.00 81.38 335 SER A O 1
ATOM 2769 N N . ASN A 1 336 ? 12.267 4.884 10.204 1.00 76.62 336 ASN A N 1
ATOM 2770 C CA . ASN A 1 336 ? 11.258 3.876 10.533 1.00 76.62 336 ASN A CA 1
ATOM 2771 C C . ASN A 1 336 ? 9.903 4.084 9.811 1.00 76.62 336 ASN A C 1
ATOM 2773 O O . ASN A 1 336 ? 8.949 3.328 10.026 1.00 76.62 336 ASN A O 1
ATOM 2777 N N . TYR A 1 337 ? 9.815 5.096 8.941 1.00 83.31 337 TYR A N 1
ATOM 2778 C CA . TYR A 1 337 ? 8.667 5.351 8.065 1.00 83.31 337 TYR A CA 1
ATOM 2779 C C . TYR A 1 337 ? 8.841 4.773 6.660 1.00 83.31 337 TYR A C 1
ATOM 2781 O O . TYR A 1 337 ? 7.867 4.700 5.914 1.00 83.31 337 TYR A O 1
ATOM 2789 N N . LEU A 1 338 ? 10.067 4.398 6.287 1.00 88.38 338 LEU A N 1
ATOM 2790 C CA . LEU A 1 338 ? 10.412 3.965 4.939 1.00 88.38 338 LEU A CA 1
ATOM 2791 C C . LEU A 1 338 ? 10.863 2.508 4.934 1.00 88.38 338 LEU A C 1
ATOM 2793 O O . LEU A 1 338 ? 11.487 2.018 5.877 1.00 88.38 338 LEU A O 1
ATOM 2797 N N . PHE A 1 339 ? 10.569 1.830 3.831 1.00 92.81 339 PHE A N 1
ATOM 2798 C CA . PHE A 1 339 ? 11.134 0.520 3.549 1.00 92.81 339 PHE A CA 1
ATOM 2799 C C . PHE A 1 339 ? 12.643 0.647 3.304 1.00 92.81 339 PHE A C 1
ATOM 2801 O O . PHE A 1 339 ? 13.114 1.616 2.705 1.00 92.81 339 PHE A O 1
ATOM 2808 N N . GLY A 1 340 ? 13.398 -0.322 3.814 1.00 91.75 340 GLY A N 1
ATOM 2809 C CA . GLY A 1 340 ? 14.804 -0.516 3.497 1.00 91.75 340 GLY A CA 1
ATOM 2810 C C . GLY A 1 340 ? 14.967 -1.296 2.193 1.00 91.75 340 GLY A C 1
ATOM 2811 O O . GLY A 1 340 ? 14.262 -1.067 1.211 1.00 91.75 340 GLY A O 1
ATOM 2812 N N . THR A 1 341 ? 15.917 -2.228 2.184 1.00 90.94 341 THR A N 1
ATOM 2813 C CA . THR A 1 341 ? 16.140 -3.122 1.044 1.00 90.94 341 THR A CA 1
ATOM 2814 C C . THR A 1 341 ? 14.950 -4.058 0.843 1.00 90.94 341 THR A C 1
ATOM 2816 O O . THR A 1 341 ? 14.474 -4.674 1.795 1.00 90.94 341 THR A O 1
ATOM 2819 N N . ILE A 1 342 ? 14.513 -4.170 -0.411 1.00 93.06 342 ILE A N 1
ATOM 2820 C CA . ILE A 1 342 ? 13.479 -5.106 -0.852 1.00 93.06 342 ILE A CA 1
ATOM 2821 C C . ILE A 1 342 ? 14.144 -6.433 -1.209 1.00 93.06 342 ILE A C 1
ATOM 2823 O O . ILE A 1 342 ? 15.094 -6.449 -1.992 1.00 93.06 342 ILE A O 1
ATOM 2827 N N . GLU A 1 343 ? 13.624 -7.521 -0.655 1.00 93.00 343 GLU A N 1
ATOM 2828 C CA . GLU A 1 343 ? 14.094 -8.889 -0.866 1.00 93.00 343 GLU A CA 1
ATOM 2829 C C . GLU A 1 343 ? 12.923 -9.784 -1.292 1.00 93.00 343 GLU A C 1
ATOM 2831 O O . GLU A 1 343 ? 11.764 -9.500 -0.983 1.00 93.00 343 GLU A O 1
ATOM 2836 N N . LYS A 1 344 ? 13.212 -10.889 -1.991 1.00 93.75 344 LYS A N 1
ATOM 2837 C CA . LYS A 1 344 ? 12.214 -11.907 -2.387 1.00 93.75 344 LYS A CA 1
ATOM 2838 C C . LYS A 1 344 ? 10.972 -11.307 -3.060 1.00 93.75 344 LYS A C 1
ATOM 2840 O O . LYS A 1 344 ? 9.838 -11.663 -2.734 1.00 93.75 344 LYS A O 1
ATOM 2845 N N . PHE A 1 345 ? 11.196 -10.394 -3.999 1.00 96.25 345 PHE A N 1
ATOM 2846 C CA . PHE A 1 345 ? 10.122 -9.823 -4.798 1.00 96.25 345 PHE A CA 1
ATOM 2847 C C . PHE A 1 345 ? 9.537 -10.886 -5.740 1.00 96.25 345 PHE A C 1
ATOM 2849 O O . PHE A 1 345 ? 10.272 -11.482 -6.526 1.00 96.25 345 PHE A O 1
ATOM 2856 N N . ASN A 1 346 ? 8.229 -11.122 -5.659 1.00 95.88 346 ASN A N 1
ATOM 2857 C CA . ASN A 1 346 ? 7.518 -12.111 -6.464 1.00 95.88 346 ASN A CA 1
ATOM 2858 C C . ASN A 1 346 ? 6.213 -11.531 -7.011 1.00 95.88 346 ASN A C 1
ATOM 2860 O O . ASN A 1 346 ? 5.455 -10.903 -6.271 1.00 95.88 346 ASN A O 1
ATOM 2864 N N . LEU A 1 347 ? 5.932 -11.820 -8.278 1.00 96.12 347 LEU A N 1
ATOM 2865 C CA . LEU A 1 347 ? 4.638 -11.590 -8.909 1.00 96.12 347 LEU A CA 1
ATOM 2866 C C . LEU A 1 347 ? 3.662 -12.719 -8.534 1.00 96.12 347 LEU A C 1
ATOM 2868 O O . LEU A 1 347 ? 4.006 -13.898 -8.621 1.00 96.12 347 LEU A O 1
ATOM 2872 N N . VAL A 1 348 ? 2.461 -12.348 -8.095 1.00 95.94 348 VAL A N 1
ATOM 2873 C CA . VAL A 1 348 ? 1.370 -13.266 -7.732 1.00 95.94 348 VAL A CA 1
ATOM 2874 C C . VAL A 1 348 ? 0.346 -13.367 -8.861 1.00 95.94 348 VAL A C 1
ATOM 2876 O O . VAL A 1 348 ? -0.151 -14.462 -9.131 1.00 95.94 348 VAL A O 1
ATOM 2879 N N . THR A 1 349 ? 0.052 -12.256 -9.543 1.00 94.06 349 THR A N 1
ATOM 2880 C CA . THR A 1 349 ? -0.858 -12.252 -10.695 1.00 94.06 349 THR A CA 1
ATOM 2881 C C . THR A 1 349 ? -0.282 -13.075 -11.844 1.00 94.06 349 THR A C 1
ATOM 2883 O O . THR A 1 349 ? 0.872 -12.918 -12.229 1.00 94.06 349 THR A O 1
ATOM 2886 N N . ALA A 1 350 ? -1.098 -13.954 -12.425 1.00 89.94 350 ALA A N 1
ATOM 2887 C CA . ALA A 1 350 ? -0.702 -14.734 -13.589 1.00 89.94 350 ALA A CA 1
ATOM 2888 C C . ALA A 1 350 ? -1.022 -13.975 -14.885 1.00 89.94 350 ALA A C 1
ATOM 2890 O O . ALA A 1 350 ? -2.191 -13.758 -15.205 1.00 89.94 350 ALA A O 1
ATOM 2891 N N . HIS A 1 351 ? 0.005 -13.635 -15.660 1.00 89.44 351 HIS A N 1
ATOM 2892 C CA . HIS A 1 351 ? -0.131 -13.130 -17.026 1.00 89.44 351 HIS A CA 1
ATOM 2893 C C . HIS A 1 351 ? 1.012 -13.646 -17.914 1.00 89.44 351 HIS A C 1
ATOM 2895 O O . HIS A 1 351 ? 1.929 -14.326 -17.445 1.00 89.44 351 HIS A O 1
ATOM 2901 N N . GLU A 1 352 ? 0.934 -13.369 -19.219 1.00 87.94 352 GLU A N 1
ATOM 2902 C CA . GLU A 1 352 ? 1.988 -13.744 -20.163 1.00 87.94 352 GLU A CA 1
ATOM 2903 C C . GLU A 1 352 ? 3.318 -13.101 -19.751 1.00 87.94 352 GLU A C 1
ATOM 2905 O O . GLU A 1 352 ? 3.384 -11.909 -19.447 1.00 87.94 352 GLU A O 1
ATOM 2910 N N . TYR A 1 353 ? 4.379 -13.908 -19.706 1.00 91.06 353 TYR A N 1
ATOM 2911 C CA . TYR A 1 353 ? 5.703 -13.427 -19.343 1.00 91.06 353 TYR A CA 1
ATOM 2912 C C . TYR A 1 353 ? 6.342 -12.704 -20.528 1.00 91.06 353 TYR A C 1
ATOM 2914 O O . TYR A 1 353 ? 6.728 -13.325 -21.523 1.00 91.06 353 TYR A O 1
ATOM 2922 N N . HIS A 1 354 ? 6.525 -11.396 -20.386 1.00 91.12 354 HIS A N 1
ATOM 2923 C CA . HIS A 1 354 ? 7.342 -10.600 -21.291 1.00 91.12 354 HIS A CA 1
ATOM 2924 C C . HIS A 1 354 ? 8.632 -10.196 -20.574 1.00 91.12 354 HIS A C 1
ATOM 2926 O O . HIS A 1 354 ? 8.571 -9.481 -19.574 1.00 91.12 354 HIS A O 1
ATOM 2932 N N . PRO A 1 355 ? 9.817 -10.656 -21.017 1.00 91.94 355 PRO A N 1
ATOM 2933 C CA . PRO A 1 355 ? 11.060 -10.268 -20.366 1.00 91.94 355 PRO A CA 1
ATOM 2934 C C . PRO A 1 355 ? 11.305 -8.766 -20.545 1.00 91.94 355 PRO A C 1
ATOM 2936 O O . PRO A 1 355 ? 10.908 -8.173 -21.548 1.00 91.94 355 PRO A O 1
ATOM 2939 N N . LEU A 1 356 ? 12.018 -8.163 -19.594 1.00 91.69 356 LEU A N 1
ATOM 2940 C CA . LEU A 1 356 ? 12.434 -6.763 -19.667 1.00 91.69 356 LEU A CA 1
ATOM 2941 C C . LEU A 1 356 ? 13.904 -6.630 -20.092 1.00 91.69 356 LEU A C 1
ATOM 2943 O O . LEU A 1 356 ? 14.720 -7.502 -19.780 1.00 91.69 356 LEU A O 1
ATOM 2947 N N . PRO A 1 357 ? 14.292 -5.521 -20.750 1.00 87.81 357 PRO A N 1
ATOM 2948 C CA . PRO A 1 357 ? 15.684 -5.284 -21.105 1.00 87.81 357 PRO A CA 1
ATOM 2949 C C . PRO A 1 357 ? 16.614 -5.179 -19.882 1.00 87.81 357 PRO A C 1
ATOM 2951 O O . PRO A 1 357 ? 16.380 -4.421 -18.931 1.00 87.81 357 PRO A O 1
ATOM 2954 N N . GLU A 1 358 ? 17.749 -5.876 -19.942 1.00 83.44 358 GLU A N 1
ATOM 2955 C CA . GLU A 1 358 ? 18.804 -5.756 -18.927 1.00 83.44 358 GLU A CA 1
ATOM 2956 C C . GLU A 1 358 ? 19.537 -4.411 -19.036 1.00 83.44 358 GLU A C 1
ATOM 2958 O O . GLU A 1 358 ? 19.832 -3.775 -18.018 1.00 83.44 358 GLU A O 1
ATOM 2963 N N . PHE A 1 359 ? 19.785 -3.953 -20.270 1.00 80.44 359 PHE A N 1
ATOM 2964 C CA . PHE A 1 359 ? 20.547 -2.737 -20.546 1.00 80.44 359 PHE A CA 1
ATOM 2965 C C . PHE A 1 359 ? 19.787 -1.469 -20.127 1.00 80.44 359 PHE A C 1
ATOM 2967 O O . PHE A 1 359 ? 18.621 -1.316 -20.498 1.00 80.44 359 PHE A O 1
ATOM 2974 N N . PRO A 1 360 ? 20.441 -0.520 -19.424 1.00 81.25 360 PRO A N 1
ATOM 2975 C CA . PRO A 1 360 ? 19.784 0.682 -18.911 1.00 81.25 360 PRO A CA 1
ATOM 2976 C C . PRO A 1 360 ? 19.060 1.517 -19.974 1.00 81.25 360 PRO A C 1
ATOM 2978 O O . PRO A 1 360 ? 17.910 1.879 -19.761 1.00 81.25 360 PRO A O 1
ATOM 2981 N N . ASN A 1 361 ? 19.688 1.775 -21.127 1.00 79.12 361 ASN A N 1
ATOM 2982 C CA . ASN A 1 361 ? 19.101 2.619 -22.175 1.00 79.12 361 ASN A CA 1
ATOM 2983 C C . ASN A 1 361 ? 17.893 1.960 -22.848 1.00 79.12 361 ASN A C 1
ATOM 2985 O O . ASN A 1 361 ? 16.876 2.613 -23.051 1.00 79.12 361 ASN A O 1
ATOM 2989 N N . THR A 1 362 ? 17.977 0.663 -23.150 1.00 82.69 362 THR A N 1
ATOM 2990 C CA . THR A 1 362 ? 16.860 -0.092 -23.734 1.00 82.69 362 THR A CA 1
ATOM 2991 C C . THR A 1 362 ? 15.708 -0.218 -22.735 1.00 82.69 362 THR A C 1
ATOM 2993 O O . THR A 1 362 ? 14.549 -0.099 -23.114 1.00 82.69 362 THR A O 1
ATOM 2996 N N . PHE A 1 363 ? 16.005 -0.392 -21.443 1.00 87.44 363 PHE A N 1
ATOM 2997 C CA . PHE A 1 363 ? 14.976 -0.400 -20.401 1.00 87.44 363 PHE A CA 1
ATOM 2998 C C . PHE A 1 363 ? 14.342 0.979 -20.199 1.00 87.44 363 PHE A C 1
ATOM 3000 O O . PHE A 1 363 ? 13.137 1.083 -20.016 1.00 87.44 363 PHE A O 1
ATOM 3007 N N . LEU A 1 364 ? 15.124 2.054 -20.274 1.00 85.44 364 LEU A N 1
ATOM 3008 C CA . LEU A 1 364 ? 14.577 3.406 -20.242 1.00 85.44 364 LEU A CA 1
ATOM 3009 C C . LEU A 1 364 ? 13.685 3.672 -21.464 1.00 85.44 364 LEU A C 1
ATOM 3011 O O . LEU A 1 364 ? 12.619 4.261 -21.319 1.00 85.44 364 LEU A O 1
ATOM 3015 N N . GLY A 1 365 ? 14.081 3.167 -22.635 1.00 86.88 365 GLY A N 1
ATOM 3016 C CA . GLY A 1 365 ? 13.266 3.153 -23.847 1.00 86.88 365 GLY A CA 1
ATOM 3017 C C . GLY A 1 365 ? 11.924 2.449 -23.669 1.00 86.88 365 GLY A C 1
ATOM 3018 O O . GLY A 1 365 ? 10.906 2.985 -24.088 1.00 86.88 365 GLY A O 1
ATOM 3019 N N . TYR A 1 366 ? 11.907 1.300 -22.984 1.00 90.56 366 TYR A N 1
ATOM 3020 C CA . TYR A 1 366 ? 10.674 0.595 -22.614 1.00 90.56 366 TYR A CA 1
ATOM 3021 C C . TYR A 1 366 ? 9.741 1.476 -21.777 1.00 90.56 366 TYR A C 1
ATOM 3023 O O . TYR A 1 366 ? 8.560 1.597 -22.092 1.00 90.56 366 TYR A O 1
ATOM 3031 N N . LEU A 1 367 ? 10.273 2.120 -20.734 1.00 90.19 367 LEU A N 1
ATOM 3032 C CA . LEU A 1 367 ? 9.480 2.984 -19.855 1.00 90.19 367 LEU A CA 1
ATOM 3033 C C . LEU A 1 367 ? 8.919 4.194 -20.604 1.00 90.19 367 LEU A C 1
ATOM 3035 O O . LEU A 1 367 ? 7.749 4.519 -20.448 1.00 90.19 367 LEU A O 1
ATOM 3039 N N . MET A 1 368 ? 9.727 4.824 -21.460 1.00 86.12 368 MET A N 1
ATOM 3040 C CA . MET A 1 368 ? 9.285 5.936 -22.310 1.00 86.12 368 MET A CA 1
ATOM 3041 C C . MET A 1 368 ? 8.242 5.502 -23.343 1.00 86.12 368 MET A C 1
ATOM 3043 O O . MET A 1 368 ? 7.334 6.265 -23.652 1.00 86.12 368 MET A O 1
ATOM 3047 N N . TRP A 1 369 ? 8.358 4.283 -23.870 1.00 88.00 369 TRP A N 1
ATOM 3048 C CA . TRP A 1 369 ? 7.386 3.722 -24.801 1.00 88.00 369 TRP A CA 1
ATOM 3049 C C . TRP A 1 369 ? 6.037 3.461 -24.123 1.00 88.00 369 TRP A C 1
ATOM 3051 O O . TRP A 1 369 ? 4.999 3.857 -24.645 1.00 88.00 369 TRP A O 1
ATOM 3061 N N . LYS A 1 370 ? 6.048 2.859 -22.927 1.00 87.81 370 LYS A N 1
ATOM 3062 C CA . LYS A 1 370 ? 4.831 2.622 -22.134 1.00 87.81 370 LYS A CA 1
ATOM 3063 C C . LYS A 1 370 ? 4.206 3.905 -21.603 1.00 87.81 370 LYS A C 1
ATOM 3065 O O . LYS A 1 370 ? 2.981 3.996 -21.543 1.00 87.81 370 LYS A O 1
ATOM 3070 N N . THR A 1 371 ? 5.032 4.891 -21.262 1.00 82.94 371 THR A N 1
ATOM 3071 C CA . THR A 1 371 ? 4.580 6.144 -20.657 1.00 82.94 371 THR A CA 1
ATOM 3072 C C . THR A 1 371 ? 5.187 7.362 -21.375 1.00 82.94 371 THR A C 1
ATOM 3074 O O . THR A 1 371 ? 6.070 8.029 -20.828 1.00 82.94 371 THR A O 1
ATOM 3077 N N . PRO A 1 372 ? 4.701 7.729 -22.583 1.00 77.31 372 PRO A N 1
ATOM 3078 C CA . PRO A 1 372 ? 5.289 8.808 -23.394 1.00 77.31 372 PRO A CA 1
ATOM 3079 C C . PRO A 1 372 ? 5.315 10.187 -22.715 1.00 77.31 372 PRO A C 1
ATOM 3081 O O . PRO A 1 372 ? 6.172 11.023 -23.009 1.00 77.31 372 PRO A O 1
ATOM 3084 N N . SER A 1 373 ? 4.408 10.437 -21.762 1.00 75.00 373 SER A N 1
ATOM 3085 C CA . SER A 1 373 ? 4.391 11.661 -20.946 1.00 75.00 373 SER A CA 1
ATOM 3086 C C . SER A 1 373 ? 5.649 11.837 -20.088 1.00 75.00 373 SER A C 1
ATOM 3088 O O . SER A 1 373 ? 5.961 12.944 -19.648 1.00 75.00 373 SER A O 1
ATOM 3090 N N . GLU A 1 374 ? 6.411 10.768 -19.865 1.00 68.56 374 GLU A N 1
ATOM 3091 C CA . GLU A 1 374 ? 7.662 10.773 -19.111 1.00 68.56 374 GLU A CA 1
ATOM 3092 C C . GLU A 1 374 ? 8.880 11.044 -19.994 1.00 68.56 374 GLU A C 1
ATOM 3094 O O . GLU A 1 374 ? 10.020 10.839 -19.590 1.00 68.56 374 GLU A O 1
ATOM 3099 N N . GLY A 1 375 ? 8.662 11.606 -21.176 1.00 65.50 375 GLY A N 1
ATOM 3100 C CA . GLY A 1 375 ? 9.707 11.990 -22.103 1.00 65.50 375 GLY A CA 1
ATOM 3101 C C . GLY A 1 375 ? 9.741 11.072 -23.308 1.00 65.50 375 GLY A C 1
ATOM 3102 O O . GLY A 1 375 ? 9.544 9.867 -23.215 1.00 65.50 375 GLY A O 1
ATOM 3103 N N . SER A 1 376 ? 10.037 11.685 -24.443 1.00 64.75 376 SER A N 1
ATOM 3104 C CA . SER A 1 376 ? 10.136 11.033 -25.735 1.00 64.75 376 SER A CA 1
ATOM 3105 C C . SER A 1 376 ? 11.537 11.289 -26.274 1.00 64.75 376 SER A C 1
ATOM 3107 O O . SER A 1 376 ? 11.768 12.296 -26.943 1.00 64.75 376 SER A O 1
ATOM 3109 N N . ASP A 1 377 ? 12.492 10.427 -25.930 1.00 73.00 377 ASP A N 1
ATOM 3110 C CA . ASP A 1 377 ? 13.713 10.314 -26.726 1.00 73.00 377 ASP A CA 1
ATOM 3111 C C . ASP A 1 377 ? 13.453 9.239 -27.792 1.00 73.00 377 ASP A C 1
ATOM 3113 O O . ASP A 1 377 ? 13.412 8.049 -27.449 1.00 73.00 377 ASP A O 1
ATOM 3117 N N . PRO A 1 378 ? 13.239 9.623 -29.067 1.00 72.19 378 PRO A N 1
ATOM 3118 C CA . PRO A 1 378 ? 12.925 8.669 -30.124 1.00 72.19 378 PRO A CA 1
ATOM 3119 C C . PRO A 1 378 ? 13.998 7.589 -30.269 1.00 72.19 378 PRO A C 1
ATOM 3121 O O . PRO A 1 378 ? 13.667 6.448 -30.574 1.00 72.19 378 PRO A O 1
ATOM 3124 N N . SER A 1 379 ? 15.265 7.911 -29.983 1.00 70.88 379 SER A N 1
ATOM 3125 C CA . SER A 1 379 ? 16.369 6.955 -30.084 1.00 70.88 379 SER A CA 1
ATOM 3126 C C . SER A 1 379 ? 16.264 5.839 -29.039 1.00 70.88 379 SER A C 1
ATOM 3128 O O . SER A 1 379 ? 16.518 4.672 -29.344 1.00 70.88 379 SER A O 1
ATOM 3130 N N . LEU A 1 380 ? 15.836 6.166 -27.813 1.00 77.75 380 LEU A N 1
ATOM 3131 C CA . LEU A 1 380 ? 15.657 5.195 -26.732 1.00 77.75 380 LEU A CA 1
ATOM 3132 C C . LEU A 1 380 ? 14.413 4.334 -26.959 1.00 77.75 380 LEU A C 1
ATOM 3134 O O . LEU A 1 380 ? 14.484 3.115 -26.804 1.00 77.75 380 LEU A O 1
ATOM 3138 N N . VAL A 1 381 ? 13.298 4.950 -27.364 1.00 82.12 381 VAL A N 1
ATOM 3139 C CA . VAL A 1 381 ? 12.057 4.228 -27.692 1.00 82.12 381 VAL A CA 1
ATOM 3140 C C . VAL A 1 381 ? 12.294 3.256 -28.848 1.00 82.12 381 VAL A C 1
ATOM 3142 O O . VAL A 1 381 ? 11.974 2.076 -28.726 1.00 82.12 381 VAL A O 1
ATOM 3145 N N . MET A 1 382 ? 12.949 3.712 -29.919 1.00 74.75 382 MET A N 1
ATOM 3146 C CA . MET A 1 382 ? 13.308 2.874 -31.065 1.00 74.75 382 MET A CA 1
ATOM 3147 C C . MET A 1 382 ? 14.228 1.715 -30.650 1.00 74.75 382 MET A C 1
ATOM 3149 O O . MET A 1 382 ? 14.005 0.571 -31.039 1.00 74.75 382 MET A O 1
ATOM 3153 N N . ASN A 1 383 ? 15.223 1.973 -29.793 1.00 75.69 383 ASN A N 1
ATOM 3154 C CA . ASN A 1 383 ? 16.095 0.929 -29.242 1.00 75.69 383 ASN A CA 1
ATOM 3155 C C . ASN A 1 383 ? 15.285 -0.164 -28.516 1.00 75.69 383 ASN A C 1
ATOM 3157 O O . ASN A 1 383 ? 15.528 -1.355 -28.726 1.00 75.69 383 ASN A O 1
ATOM 3161 N N . TYR A 1 384 ? 14.280 0.216 -27.722 1.00 85.75 384 TYR A N 1
ATOM 3162 C CA . TYR A 1 384 ? 13.380 -0.755 -27.102 1.00 85.75 384 TYR A CA 1
ATOM 3163 C C . TYR A 1 384 ? 12.518 -1.516 -28.115 1.00 85.75 384 TYR A C 1
ATOM 3165 O O . TYR A 1 384 ? 12.507 -2.747 -28.088 1.00 85.75 384 TYR A O 1
ATOM 3173 N N . GLN A 1 385 ? 11.814 -0.809 -29.003 1.00 82.50 385 GLN A N 1
ATOM 3174 C CA . GLN A 1 385 ? 10.921 -1.414 -29.997 1.00 82.50 385 GLN A CA 1
ATOM 3175 C C . GLN A 1 385 ? 11.654 -2.483 -30.819 1.00 82.50 385 GLN A C 1
ATOM 3177 O O . GLN A 1 385 ? 11.157 -3.588 -31.027 1.00 82.50 385 GLN A O 1
ATOM 3182 N N . ASN A 1 386 ? 12.893 -2.191 -31.191 1.00 73.12 386 ASN A N 1
ATOM 3183 C CA . ASN A 1 386 ? 13.763 -3.102 -31.913 1.00 73.12 386 ASN A CA 1
ATOM 3184 C C . ASN A 1 386 ? 14.170 -4.334 -31.103 1.00 73.12 386 ASN A C 1
ATOM 3186 O O . ASN A 1 386 ? 14.079 -5.468 -31.583 1.00 73.12 386 ASN A O 1
ATOM 3190 N N . TRP A 1 387 ? 14.593 -4.119 -29.857 1.00 80.94 387 TRP A N 1
ATOM 3191 C CA . TRP A 1 387 ? 14.915 -5.202 -28.935 1.00 80.94 387 TRP A CA 1
ATOM 3192 C C . TRP A 1 387 ? 13.718 -6.142 -28.724 1.00 80.94 387 TRP A C 1
ATOM 3194 O O . TRP A 1 387 ? 13.902 -7.364 -28.702 1.00 80.94 387 TRP A O 1
ATOM 3204 N N . ALA A 1 388 ? 12.513 -5.574 -28.610 1.00 85.62 388 ALA A N 1
ATOM 3205 C CA . ALA A 1 388 ? 11.262 -6.293 -28.412 1.00 85.62 388 ALA A CA 1
ATOM 3206 C C . ALA A 1 388 ? 10.851 -7.084 -29.666 1.00 85.62 388 ALA A C 1
ATOM 3208 O O . ALA A 1 388 ? 10.605 -8.288 -29.570 1.00 85.62 388 ALA A O 1
ATOM 3209 N N . LEU A 1 389 ? 10.887 -6.468 -30.855 1.00 78.12 389 LEU A N 1
ATOM 3210 C CA . LEU A 1 389 ? 10.601 -7.139 -32.131 1.00 78.12 389 LEU A CA 1
ATOM 3211 C C . LEU A 1 389 ? 11.526 -8.334 -32.381 1.00 78.12 389 LEU A C 1
ATOM 3213 O O . LEU A 1 389 ? 11.049 -9.408 -32.750 1.00 78.12 389 LEU A O 1
ATOM 3217 N N . ALA A 1 390 ? 12.830 -8.181 -32.126 1.00 70.38 390 ALA A N 1
ATOM 3218 C CA . ALA A 1 390 ? 13.807 -9.260 -32.280 1.00 70.38 390 ALA A CA 1
ATOM 3219 C C . ALA A 1 390 ? 13.534 -10.463 -31.360 1.00 70.38 390 ALA A C 1
ATOM 3221 O O . ALA A 1 390 ? 14.017 -11.560 -31.627 1.00 70.38 390 ALA A O 1
ATOM 3222 N N . ARG A 1 391 ? 12.776 -10.260 -30.278 1.00 79.50 391 ARG A N 1
ATOM 3223 C CA . ARG A 1 391 ? 12.427 -11.279 -29.278 1.00 79.50 391 ARG A CA 1
ATOM 3224 C C . ARG A 1 391 ? 10.966 -11.718 -29.353 1.00 79.50 391 ARG A C 1
ATOM 3226 O O . ARG A 1 391 ? 10.543 -12.529 -28.538 1.00 79.50 391 ARG A O 1
ATOM 3233 N N . GLY A 1 392 ? 10.206 -11.212 -30.325 1.00 78.69 392 GLY A N 1
ATOM 3234 C CA . GLY A 1 392 ? 8.791 -11.540 -30.477 1.00 78.69 392 GLY A CA 1
ATOM 3235 C C . GLY A 1 392 ? 7.885 -10.925 -29.404 1.00 78.69 392 GLY A C 1
ATOM 3236 O O . GLY A 1 392 ? 6.800 -11.444 -29.171 1.00 78.69 392 GLY A O 1
ATOM 3237 N N . ILE A 1 393 ? 8.302 -9.828 -28.769 1.00 88.00 393 ILE A N 1
ATOM 3238 C CA . ILE A 1 393 ? 7.585 -9.157 -27.674 1.00 88.00 393 ILE A CA 1
ATOM 3239 C C . ILE A 1 393 ? 6.834 -7.939 -28.231 1.00 88.00 393 ILE A C 1
ATOM 3241 O O . ILE A 1 393 ? 7.398 -7.186 -29.025 1.00 88.00 393 ILE A O 1
ATOM 3245 N N . HIS A 1 394 ? 5.562 -7.762 -27.850 1.00 88.94 394 HIS A N 1
ATOM 3246 C CA . HIS A 1 394 ? 4.662 -6.683 -28.314 1.00 88.94 394 HIS A CA 1
ATOM 3247 C C . HIS A 1 394 ? 4.652 -6.439 -29.832 1.00 88.94 394 HIS A C 1
ATOM 3249 O O . HIS A 1 394 ? 4.552 -5.310 -30.318 1.00 88.94 394 HIS A O 1
ATOM 3255 N N . VAL A 1 395 ? 4.808 -7.506 -30.619 1.00 84.88 395 VAL A N 1
ATOM 3256 C CA . VAL A 1 395 ? 5.016 -7.387 -32.069 1.00 84.88 395 VAL A CA 1
ATOM 3257 C C . VAL A 1 395 ? 3.850 -6.678 -32.751 1.00 84.88 395 VAL A C 1
ATOM 3259 O O . VAL A 1 395 ? 4.064 -5.941 -33.711 1.00 84.88 395 VAL A O 1
ATOM 3262 N N . LYS A 1 396 ? 2.616 -6.907 -32.290 1.00 86.75 396 LYS A N 1
ATOM 3263 C CA . LYS A 1 396 ? 1.419 -6.323 -32.906 1.00 86.75 396 LYS A CA 1
ATOM 3264 C C . LYS A 1 396 ? 1.344 -4.823 -32.642 1.00 86.75 396 LYS A C 1
ATOM 3266 O O . LYS A 1 396 ? 1.111 -4.063 -33.577 1.00 86.75 396 LYS A O 1
ATOM 3271 N N . GLU A 1 397 ? 1.564 -4.422 -31.396 1.00 89.81 397 GLU A N 1
ATOM 3272 C CA . GLU A 1 397 ? 1.536 -3.039 -30.927 1.00 89.81 397 GLU A CA 1
ATOM 3273 C C . GLU A 1 397 ? 2.618 -2.224 -31.634 1.00 89.81 397 GLU A C 1
ATOM 3275 O O . GLU A 1 397 ? 2.316 -1.239 -32.304 1.00 89.81 397 GLU A O 1
ATOM 3280 N N . ILE A 1 398 ? 3.860 -2.712 -31.594 1.00 86.50 398 ILE A N 1
ATOM 3281 C CA . ILE A 1 398 ? 5.005 -2.021 -32.191 1.00 86.50 398 ILE A CA 1
ATOM 3282 C C . ILE A 1 398 ? 4.846 -1.914 -33.712 1.00 86.50 398 ILE A C 1
ATOM 3284 O O . ILE A 1 398 ? 5.072 -0.850 -34.282 1.00 86.50 398 ILE A O 1
ATOM 3288 N N . LYS A 1 399 ? 4.416 -2.983 -34.401 1.00 82.50 399 LYS A N 1
ATOM 3289 C CA . LYS A 1 399 ? 4.188 -2.915 -35.856 1.00 82.50 399 LYS A CA 1
ATOM 3290 C C . LYS A 1 399 ? 3.086 -1.930 -36.223 1.00 82.50 399 LYS A C 1
ATOM 3292 O O . LYS A 1 399 ? 3.212 -1.257 -37.240 1.00 82.50 399 LYS A O 1
ATOM 3297 N N . LYS A 1 400 ? 2.020 -1.843 -35.423 1.00 86.88 400 LYS A N 1
ATOM 3298 C CA . LYS A 1 400 ? 0.942 -0.879 -35.650 1.00 86.88 400 LYS A CA 1
ATOM 3299 C C . LYS A 1 400 ? 1.462 0.555 -35.539 1.00 86.88 400 LYS A C 1
ATOM 3301 O O . LYS A 1 400 ? 1.220 1.340 -36.445 1.00 86.88 400 LYS A O 1
ATOM 3306 N N . GLU A 1 401 ? 2.221 0.868 -34.493 1.00 83.88 401 GLU A N 1
ATOM 3307 C CA . GLU A 1 401 ? 2.825 2.196 -34.321 1.00 83.88 401 GLU A CA 1
ATOM 3308 C C . GLU A 1 401 ? 3.779 2.547 -35.466 1.00 83.88 401 GLU A C 1
ATOM 3310 O O . GLU A 1 401 ? 3.714 3.644 -36.015 1.00 83.88 401 GLU A O 1
ATOM 3315 N N . ILE A 1 402 ? 4.627 1.598 -35.877 1.00 79.00 402 ILE A N 1
ATOM 3316 C CA . ILE A 1 402 ? 5.528 1.764 -37.023 1.00 79.00 402 ILE A CA 1
ATOM 3317 C C . ILE A 1 402 ? 4.742 2.060 -38.312 1.00 79.00 402 ILE A C 1
ATOM 3319 O O . ILE A 1 402 ? 5.150 2.908 -39.109 1.00 79.00 402 ILE A O 1
ATOM 3323 N N . GLU A 1 403 ? 3.615 1.376 -38.527 1.00 81.19 403 GLU A N 1
ATOM 3324 C CA . GLU A 1 403 ? 2.732 1.615 -39.672 1.00 81.19 403 GLU A CA 1
ATOM 3325 C C . GLU A 1 403 ? 2.012 2.967 -39.603 1.00 81.19 403 GLU A C 1
ATOM 3327 O O . GLU A 1 403 ? 1.738 3.547 -40.650 1.00 81.19 403 GLU A O 1
ATOM 3332 N N . GLU A 1 404 ? 1.723 3.489 -38.410 1.00 82.94 404 GLU A N 1
ATOM 3333 C CA . GLU A 1 404 ? 1.125 4.818 -38.222 1.00 82.94 404 GLU A CA 1
ATOM 3334 C C . GLU A 1 404 ? 2.124 5.948 -38.516 1.00 82.94 404 GLU A C 1
ATOM 3336 O O . GLU A 1 404 ? 1.740 6.991 -39.043 1.00 82.94 404 GLU A O 1
ATOM 3341 N N . ILE A 1 405 ? 3.415 5.745 -38.235 1.00 77.69 405 ILE A N 1
ATOM 3342 C CA . ILE A 1 405 ? 4.464 6.754 -38.477 1.00 77.69 405 ILE A CA 1
ATOM 3343 C C . ILE A 1 405 ? 5.130 6.638 -39.852 1.00 77.69 405 ILE A C 1
ATOM 3345 O O . ILE A 1 405 ? 6.074 7.387 -40.138 1.00 77.69 405 ILE A O 1
ATOM 3349 N N . LYS A 1 406 ? 4.679 5.705 -40.697 1.00 81.62 406 LYS A N 1
ATOM 3350 C CA . LYS A 1 406 ? 5.295 5.454 -42.000 1.00 81.62 406 LYS A CA 1
ATOM 3351 C C . LYS A 1 406 ? 5.281 6.713 -42.878 1.00 81.62 406 LYS A C 1
ATOM 3353 O O . LYS A 1 406 ? 4.303 7.461 -42.886 1.00 81.62 406 LYS A O 1
ATOM 3358 N N . PRO A 1 407 ? 6.352 6.968 -43.642 1.00 82.56 407 PRO A N 1
ATOM 3359 C CA . PRO A 1 407 ? 6.372 8.097 -44.557 1.00 82.56 407 PRO A CA 1
ATOM 3360 C C . PRO A 1 407 ? 5.370 7.913 -45.704 1.00 82.56 407 PRO A C 1
ATOM 3362 O O . PRO A 1 407 ? 5.456 6.952 -46.464 1.00 82.56 407 PRO A O 1
ATOM 3365 N N . GLU A 1 408 ? 4.458 8.874 -45.858 1.00 85.12 408 GLU A N 1
ATOM 3366 C CA . GLU A 1 408 ? 3.542 8.976 -47.011 1.00 85.12 408 GLU A CA 1
ATOM 3367 C C . GLU A 1 408 ? 4.171 9.712 -48.207 1.00 85.12 408 GLU A C 1
ATOM 3369 O O . GLU A 1 408 ? 3.634 9.706 -49.313 1.00 85.12 408 GLU A O 1
ATOM 3374 N N . ARG A 1 409 ? 5.328 10.346 -47.990 1.00 87.75 409 ARG A N 1
ATOM 3375 C CA . ARG A 1 409 ? 6.112 11.060 -49.001 1.00 87.75 409 ARG A CA 1
ATOM 3376 C C . ARG A 1 409 ? 7.590 10.726 -48.876 1.00 87.75 409 ARG A C 1
ATOM 3378 O O . ARG A 1 409 ? 8.035 10.247 -47.835 1.00 87.75 409 ARG A O 1
ATOM 3385 N N . LEU A 1 410 ? 8.356 11.067 -49.906 1.00 89.50 410 LEU A N 1
ATOM 3386 C CA . LEU A 1 410 ? 9.809 10.988 -49.839 1.00 89.50 410 LEU A CA 1
ATOM 3387 C C . LEU A 1 410 ? 10.353 11.900 -48.726 1.00 89.50 410 LEU A C 1
ATOM 3389 O O . LEU A 1 410 ? 9.893 13.036 -48.550 1.00 89.50 410 LEU A O 1
ATOM 3393 N N . LEU A 1 411 ? 11.330 11.383 -47.981 1.00 89.12 411 LEU A N 1
ATOM 3394 C CA . LEU A 1 411 ? 11.972 12.072 -46.863 1.00 89.12 411 LEU A CA 1
ATOM 3395 C C . LEU A 1 411 ? 13.409 12.459 -47.207 1.00 89.12 411 LEU A C 1
ATOM 3397 O O . LEU A 1 411 ? 14.131 11.692 -47.838 1.00 89.12 411 LEU A O 1
ATOM 3401 N N . THR A 1 412 ? 13.838 13.632 -46.759 1.00 90.50 412 THR A N 1
ATOM 3402 C CA . THR A 1 412 ? 15.249 14.045 -46.794 1.00 90.50 412 THR A CA 1
ATOM 3403 C C . THR A 1 412 ? 16.081 13.297 -45.743 1.00 90.50 412 THR A C 1
ATOM 3405 O O . THR A 1 412 ? 15.536 12.689 -44.820 1.00 90.50 412 THR A O 1
ATOM 3408 N N . GLU A 1 413 ? 17.414 13.366 -45.845 1.00 89.50 413 GLU A N 1
ATOM 3409 C CA . GLU A 1 413 ? 18.331 12.775 -44.849 1.00 89.50 413 GLU A CA 1
ATOM 3410 C C . GLU A 1 413 ? 18.048 13.281 -43.434 1.00 89.50 413 GLU A C 1
ATOM 3412 O O . GLU A 1 413 ? 17.969 12.488 -42.499 1.00 89.50 413 GLU A O 1
ATOM 3417 N N . HIS A 1 414 ? 17.822 14.586 -43.302 1.00 89.06 414 HIS A N 1
ATOM 3418 C CA . HIS A 1 414 ? 17.537 15.224 -42.025 1.00 89.06 414 HIS A CA 1
ATOM 3419 C C . HIS A 1 414 ? 16.191 14.777 -41.435 1.00 89.06 414 HIS A C 1
ATOM 3421 O O . HIS A 1 414 ? 16.078 14.502 -40.242 1.00 89.06 414 HIS A O 1
ATOM 3427 N N . GLU A 1 415 ? 15.158 14.637 -42.271 1.00 88.69 415 GLU A N 1
ATOM 3428 C CA . GLU A 1 415 ? 13.844 14.159 -41.824 1.00 88.69 415 GLU A CA 1
ATOM 3429 C C . GLU A 1 415 ? 13.884 12.697 -41.366 1.00 88.69 415 GLU A C 1
ATOM 3431 O O . GLU A 1 415 ? 13.228 12.348 -40.382 1.00 88.69 415 GLU A O 1
ATOM 3436 N N . LEU A 1 416 ? 14.663 11.847 -42.045 1.00 86.62 416 LEU A N 1
ATOM 3437 C CA . LEU A 1 416 ? 14.919 10.481 -41.585 1.00 86.62 416 LEU A CA 1
ATOM 3438 C C . LEU A 1 416 ? 15.664 10.479 -40.250 1.00 86.62 416 LEU A C 1
ATOM 3440 O O . LEU A 1 416 ? 15.265 9.769 -39.329 1.00 86.62 416 LEU A O 1
ATOM 3444 N N . ALA A 1 417 ? 16.718 11.286 -40.135 1.00 84.31 417 ALA A N 1
ATOM 3445 C CA . ALA A 1 417 ? 17.535 11.374 -38.934 1.00 84.31 417 ALA A CA 1
ATOM 3446 C C . ALA A 1 417 ? 16.707 11.787 -37.706 1.00 84.31 417 ALA A C 1
ATOM 3448 O O . ALA A 1 417 ? 16.753 11.103 -36.683 1.00 84.31 417 ALA A O 1
ATOM 3449 N N . ILE A 1 418 ? 15.865 12.821 -37.838 1.00 82.00 418 ILE A N 1
ATOM 3450 C CA . ILE A 1 418 ? 14.935 13.259 -36.783 1.00 82.00 418 ILE A CA 1
ATOM 3451 C C . ILE A 1 418 ? 13.991 12.129 -36.376 1.00 82.00 418 ILE A C 1
ATOM 3453 O O . ILE A 1 418 ? 13.833 11.856 -35.186 1.00 82.00 418 ILE A O 1
ATOM 3457 N N . ARG A 1 419 ? 13.364 11.459 -37.349 1.00 78.44 419 ARG A N 1
ATOM 3458 C CA . ARG A 1 419 ? 12.386 10.399 -37.070 1.00 78.44 419 ARG A CA 1
ATOM 3459 C C . ARG A 1 419 ? 13.002 9.193 -36.363 1.00 78.44 419 ARG A C 1
ATOM 3461 O O . ARG A 1 419 ? 12.333 8.573 -35.543 1.00 78.44 419 ARG A O 1
ATOM 3468 N N . PHE A 1 420 ? 14.260 8.881 -36.659 1.00 75.81 420 PHE A N 1
ATOM 3469 C CA . PHE A 1 420 ? 14.993 7.792 -36.014 1.00 75.81 420 PHE A CA 1
ATOM 3470 C C . PHE A 1 420 ? 15.770 8.220 -34.762 1.00 75.81 420 PHE A C 1
ATOM 3472 O O . PHE A 1 420 ? 16.354 7.369 -34.095 1.00 75.81 420 PHE A O 1
ATOM 3479 N N . GLY A 1 421 ? 15.793 9.515 -34.425 1.00 73.56 421 GLY A N 1
ATOM 3480 C CA . GLY A 1 421 ? 16.587 10.033 -33.309 1.00 73.56 421 GLY A CA 1
ATOM 3481 C C . GLY A 1 421 ? 18.095 9.822 -33.495 1.00 73.56 421 GLY A C 1
ATOM 3482 O O . GLY A 1 421 ? 18.812 9.592 -32.525 1.00 73.56 421 GLY A O 1
ATOM 3483 N N . VAL A 1 422 ? 18.581 9.854 -34.736 1.00 76.69 422 VAL A N 1
ATOM 3484 C CA . VAL A 1 422 ? 19.998 9.669 -35.084 1.00 76.69 422 VAL A CA 1
ATOM 3485 C C . VAL A 1 422 ? 20.570 10.936 -35.709 1.00 76.69 422 VAL A C 1
ATOM 3487 O O . VAL A 1 422 ? 19.846 11.873 -36.028 1.00 76.69 422 VAL A O 1
ATOM 3490 N N . THR A 1 423 ? 21.888 10.985 -35.889 1.00 83.44 423 THR A N 1
ATOM 3491 C CA . THR A 1 423 ? 22.522 12.079 -36.631 1.00 83.44 423 THR A CA 1
ATOM 3492 C C . THR A 1 423 ? 22.398 11.855 -38.137 1.00 83.44 423 THR A C 1
ATOM 3494 O O . THR A 1 423 ? 22.425 10.715 -38.609 1.00 83.44 423 THR A O 1
ATOM 3497 N N . ASP A 1 424 ? 22.370 12.942 -38.910 1.00 86.88 424 ASP A N 1
ATOM 3498 C CA . ASP A 1 424 ? 22.386 12.910 -40.382 1.00 86.88 424 ASP A CA 1
ATOM 3499 C C . ASP A 1 424 ? 23.554 12.065 -40.935 1.00 86.88 424 ASP A C 1
ATOM 3501 O O . ASP A 1 424 ? 23.451 11.432 -41.989 1.00 86.88 424 ASP A O 1
ATOM 3505 N N . GLY A 1 425 ? 24.665 11.997 -40.190 1.00 87.50 425 GLY A N 1
ATOM 3506 C CA . GLY A 1 425 ? 25.836 11.187 -40.524 1.00 87.50 425 GLY A CA 1
ATOM 3507 C C . GLY A 1 425 ? 25.562 9.681 -40.569 1.00 87.50 425 GLY A C 1
ATOM 3508 O O . GLY A 1 425 ? 26.160 8.991 -41.390 1.00 87.50 425 GLY A O 1
ATOM 3509 N N . ILE A 1 426 ? 24.639 9.158 -39.754 1.00 86.50 426 ILE A N 1
ATOM 3510 C CA . ILE A 1 426 ? 24.263 7.733 -39.794 1.00 86.50 426 ILE A CA 1
ATOM 3511 C C . ILE A 1 426 ? 23.486 7.428 -41.080 1.00 86.50 426 ILE A C 1
ATOM 3513 O O . ILE A 1 426 ? 23.794 6.453 -41.766 1.00 86.50 426 ILE A O 1
ATOM 3517 N N . ILE A 1 427 ? 22.547 8.302 -41.457 1.00 89.75 427 ILE A N 1
ATOM 3518 C CA . ILE A 1 427 ? 21.782 8.174 -42.707 1.00 89.75 427 ILE A CA 1
ATOM 3519 C C . ILE A 1 427 ? 22.717 8.277 -43.917 1.00 89.75 427 ILE A C 1
ATOM 3521 O O . ILE A 1 427 ? 22.685 7.431 -44.813 1.00 89.75 427 ILE A O 1
ATOM 3525 N N . THR A 1 428 ? 23.620 9.260 -43.893 1.00 90.19 428 THR A N 1
ATOM 3526 C CA . THR A 1 428 ? 24.653 9.443 -44.919 1.00 90.19 428 THR A CA 1
ATOM 3527 C C . THR A 1 428 ? 25.527 8.197 -45.042 1.00 90.19 428 THR A C 1
ATOM 3529 O O . THR A 1 428 ? 25.747 7.710 -46.150 1.00 90.19 428 THR A O 1
ATOM 3532 N N . SER A 1 429 ? 25.962 7.615 -43.920 1.00 90.25 429 SER A N 1
ATOM 3533 C CA . SER A 1 429 ? 26.811 6.423 -43.941 1.00 90.25 429 SER A CA 1
ATOM 3534 C C . SER A 1 429 ? 26.083 5.190 -44.484 1.00 90.25 429 SER A C 1
ATOM 3536 O O . SER A 1 429 ? 26.684 4.406 -45.217 1.00 90.25 429 SER A O 1
ATOM 3538 N N . ALA A 1 430 ? 24.785 5.027 -44.208 1.00 90.81 430 ALA A N 1
ATOM 3539 C CA . ALA A 1 430 ? 23.983 3.945 -44.786 1.00 90.81 430 ALA A CA 1
ATOM 3540 C C . ALA A 1 430 ? 23.920 4.018 -46.319 1.00 90.81 430 ALA A C 1
ATOM 3542 O O . ALA A 1 430 ? 24.039 2.993 -47.000 1.00 90.81 430 ALA A O 1
ATOM 3543 N N . TYR A 1 431 ? 23.799 5.226 -46.872 1.00 91.94 431 TYR A N 1
ATOM 3544 C CA . TYR A 1 431 ? 23.887 5.458 -48.313 1.00 91.94 431 TYR A CA 1
ATOM 3545 C C . TYR A 1 431 ? 25.310 5.217 -48.847 1.00 91.94 431 TYR A C 1
ATOM 3547 O O . TYR A 1 431 ? 25.521 4.463 -49.805 1.00 91.94 431 TYR A O 1
ATOM 3555 N N . GLU A 1 432 ? 26.319 5.803 -48.200 1.00 90.75 432 GLU A N 1
ATOM 3556 C CA . GLU A 1 432 ? 27.718 5.694 -48.615 1.00 90.75 432 GLU A CA 1
ATOM 3557 C C . GLU A 1 432 ? 28.220 4.259 -48.603 1.00 90.75 432 GLU A C 1
ATOM 3559 O O . GLU A 1 432 ? 28.973 3.893 -49.501 1.00 90.75 432 GLU A O 1
ATOM 3564 N N . GLN A 1 433 ? 27.760 3.438 -47.657 1.00 93.81 433 GLN A N 1
ATOM 3565 C CA . GLN A 1 433 ? 28.088 2.016 -47.554 1.00 93.81 433 GLN A CA 1
ATOM 3566 C C . GLN A 1 433 ? 27.238 1.123 -48.469 1.00 93.81 433 GLN A C 1
ATOM 3568 O O . GLN A 1 433 ? 27.556 -0.057 -48.630 1.00 93.81 433 GLN A O 1
ATOM 3573 N N . GLY A 1 434 ? 26.237 1.697 -49.146 1.00 90.94 434 GLY A N 1
ATOM 3574 C CA . GLY A 1 434 ? 25.447 1.044 -50.189 1.00 90.94 434 GLY A CA 1
ATOM 3575 C C . GLY A 1 434 ? 24.313 0.173 -49.661 1.00 90.94 434 GLY A C 1
ATOM 3576 O O . GLY A 1 434 ? 23.995 -0.827 -50.297 1.00 90.94 434 GLY A O 1
ATOM 3577 N N . VAL A 1 435 ? 23.747 0.514 -48.500 1.00 91.75 435 VAL A N 1
ATOM 3578 C CA . VAL A 1 435 ? 22.630 -0.235 -47.905 1.00 91.75 435 VAL A CA 1
ATOM 3579 C C . VAL A 1 435 ? 21.278 0.407 -48.211 1.00 91.75 435 VAL A C 1
ATOM 3581 O O . VAL A 1 435 ? 20.294 -0.304 -48.370 1.00 91.75 435 VAL A O 1
ATOM 3584 N N . ILE A 1 436 ? 21.234 1.730 -48.384 1.00 91.75 436 ILE A N 1
ATOM 3585 C CA . ILE A 1 436 ? 20.051 2.452 -48.875 1.00 91.75 436 ILE A CA 1
ATOM 3586 C C . ILE A 1 436 ? 20.368 3.211 -50.163 1.00 91.75 436 ILE A C 1
ATOM 3588 O O . ILE A 1 436 ? 21.513 3.595 -50.405 1.00 91.75 436 ILE A O 1
ATOM 3592 N N . THR A 1 437 ? 19.346 3.439 -50.988 1.00 89.88 437 THR A N 1
ATOM 3593 C CA . THR A 1 437 ? 19.460 4.173 -52.258 1.00 89.88 437 THR A CA 1
ATOM 3594 C C . THR A 1 437 ? 18.396 5.272 -52.305 1.00 89.88 437 THR A C 1
ATOM 3596 O O . THR A 1 437 ? 17.252 4.991 -51.947 1.00 89.88 437 THR A O 1
ATOM 3599 N N . PRO A 1 438 ? 18.732 6.508 -52.718 1.00 88.50 438 PRO A N 1
ATOM 3600 C CA . PRO A 1 438 ? 17.745 7.567 -52.868 1.00 88.50 438 PRO A CA 1
ATOM 3601 C C . PRO A 1 438 ? 16.791 7.285 -54.039 1.00 88.50 438 PRO A C 1
ATOM 3603 O O . PRO A 1 438 ? 17.161 6.649 -55.030 1.00 88.50 438 PRO A O 1
ATOM 3606 N N . ALA A 1 439 ? 15.565 7.793 -53.937 1.00 84.94 439 ALA A N 1
ATOM 3607 C CA . ALA A 1 439 ? 14.615 7.826 -55.039 1.00 84.94 439 ALA A CA 1
ATOM 3608 C C . ALA A 1 439 ? 15.149 8.724 -56.170 1.00 84.94 439 ALA A C 1
ATOM 3610 O O . ALA A 1 439 ? 15.856 9.702 -55.926 1.00 84.94 439 ALA A O 1
ATOM 3611 N N . LYS A 1 440 ? 14.829 8.380 -57.423 1.00 68.31 440 LYS A N 1
ATOM 3612 C CA . LYS A 1 440 ? 15.249 9.158 -58.596 1.00 68.31 440 LYS A CA 1
ATOM 3613 C C . LYS A 1 440 ? 14.465 10.475 -58.661 1.00 68.31 440 LYS A C 1
ATOM 3615 O O . LYS A 1 440 ? 13.358 10.483 -59.187 1.00 68.31 440 LYS A O 1
ATOM 3620 N N . GLU A 1 441 ? 15.045 11.563 -58.165 1.00 62.06 441 GLU A N 1
ATOM 3621 C CA . GLU A 1 441 ? 14.568 12.939 -58.371 1.00 62.06 441 GLU A CA 1
ATOM 3622 C C . GLU A 1 441 ? 15.737 13.873 -58.724 1.00 62.06 441 GLU A C 1
ATOM 3624 O O . GLU A 1 441 ? 16.890 13.578 -58.406 1.00 62.06 441 GLU A O 1
ATOM 3629 N N . GLU A 1 442 ? 15.438 14.983 -59.410 1.00 55.69 442 GLU A N 1
ATOM 3630 C CA . GLU A 1 442 ? 16.435 15.953 -59.897 1.00 55.69 442 GLU A CA 1
ATOM 3631 C C . GLU A 1 442 ? 17.002 16.857 -58.781 1.00 55.69 442 GLU A C 1
ATOM 3633 O O . GLU A 1 442 ? 18.147 17.290 -58.891 1.00 55.69 442 GLU A O 1
ATOM 3638 N N . ASP A 1 443 ? 16.271 17.056 -57.672 1.00 61.41 443 ASP A N 1
ATOM 3639 C CA . ASP A 1 443 ? 16.664 17.946 -56.567 1.00 61.41 443 ASP A CA 1
ATOM 3640 C C . ASP A 1 443 ? 16.849 17.205 -55.227 1.00 61.41 443 ASP A C 1
ATOM 3642 O O . ASP A 1 443 ? 15.919 17.019 -54.434 1.00 61.41 443 ASP A O 1
ATOM 3646 N N . GLY A 1 444 ? 18.103 16.845 -54.940 1.00 74.69 444 GLY A N 1
ATOM 3647 C CA . GLY A 1 444 ? 18.555 16.353 -53.635 1.00 74.69 444 GLY A CA 1
ATOM 3648 C C . GLY A 1 444 ? 18.294 14.866 -53.352 1.00 74.69 444 GLY A C 1
ATOM 3649 O O . GLY A 1 444 ? 17.523 14.186 -54.022 1.00 74.69 444 GLY A O 1
ATOM 3650 N N . ARG A 1 445 ? 18.971 14.330 -52.323 1.00 85.38 445 ARG A N 1
ATOM 3651 C CA . ARG A 1 445 ? 18.795 12.937 -51.876 1.00 85.38 445 ARG A CA 1
ATOM 3652 C C . ARG A 1 445 ? 17.519 12.816 -51.048 1.00 85.38 445 ARG A C 1
ATOM 3654 O O . ARG A 1 445 ? 17.466 13.315 -49.922 1.00 85.38 445 ARG A O 1
ATOM 3661 N N . LYS A 1 446 ? 16.519 12.123 -51.589 1.00 88.75 446 LYS A N 1
ATOM 3662 C CA . LYS A 1 446 ? 15.309 11.746 -50.854 1.00 88.75 446 LYS A CA 1
ATOM 3663 C C . LYS A 1 446 ? 15.112 10.240 -50.852 1.00 88.75 446 LYS A C 1
ATOM 3665 O O . LYS A 1 446 ? 15.554 9.548 -51.763 1.00 88.75 446 LYS A O 1
ATOM 3670 N N . TYR A 1 447 ? 14.435 9.743 -49.832 1.00 90.56 447 TYR A N 1
ATOM 3671 C CA . TYR A 1 447 ? 14.334 8.326 -49.524 1.00 90.56 447 TYR A CA 1
ATOM 3672 C C . TYR A 1 447 ? 12.876 7.906 -49.415 1.00 90.56 447 TYR A C 1
ATOM 3674 O O . TYR A 1 447 ? 12.033 8.651 -48.912 1.00 90.56 447 TYR A O 1
ATOM 3682 N N . ASP A 1 448 ? 12.596 6.715 -49.925 1.00 88.62 448 ASP A N 1
ATOM 3683 C CA . ASP A 1 448 ? 11.269 6.126 -49.991 1.00 88.62 448 ASP A CA 1
ATOM 3684 C C . ASP A 1 448 ? 10.986 5.210 -48.786 1.00 88.62 448 ASP A C 1
ATOM 3686 O O . ASP A 1 448 ? 11.774 5.085 -47.842 1.00 88.62 448 ASP A O 1
ATOM 3690 N N . LEU A 1 449 ? 9.838 4.534 -48.837 1.00 85.62 449 LEU A N 1
ATOM 3691 C CA . LEU A 1 449 ? 9.443 3.557 -47.826 1.00 85.62 449 LEU A CA 1
ATOM 3692 C C . LEU A 1 449 ? 10.425 2.375 -47.728 1.00 85.62 449 LEU A C 1
ATOM 3694 O O . LEU A 1 449 ? 10.566 1.789 -46.655 1.00 85.62 449 LEU A O 1
ATOM 3698 N N . THR A 1 450 ? 11.102 2.017 -48.820 1.00 88.44 450 THR A N 1
ATOM 3699 C CA . THR A 1 450 ? 12.087 0.929 -48.837 1.00 88.44 450 THR A CA 1
ATOM 3700 C C . THR A 1 450 ? 13.281 1.294 -47.964 1.00 88.44 450 THR A C 1
ATOM 3702 O O . THR A 1 450 ? 13.612 0.560 -47.035 1.00 88.44 450 THR A O 1
ATOM 3705 N N . ALA A 1 451 ? 13.867 2.472 -48.191 1.00 88.69 451 ALA A N 1
ATOM 3706 C CA . ALA A 1 451 ? 14.971 2.977 -47.382 1.00 88.69 451 ALA A CA 1
ATOM 3707 C C . ALA A 1 451 ? 14.576 3.160 -45.906 1.00 88.69 451 ALA A C 1
ATOM 3709 O O . ALA A 1 451 ? 15.359 2.818 -45.021 1.00 88.69 451 ALA A O 1
ATOM 3710 N N . TRP A 1 452 ? 13.351 3.628 -45.633 1.00 86.38 452 TRP A N 1
ATOM 3711 C CA . TRP A 1 452 ? 12.799 3.704 -44.275 1.00 86.38 452 TRP A CA 1
ATOM 3712 C C . TRP A 1 452 ? 12.793 2.340 -43.565 1.00 86.38 452 TRP A C 1
ATOM 3714 O O . TRP A 1 452 ? 13.290 2.227 -42.445 1.00 86.38 452 TRP A O 1
ATOM 3724 N N . LYS A 1 453 ? 12.276 1.290 -44.220 1.00 83.69 453 LYS A N 1
ATOM 3725 C CA . LYS A 1 453 ? 12.227 -0.072 -43.658 1.00 83.69 453 LYS A CA 1
ATOM 3726 C C . LYS A 1 453 ? 13.620 -0.639 -43.406 1.00 83.69 453 LYS A C 1
ATOM 3728 O O . LYS A 1 453 ? 13.883 -1.148 -42.322 1.00 83.69 453 LYS A O 1
ATOM 3733 N N . THR A 1 454 ? 14.525 -0.477 -44.369 1.00 87.56 454 THR A N 1
ATOM 3734 C CA . THR A 1 454 ? 15.918 -0.915 -44.237 1.00 87.56 454 THR A CA 1
ATOM 3735 C C . THR A 1 454 ? 16.622 -0.218 -43.073 1.00 87.56 454 THR A C 1
ATOM 3737 O O . THR A 1 454 ? 17.304 -0.874 -42.292 1.00 87.56 454 THR A O 1
ATOM 3740 N N . LEU A 1 455 ? 16.442 1.096 -42.906 1.00 85.38 455 LEU A N 1
ATOM 3741 C CA . LEU A 1 455 ? 17.019 1.834 -41.778 1.00 85.38 455 LEU A CA 1
ATOM 3742 C C . LEU A 1 455 ? 16.461 1.369 -40.431 1.00 85.38 455 LEU A C 1
ATOM 3744 O O . LEU A 1 455 ? 17.242 1.215 -39.495 1.00 85.38 455 LEU A O 1
ATOM 3748 N N . MET A 1 456 ? 15.155 1.094 -40.337 1.00 78.31 456 MET A N 1
ATOM 3749 C CA . MET A 1 456 ? 14.575 0.508 -39.124 1.00 78.31 456 MET A CA 1
ATOM 3750 C C . MET A 1 456 ? 15.233 -0.822 -38.770 1.00 78.31 456 MET A C 1
ATOM 3752 O O . MET A 1 456 ? 15.669 -0.993 -37.637 1.00 78.31 456 MET A O 1
ATOM 3756 N N . GLU A 1 457 ? 15.362 -1.736 -39.733 1.00 78.38 457 GLU A N 1
ATOM 3757 C CA . GLU A 1 457 ? 15.992 -3.042 -39.510 1.00 78.38 457 GLU A CA 1
ATOM 3758 C C . GLU A 1 457 ? 17.465 -2.909 -39.097 1.00 78.38 457 GLU A C 1
ATOM 3760 O O . GLU A 1 457 ? 17.902 -3.551 -38.144 1.00 78.38 457 GLU A O 1
ATOM 3765 N N . LEU A 1 458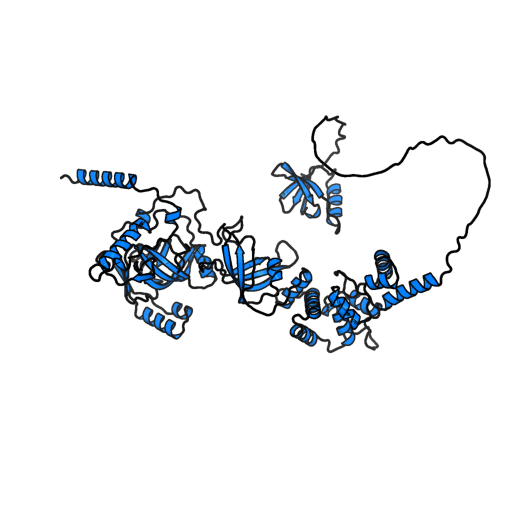 ? 18.234 -2.028 -39.744 1.00 81.81 458 LEU A N 1
ATOM 3766 C CA . LEU A 1 458 ? 19.639 -1.792 -39.390 1.00 81.81 458 LEU A CA 1
ATOM 3767 C C . LEU A 1 458 ? 19.799 -1.232 -37.980 1.00 81.81 458 LEU A C 1
ATOM 3769 O O . LEU A 1 458 ? 20.601 -1.744 -37.199 1.00 81.81 458 LEU A O 1
ATOM 3773 N N . LEU A 1 459 ? 19.026 -0.198 -37.644 1.00 76.50 459 LEU A N 1
ATOM 3774 C CA . LEU A 1 459 ? 19.020 0.396 -36.310 1.00 76.50 459 LEU A CA 1
ATOM 3775 C C . LEU A 1 459 ? 18.440 -0.565 -35.261 1.00 76.50 459 LEU A C 1
ATOM 3777 O O . LEU A 1 459 ? 18.634 -0.343 -34.063 1.00 76.50 459 LEU A O 1
ATOM 3781 N N . ALA A 1 460 ? 17.771 -1.643 -35.685 1.00 68.31 460 ALA A N 1
ATOM 3782 C CA . ALA A 1 460 ? 17.263 -2.683 -34.802 1.00 68.31 460 ALA A CA 1
ATOM 3783 C C . ALA A 1 460 ? 18.279 -3.745 -34.398 1.00 68.31 460 ALA A C 1
ATOM 3785 O O . ALA A 1 460 ? 18.142 -4.366 -33.341 1.00 68.31 460 ALA A O 1
ATOM 3786 N N . ALA A 1 461 ? 19.313 -3.950 -35.206 1.00 76.00 461 ALA A N 1
ATOM 3787 C CA . ALA A 1 461 ? 20.328 -4.961 -34.965 1.00 76.00 461 ALA A CA 1
ATOM 3788 C C . ALA A 1 461 ? 21.369 -4.503 -33.933 1.00 76.00 461 ALA A C 1
ATOM 3790 O O . ALA A 1 461 ? 22.451 -4.037 -34.285 1.00 76.00 461 ALA A O 1
ATOM 3791 N N . GLN A 1 462 ? 21.052 -4.661 -32.646 1.00 72.56 462 GLN A N 1
ATOM 3792 C CA . GLN A 1 462 ? 21.885 -4.181 -31.530 1.00 72.56 462 GLN A CA 1
ATOM 3793 C C . GLN A 1 462 ? 22.519 -5.278 -30.669 1.00 72.56 462 GLN A C 1
ATOM 3795 O O . GLN A 1 462 ? 23.352 -5.004 -29.800 1.00 72.56 462 GLN A O 1
ATOM 3800 N N . ASP A 1 463 ? 22.153 -6.533 -30.901 1.00 68.62 463 ASP A N 1
ATOM 3801 C CA . ASP A 1 463 ? 22.665 -7.684 -30.172 1.00 68.62 463 ASP A CA 1
ATOM 3802 C C . ASP A 1 463 ? 22.917 -8.870 -31.119 1.00 68.62 463 ASP A C 1
ATOM 3804 O O . ASP A 1 463 ? 22.415 -8.873 -32.246 1.00 68.62 463 ASP A O 1
ATOM 3808 N N . PRO A 1 464 ? 23.695 -9.891 -30.707 1.00 75.94 464 PRO A N 1
ATOM 3809 C CA . PRO A 1 464 ? 24.017 -11.014 -31.584 1.00 75.94 464 PRO A CA 1
ATOM 3810 C C . PRO A 1 464 ? 22.786 -11.701 -32.191 1.00 75.94 464 PRO A C 1
ATOM 3812 O O . PRO A 1 464 ? 22.859 -12.170 -33.323 1.00 75.94 464 PRO A O 1
ATOM 3815 N N . HIS A 1 465 ? 21.649 -11.738 -31.482 1.00 74.38 465 HIS A N 1
ATOM 3816 C CA . HIS A 1 465 ? 20.427 -12.352 -31.998 1.00 74.38 465 HIS A CA 1
ATOM 3817 C C . HIS A 1 465 ? 19.774 -11.504 -33.096 1.00 74.38 465 HIS A C 1
ATOM 3819 O O . HIS A 1 465 ? 19.516 -12.007 -34.188 1.00 74.38 465 HIS A O 1
ATOM 3825 N N . SER A 1 466 ? 19.557 -10.210 -32.841 1.00 71.81 466 SER A N 1
ATOM 3826 C CA . SER A 1 466 ? 18.958 -9.286 -33.815 1.00 71.81 466 SER A CA 1
ATOM 3827 C C . SER A 1 466 ? 19.820 -9.127 -35.074 1.00 71.81 466 SER A C 1
ATOM 3829 O O . SER A 1 466 ? 19.286 -9.082 -36.180 1.00 71.81 466 SER A O 1
ATOM 3831 N N . ILE A 1 467 ? 21.149 -9.172 -34.939 1.00 78.31 467 ILE A N 1
ATOM 3832 C CA . ILE A 1 467 ? 22.081 -9.177 -36.078 1.00 78.31 467 ILE A CA 1
ATOM 3833 C C . ILE A 1 467 ? 21.896 -10.402 -36.971 1.00 78.31 467 ILE A C 1
ATOM 3835 O O . ILE A 1 467 ? 21.896 -10.267 -38.193 1.00 78.31 467 ILE A O 1
ATOM 3839 N N . LEU A 1 468 ? 21.744 -11.595 -36.390 1.00 81.25 468 LEU A N 1
ATOM 3840 C CA . LEU A 1 468 ? 21.521 -12.809 -37.177 1.00 81.25 468 LEU A CA 1
ATOM 3841 C C . LEU A 1 468 ? 20.217 -12.741 -37.970 1.00 81.25 468 LEU A C 1
ATOM 3843 O O . LEU A 1 468 ? 20.153 -13.297 -39.062 1.00 81.25 468 LEU A O 1
ATOM 3847 N N . THR A 1 469 ? 19.195 -12.071 -37.440 1.00 78.31 469 THR A N 1
ATOM 3848 C CA . THR A 1 469 ? 17.942 -11.831 -38.161 1.00 78.31 469 THR A CA 1
ATOM 3849 C C . THR A 1 469 ? 18.166 -10.872 -39.323 1.00 78.31 469 THR A C 1
ATOM 3851 O O . THR A 1 469 ? 17.879 -11.232 -40.456 1.00 78.31 469 THR A O 1
ATOM 3854 N N . VAL A 1 470 ? 18.779 -9.711 -39.079 1.00 81.81 470 VAL A N 1
ATOM 3855 C CA . VAL A 1 470 ? 19.006 -8.700 -40.125 1.00 81.81 470 VAL A CA 1
ATOM 3856 C C . VAL A 1 470 ? 19.912 -9.209 -41.247 1.00 81.81 470 VAL A C 1
ATOM 3858 O O . VAL A 1 470 ? 19.662 -8.929 -42.414 1.00 81.81 470 VAL A O 1
ATOM 3861 N N . LYS A 1 471 ? 20.921 -10.029 -40.930 1.00 87.00 471 LYS A N 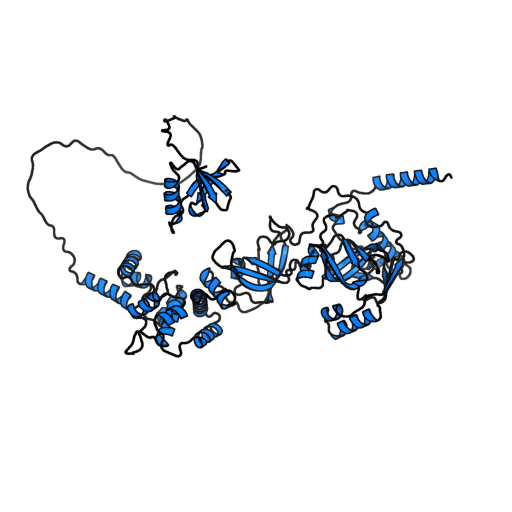1
ATOM 3862 C CA . LYS A 1 471 ? 21.803 -10.654 -41.932 1.00 87.00 471 LYS A CA 1
ATOM 3863 C C . LYS A 1 471 ? 21.092 -11.637 -42.875 1.00 87.00 471 LYS A C 1
ATOM 3865 O O . LYS A 1 471 ? 21.679 -12.004 -43.890 1.00 87.00 471 LYS A O 1
ATOM 3870 N N . LYS A 1 472 ? 19.876 -12.105 -42.556 1.00 84.38 472 LYS A N 1
ATOM 3871 C CA . LYS A 1 472 ? 19.090 -12.959 -43.469 1.00 84.38 472 LYS A CA 1
ATOM 3872 C C . LYS A 1 472 ? 18.495 -12.160 -44.622 1.00 84.38 472 LYS A C 1
ATOM 3874 O O . LYS A 1 472 ? 18.407 -12.688 -45.727 1.00 84.38 472 LYS A O 1
ATOM 3879 N N . ASP A 1 473 ? 18.132 -10.911 -44.351 1.00 80.88 473 ASP A N 1
ATOM 3880 C CA . ASP A 1 473 ? 17.333 -10.087 -45.256 1.00 80.88 473 ASP A CA 1
ATOM 3881 C C . ASP A 1 473 ? 18.160 -8.954 -45.888 1.00 80.88 473 ASP A C 1
ATOM 3883 O O . ASP A 1 473 ? 17.894 -8.540 -47.018 1.00 80.88 473 ASP A O 1
ATOM 3887 N N . LEU A 1 474 ? 19.220 -8.495 -45.209 1.00 86.94 474 LEU A N 1
ATOM 3888 C CA . LEU A 1 474 ? 20.105 -7.423 -45.662 1.00 86.94 474 LEU A CA 1
ATOM 3889 C C . LEU A 1 474 ? 21.549 -7.900 -45.849 1.00 86.94 474 LEU A C 1
ATOM 3891 O O . LEU A 1 474 ? 22.101 -8.656 -45.050 1.00 86.94 474 LEU A O 1
ATOM 3895 N N . ASN A 1 475 ? 22.209 -7.373 -46.883 1.00 90.25 475 ASN A N 1
ATOM 3896 C CA . ASN A 1 475 ? 23.612 -7.668 -47.171 1.00 90.25 475 ASN A CA 1
ATOM 3897 C C . ASN A 1 475 ? 24.558 -6.815 -46.305 1.00 90.25 475 ASN A C 1
ATOM 3899 O O . ASN A 1 475 ? 25.154 -5.846 -46.782 1.00 90.25 475 ASN A O 1
ATOM 3903 N N . VAL A 1 476 ? 24.657 -7.159 -45.021 1.00 92.25 476 VAL A N 1
ATOM 3904 C CA . VAL A 1 476 ? 25.472 -6.461 -44.016 1.00 92.25 476 VAL A CA 1
ATOM 3905 C C . VAL A 1 476 ? 26.401 -7.408 -43.264 1.00 92.25 476 VAL A C 1
ATOM 3907 O O . VAL A 1 476 ? 26.154 -8.608 -43.174 1.00 92.25 476 VAL A O 1
ATOM 3910 N N . TYR A 1 477 ? 27.473 -6.851 -42.704 1.00 92.12 477 TYR A N 1
ATOM 3911 C CA . TYR A 1 477 ? 28.581 -7.609 -42.130 1.00 92.12 477 TYR A CA 1
ATOM 3912 C C . TYR A 1 477 ? 29.005 -7.042 -40.774 1.00 92.12 477 TYR A C 1
ATOM 3914 O O . TYR A 1 477 ? 29.069 -5.825 -40.600 1.00 92.12 477 TYR A O 1
ATOM 3922 N N . SER A 1 478 ? 29.323 -7.914 -39.819 1.00 91.31 478 SER A N 1
ATOM 3923 C CA . SER A 1 478 ? 29.908 -7.536 -38.529 1.00 91.31 478 SER A CA 1
ATOM 3924 C C . SER A 1 478 ? 31.436 -7.582 -38.546 1.00 91.31 478 SER A C 1
ATOM 3926 O O . SER A 1 478 ? 32.044 -8.195 -39.422 1.00 91.31 478 SER A O 1
ATOM 3928 N N . GLU A 1 479 ? 32.070 -6.983 -37.533 1.00 89.81 479 GLU A N 1
ATOM 3929 C CA . GLU A 1 479 ? 33.529 -7.062 -37.327 1.00 89.81 479 GLU A CA 1
ATOM 3930 C C . GLU A 1 479 ? 34.041 -8.514 -37.369 1.00 89.81 479 GLU A C 1
ATOM 3932 O O . GLU A 1 479 ? 35.018 -8.810 -38.060 1.00 89.81 479 GLU A O 1
ATOM 3937 N N . ASP A 1 480 ? 33.320 -9.433 -36.721 1.00 88.75 480 ASP A N 1
ATOM 3938 C CA . ASP A 1 480 ? 33.638 -10.864 -36.720 1.00 88.75 480 ASP A CA 1
ATOM 3939 C C . ASP A 1 480 ? 33.568 -11.506 -38.114 1.00 88.75 480 ASP A C 1
ATOM 3941 O O . ASP A 1 480 ? 34.397 -12.362 -38.432 1.00 88.75 480 ASP A O 1
ATOM 3945 N N . ASP A 1 481 ? 32.645 -11.075 -38.984 1.00 90.75 481 ASP A N 1
ATOM 3946 C CA . ASP A 1 481 ? 32.562 -11.606 -40.350 1.00 90.75 481 ASP A CA 1
ATOM 3947 C C . ASP A 1 481 ? 33.816 -11.224 -41.142 1.00 90.75 481 ASP A C 1
ATOM 3949 O O . ASP A 1 481 ? 34.344 -12.033 -41.913 1.00 90.75 481 ASP A O 1
ATOM 3953 N N . PHE A 1 482 ? 34.333 -10.005 -40.937 1.00 91.44 482 PHE A N 1
ATOM 3954 C CA . PHE A 1 482 ? 35.570 -9.556 -41.572 1.00 91.44 482 PHE A CA 1
ATOM 3955 C C . PHE A 1 482 ? 36.785 -10.323 -41.043 1.00 91.44 482 PHE A C 1
ATOM 3957 O O . PHE A 1 482 ? 37.609 -10.784 -41.837 1.00 91.44 482 PHE A O 1
ATOM 3964 N N . VAL A 1 483 ? 36.877 -10.507 -39.721 1.00 90.19 483 VAL A N 1
ATOM 3965 C CA . VAL A 1 483 ? 37.932 -11.305 -39.073 1.00 90.19 483 VAL A CA 1
ATOM 3966 C C . VAL A 1 483 ? 37.966 -12.716 -39.660 1.00 90.19 483 VAL A C 1
ATOM 3968 O O . VAL A 1 483 ? 39.015 -13.170 -40.125 1.00 90.19 483 VAL A O 1
ATOM 3971 N N . GLN A 1 484 ? 36.812 -13.386 -39.725 1.00 90.38 484 GLN A N 1
ATOM 3972 C CA . GLN A 1 484 ? 36.703 -14.754 -40.233 1.00 90.38 484 GLN A CA 1
ATOM 3973 C C . GLN A 1 484 ? 36.992 -14.846 -41.741 1.00 90.38 484 GLN A C 1
ATOM 3975 O O . GLN A 1 484 ? 37.761 -15.706 -42.178 1.00 90.38 484 GLN A O 1
ATOM 3980 N N . THR A 1 485 ? 36.435 -13.940 -42.548 1.00 90.94 485 THR A N 1
ATOM 3981 C CA . THR A 1 485 ? 36.528 -13.997 -44.020 1.00 90.94 485 THR A CA 1
ATOM 3982 C C . THR A 1 485 ? 37.911 -13.594 -44.543 1.00 90.94 485 THR A C 1
ATOM 3984 O O . THR A 1 485 ? 38.447 -14.181 -45.497 1.00 90.94 485 THR A O 1
ATOM 3987 N N . PHE A 1 486 ? 38.520 -12.579 -43.929 1.00 88.06 486 PHE A N 1
ATOM 3988 C CA . PHE A 1 486 ? 39.783 -12.000 -44.388 1.00 88.06 486 PHE A CA 1
ATOM 3989 C C . PHE A 1 486 ? 40.999 -12.474 -43.587 1.00 88.06 486 PHE A C 1
ATOM 3991 O O . PHE A 1 486 ? 42.118 -12.205 -44.020 1.00 88.06 486 PHE A O 1
ATOM 3998 N N . LYS A 1 487 ? 40.795 -13.256 -42.513 1.00 86.81 487 LYS A N 1
ATOM 3999 C CA . LYS A 1 487 ? 41.848 -13.770 -41.617 1.00 86.81 487 LYS A CA 1
ATOM 4000 C C . LYS A 1 487 ? 42.726 -12.645 -41.053 1.00 86.81 487 LYS A C 1
ATOM 4002 O O . LYS A 1 487 ? 43.951 -12.736 -41.083 1.00 86.81 487 LYS A O 1
ATOM 4007 N N . LEU A 1 488 ? 42.082 -11.575 -40.597 1.00 88.19 488 LEU A N 1
ATOM 4008 C CA . LEU A 1 488 ? 42.712 -10.415 -39.959 1.00 88.19 488 LEU A CA 1
ATOM 4009 C C . LEU A 1 488 ? 42.435 -10.441 -38.456 1.00 88.19 488 LEU A C 1
ATOM 4011 O O . LEU A 1 488 ? 41.437 -11.013 -38.024 1.00 88.19 488 LEU A O 1
ATOM 4015 N N . SER A 1 489 ? 43.287 -9.800 -37.661 1.00 89.31 489 SER A N 1
ATOM 4016 C CA . SER A 1 489 ? 42.963 -9.531 -36.258 1.00 89.31 489 SER A CA 1
ATOM 4017 C C . SER A 1 489 ? 41.841 -8.492 -36.140 1.00 89.31 489 SER A C 1
ATOM 4019 O O . SER A 1 489 ? 41.641 -7.660 -37.030 1.00 89.31 489 SER A O 1
ATOM 4021 N N . LEU A 1 490 ? 41.116 -8.516 -35.019 1.00 87.81 490 LEU A N 1
ATOM 4022 C CA . LEU A 1 490 ? 40.031 -7.566 -34.755 1.00 87.81 490 LEU A CA 1
ATOM 4023 C C . LEU A 1 490 ? 40.522 -6.107 -34.783 1.00 87.81 490 LEU A C 1
ATOM 4025 O O . LEU A 1 490 ? 39.848 -5.234 -35.329 1.00 87.81 490 LEU A O 1
ATOM 4029 N N . ASP A 1 491 ? 41.724 -5.850 -34.262 1.00 89.00 491 ASP A N 1
ATOM 4030 C CA . ASP A 1 491 ? 42.329 -4.514 -34.255 1.00 89.00 491 ASP A CA 1
ATOM 4031 C C . ASP A 1 491 ? 42.664 -4.022 -35.668 1.00 89.00 491 ASP A C 1
ATOM 4033 O O . ASP A 1 491 ? 42.452 -2.851 -35.985 1.00 89.00 491 ASP A O 1
ATOM 4037 N N . GLU A 1 492 ? 43.137 -4.901 -36.557 1.00 87.69 492 GLU A N 1
ATOM 4038 C CA . GLU A 1 492 ? 43.386 -4.545 -37.959 1.00 87.69 492 GLU A CA 1
ATOM 4039 C C . GLU A 1 492 ? 42.096 -4.183 -38.696 1.00 87.69 492 GLU A C 1
ATOM 4041 O O . GLU A 1 492 ? 42.084 -3.211 -39.454 1.00 87.69 492 GLU A O 1
ATOM 4046 N N . VAL A 1 493 ? 41.014 -4.936 -38.463 1.00 89.81 493 VAL A N 1
ATOM 4047 C CA . VAL A 1 493 ? 39.693 -4.640 -39.035 1.00 89.81 493 VAL A CA 1
ATOM 4048 C C . VAL A 1 493 ? 39.215 -3.265 -38.567 1.00 89.81 493 VAL A C 1
ATOM 4050 O O . VAL A 1 493 ? 38.904 -2.407 -39.394 1.00 89.81 493 VAL A O 1
ATOM 4053 N N . ARG A 1 494 ? 39.238 -3.008 -37.254 1.00 89.31 494 ARG A N 1
ATOM 4054 C CA . ARG A 1 494 ? 38.810 -1.726 -36.670 1.00 89.31 494 ARG A CA 1
ATOM 4055 C C . ARG A 1 494 ? 39.635 -0.546 -37.169 1.00 89.31 494 ARG A C 1
ATOM 4057 O O . ARG A 1 494 ? 39.070 0.486 -37.527 1.00 89.31 494 ARG A O 1
ATOM 4064 N N . ASN A 1 495 ? 40.956 -0.695 -37.237 1.00 87.94 495 ASN A N 1
ATOM 4065 C CA . ASN A 1 495 ? 41.844 0.360 -37.720 1.00 87.94 495 ASN A CA 1
ATOM 4066 C C . ASN A 1 495 ? 41.590 0.696 -39.195 1.00 87.94 495 ASN A C 1
ATOM 4068 O O . ASN A 1 495 ? 41.591 1.872 -39.550 1.00 87.94 495 ASN A O 1
ATOM 4072 N N . GLN A 1 496 ? 41.331 -0.303 -40.047 1.00 89.50 496 GLN A N 1
ATOM 4073 C CA . GLN A 1 496 ? 41.023 -0.068 -41.463 1.00 89.50 496 GLN A CA 1
ATOM 4074 C C . GLN A 1 496 ? 39.668 0.615 -41.660 1.00 89.50 496 GLN A C 1
ATOM 4076 O O . GLN A 1 496 ? 39.579 1.572 -42.425 1.00 89.50 496 GLN A O 1
ATOM 4081 N N . ILE A 1 497 ? 38.634 0.174 -40.940 1.00 89.44 497 ILE A N 1
ATOM 4082 C CA . ILE A 1 497 ? 37.307 0.808 -40.973 1.00 89.44 497 ILE A CA 1
ATOM 4083 C C . ILE A 1 497 ? 37.402 2.267 -40.513 1.00 89.44 497 ILE A C 1
ATOM 4085 O O . ILE A 1 497 ? 36.885 3.163 -41.181 1.00 89.44 497 ILE A O 1
ATOM 4089 N N . LYS A 1 498 ? 38.126 2.516 -39.414 1.00 86.69 498 LYS A N 1
ATOM 4090 C CA . LYS A 1 498 ? 38.343 3.862 -38.874 1.00 86.69 498 LYS A CA 1
ATOM 4091 C C . LYS A 1 498 ? 39.132 4.753 -39.837 1.00 86.69 498 LYS A C 1
ATOM 4093 O O . LYS A 1 498 ? 38.769 5.909 -40.014 1.00 86.69 498 LYS A O 1
ATOM 4098 N N . ALA A 1 499 ? 40.181 4.230 -40.474 1.00 86.81 499 ALA A N 1
ATOM 4099 C CA . ALA A 1 499 ? 40.974 4.972 -41.458 1.00 86.81 499 ALA A CA 1
ATOM 4100 C C . ALA A 1 499 ? 40.161 5.348 -42.708 1.00 86.81 499 ALA A C 1
ATOM 4102 O O . ALA A 1 499 ? 40.398 6.396 -43.299 1.00 86.81 499 ALA A O 1
ATOM 4103 N N . ALA A 1 500 ? 39.189 4.514 -43.083 1.00 84.69 500 ALA A N 1
ATOM 4104 C CA . ALA A 1 500 ? 38.258 4.778 -44.175 1.00 84.69 500 ALA A CA 1
ATOM 4105 C C . ALA A 1 500 ? 37.046 5.641 -43.765 1.00 84.69 500 ALA A C 1
ATOM 4107 O O . ALA A 1 500 ? 36.180 5.897 -44.596 1.00 84.69 500 ALA A O 1
ATOM 4108 N N . ASN A 1 501 ? 36.990 6.096 -42.507 1.00 86.38 501 ASN A N 1
ATOM 4109 C CA . ASN A 1 501 ? 35.935 6.946 -41.951 1.00 86.38 501 ASN A CA 1
ATOM 4110 C C . ASN A 1 501 ? 34.508 6.366 -42.063 1.00 86.38 501 ASN A C 1
ATOM 4112 O O . ASN A 1 501 ? 33.533 7.111 -42.142 1.00 86.38 501 ASN A O 1
ATOM 4116 N N . TYR A 1 502 ? 34.366 5.036 -42.056 1.00 87.06 502 TYR A N 1
ATOM 4117 C CA . TYR A 1 502 ? 33.050 4.396 -42.046 1.00 87.06 502 TYR A CA 1
ATOM 4118 C C . TYR A 1 502 ? 32.463 4.354 -40.635 1.00 87.06 502 TYR A C 1
ATOM 4120 O O . TYR A 1 502 ? 33.127 3.939 -39.681 1.00 87.06 502 TYR A O 1
ATOM 4128 N N . LEU A 1 503 ? 31.191 4.735 -40.519 1.00 86.50 503 LEU A N 1
ATOM 4129 C CA . LEU A 1 503 ? 30.449 4.675 -39.264 1.00 86.50 503 LEU A CA 1
ATOM 4130 C C . LEU A 1 503 ? 29.677 3.352 -39.152 1.00 86.50 503 LEU A C 1
ATOM 4132 O O . LEU A 1 503 ? 29.224 2.822 -40.166 1.00 86.50 503 LEU A O 1
ATOM 4136 N N . PRO A 1 504 ? 29.504 2.793 -37.948 1.00 87.88 504 PRO A N 1
ATOM 4137 C CA . PRO A 1 504 ? 28.629 1.640 -37.762 1.00 87.88 504 PRO A CA 1
ATOM 4138 C C . PRO A 1 504 ? 27.179 2.010 -38.112 1.00 87.88 504 PRO A C 1
ATOM 4140 O O . PRO A 1 504 ? 26.653 3.019 -37.640 1.00 87.88 504 PRO A O 1
ATOM 4143 N N . LEU A 1 505 ? 26.526 1.186 -38.934 1.00 86.31 505 LEU A N 1
ATOM 4144 C CA . LEU A 1 505 ? 25.179 1.449 -39.464 1.00 86.31 505 LEU A CA 1
ATOM 4145 C C . LEU A 1 505 ? 24.081 1.372 -38.405 1.00 86.31 505 LEU A C 1
ATOM 4147 O O . LEU A 1 505 ? 23.044 2.013 -38.536 1.00 86.31 505 LEU A O 1
ATOM 4151 N N . ASN A 1 506 ? 24.323 0.606 -37.348 1.00 77.00 506 ASN A N 1
ATOM 4152 C CA . ASN A 1 506 ? 23.446 0.494 -36.194 1.00 77.00 506 ASN A CA 1
ATOM 4153 C C . ASN A 1 506 ? 23.753 1.542 -35.103 1.00 77.00 506 ASN A C 1
ATOM 4155 O O . ASN A 1 506 ? 23.042 1.581 -34.107 1.00 77.00 506 ASN A O 1
ATOM 4159 N N . GLY A 1 507 ? 24.751 2.423 -35.289 1.00 69.25 507 GLY A N 1
ATOM 4160 C CA . GLY A 1 507 ? 25.146 3.485 -34.349 1.00 69.25 507 GLY A CA 1
ATOM 4161 C C . GLY A 1 507 ? 26.327 3.128 -33.425 1.00 69.25 507 GLY A C 1
ATOM 4162 O O . GLY A 1 507 ? 26.853 2.023 -33.455 1.00 69.25 507 GLY A O 1
ATOM 4163 N N . PHE A 1 508 ? 26.786 4.080 -32.599 1.00 55.94 508 PHE A N 1
ATOM 4164 C CA . PHE A 1 508 ? 28.075 3.996 -31.874 1.00 55.94 508 PHE A CA 1
ATOM 4165 C C . PHE A 1 508 ? 28.031 3.376 -30.462 1.00 55.94 508 PHE A C 1
ATOM 4167 O O . PHE A 1 508 ? 29.037 3.402 -29.751 1.00 55.94 508 PHE A O 1
ATOM 4174 N N . HIS A 1 509 ? 26.890 2.854 -30.009 1.00 53.22 509 HIS A N 1
ATOM 4175 C CA . HIS A 1 509 ? 26.670 2.524 -28.591 1.00 53.22 509 HIS A CA 1
ATOM 4176 C C . HIS A 1 509 ? 26.548 1.023 -28.286 1.00 53.22 509 HIS A C 1
ATOM 4178 O O . HIS A 1 509 ? 26.040 0.658 -27.225 1.00 53.22 509 HIS A O 1
ATOM 4184 N N . TYR A 1 510 ? 27.015 0.143 -29.177 1.00 56.84 510 TYR A N 1
ATOM 4185 C CA . TYR A 1 510 ? 26.540 -1.244 -29.202 1.00 56.84 510 TYR A CA 1
ATOM 4186 C C . TYR A 1 510 ? 27.653 -2.292 -29.194 1.00 56.84 510 TYR A C 1
ATOM 4188 O O . TYR A 1 510 ? 28.796 -2.031 -29.563 1.00 56.84 510 TYR A O 1
ATOM 4196 N N . LYS A 1 511 ? 27.316 -3.500 -28.719 1.00 61.38 511 LYS A N 1
ATOM 4197 C CA . LYS A 1 511 ? 28.279 -4.600 -28.525 1.00 61.38 511 LYS A CA 1
ATOM 4198 C C . LYS A 1 511 ? 28.840 -5.150 -29.840 1.00 61.38 511 LYS A C 1
ATOM 4200 O O . LYS A 1 511 ? 29.910 -5.752 -29.819 1.00 61.38 511 LYS A O 1
ATOM 4205 N N . VAL A 1 512 ? 28.119 -4.979 -30.948 1.00 74.00 512 VAL A N 1
ATOM 4206 C CA . VAL A 1 512 ? 28.498 -5.476 -32.274 1.00 74.00 512 VAL A CA 1
ATOM 4207 C C . VAL A 1 512 ? 28.101 -4.437 -33.321 1.00 74.00 512 VAL A C 1
ATOM 4209 O O . VAL A 1 512 ? 26.949 -4.018 -33.368 1.00 74.00 512 VAL A O 1
ATOM 4212 N N . ASN A 1 513 ? 29.053 -4.033 -34.159 1.00 86.31 513 ASN A N 1
ATOM 4213 C CA . ASN A 1 513 ? 28.853 -3.041 -35.215 1.00 86.31 513 ASN A CA 1
ATOM 4214 C C . ASN A 1 513 ? 28.499 -3.715 -36.545 1.00 86.31 513 ASN A C 1
ATOM 4216 O O . ASN A 1 513 ? 29.112 -4.729 -36.892 1.00 86.31 513 ASN A O 1
ATOM 4220 N N . LEU A 1 514 ? 27.561 -3.131 -37.297 1.00 88.75 514 LEU A N 1
ATOM 4221 C CA . LEU A 1 514 ? 27.218 -3.553 -38.659 1.00 88.75 514 LEU A CA 1
ATOM 4222 C C . LEU A 1 514 ? 27.744 -2.583 -39.717 1.00 88.75 514 LEU A C 1
ATOM 4224 O O . LEU A 1 514 ? 27.687 -1.365 -39.549 1.00 88.75 514 LEU A O 1
ATOM 4228 N N . TYR A 1 515 ? 28.191 -3.148 -40.836 1.00 92.25 515 TYR A N 1
ATOM 4229 C CA . TYR A 1 515 ? 28.747 -2.429 -41.976 1.00 92.25 515 TYR A CA 1
ATOM 4230 C C . TYR A 1 515 ? 28.162 -2.932 -43.294 1.00 92.25 515 TYR A C 1
ATOM 4232 O O . TYR A 1 515 ? 27.845 -4.112 -43.451 1.00 92.25 515 TYR A O 1
ATOM 4240 N N . GLY A 1 516 ? 28.030 -2.023 -44.256 1.00 93.00 516 GLY A N 1
ATOM 4241 C CA . GLY A 1 516 ? 27.420 -2.301 -45.550 1.00 93.00 516 GLY A CA 1
ATOM 4242 C C . GLY A 1 516 ? 28.359 -2.962 -46.567 1.00 93.00 516 GLY A C 1
ATOM 4243 O O . GLY A 1 516 ? 29.564 -3.128 -46.337 1.00 93.00 516 GLY A O 1
ATOM 4244 N N . PRO A 1 517 ? 27.828 -3.305 -47.751 1.00 93.00 517 PRO A N 1
ATOM 4245 C CA . PRO A 1 517 ? 28.544 -4.070 -48.763 1.00 93.00 517 PRO A CA 1
ATOM 4246 C C . PRO A 1 517 ? 29.778 -3.357 -49.316 1.00 93.00 517 PRO A C 1
ATOM 4248 O O . PRO A 1 517 ? 30.752 -4.025 -49.659 1.00 93.00 517 PRO A O 1
ATOM 4251 N N . LYS A 1 518 ? 29.813 -2.020 -49.372 1.00 92.12 518 LYS A N 1
ATOM 4252 C CA . LYS A 1 518 ? 31.012 -1.301 -49.842 1.00 92.12 518 LYS A CA 1
ATOM 4253 C C . LYS A 1 518 ? 32.199 -1.425 -48.882 1.00 92.12 518 LYS A C 1
ATOM 4255 O O . LYS A 1 518 ? 33.334 -1.505 -49.350 1.00 92.12 518 LYS A O 1
ATOM 4260 N N . VAL A 1 519 ? 31.958 -1.543 -47.574 1.00 91.50 519 VAL A N 1
ATOM 4261 C CA . VAL A 1 519 ? 33.021 -1.837 -46.595 1.00 91.50 519 VAL A CA 1
ATOM 4262 C C . VAL A 1 519 ? 33.577 -3.237 -46.843 1.00 91.50 519 VAL A C 1
ATOM 4264 O O . VAL A 1 519 ? 34.788 -3.425 -46.919 1.00 91.50 519 VAL A O 1
ATOM 4267 N N . TYR A 1 520 ? 32.709 -4.217 -47.098 1.00 92.00 520 TYR A N 1
ATOM 4268 C CA . TYR A 1 520 ? 33.143 -5.558 -47.491 1.00 92.00 520 TYR A CA 1
ATOM 4269 C C . TYR A 1 520 ? 33.957 -5.567 -48.792 1.00 92.00 520 TYR A C 1
ATOM 4271 O O . TYR A 1 520 ? 34.999 -6.225 -48.867 1.00 92.00 520 TYR A O 1
ATOM 4279 N N . GLN A 1 521 ? 33.546 -4.795 -49.804 1.00 89.75 521 GLN A N 1
ATOM 4280 C CA . GLN A 1 521 ? 34.319 -4.661 -51.042 1.00 89.75 521 GLN A CA 1
ATOM 4281 C C . GLN A 1 521 ? 35.686 -4.007 -50.811 1.00 89.75 521 GLN A C 1
ATOM 4283 O O . GLN A 1 521 ? 36.654 -4.428 -51.440 1.00 89.75 521 GLN A O 1
ATOM 4288 N N . MET A 1 522 ? 35.805 -3.048 -49.887 1.00 91.69 522 MET A N 1
ATOM 4289 C CA . MET A 1 522 ? 37.095 -2.465 -49.501 1.00 91.69 522 MET A CA 1
ATOM 4290 C C . MET A 1 522 ? 38.057 -3.541 -48.974 1.00 91.69 522 MET A C 1
ATOM 4292 O O . MET A 1 522 ? 39.189 -3.635 -49.451 1.00 91.69 522 MET A O 1
ATOM 4296 N N . PHE A 1 523 ? 37.607 -4.408 -48.060 1.00 89.44 523 PHE A N 1
ATOM 4297 C CA . PHE A 1 523 ? 38.429 -5.520 -47.561 1.00 89.44 523 PHE A CA 1
ATOM 4298 C C . PHE A 1 523 ? 38.761 -6.541 -48.660 1.00 89.44 523 PHE A C 1
ATOM 4300 O O . PHE A 1 523 ? 39.895 -7.025 -48.748 1.00 89.44 523 PHE A O 1
ATOM 4307 N N . LYS A 1 524 ? 37.805 -6.834 -49.552 1.00 88.12 524 LYS A N 1
ATOM 4308 C CA . LYS A 1 524 ? 38.022 -7.712 -50.712 1.00 88.12 524 LYS A CA 1
ATOM 4309 C C . LYS A 1 524 ? 39.076 -7.153 -51.667 1.00 88.12 524 LYS A C 1
ATOM 4311 O O . LYS A 1 524 ? 39.977 -7.891 -52.067 1.00 88.12 524 LYS A O 1
ATOM 4316 N N . ALA A 1 525 ? 39.006 -5.863 -51.985 1.00 83.25 525 ALA A N 1
ATOM 4317 C CA . ALA A 1 525 ? 39.974 -5.175 -52.830 1.00 83.25 525 ALA A CA 1
ATOM 4318 C C . ALA A 1 525 ? 41.358 -5.123 -52.168 1.00 83.25 525 ALA A C 1
ATOM 4320 O O . ALA A 1 525 ? 42.350 -5.467 -52.806 1.00 83.25 525 ALA A O 1
ATOM 4321 N N . ALA A 1 526 ? 41.439 -4.800 -50.874 1.00 78.38 526 ALA A N 1
ATOM 4322 C CA . ALA A 1 526 ? 42.699 -4.787 -50.130 1.00 78.38 526 ALA A CA 1
ATOM 4323 C C . ALA A 1 526 ? 43.383 -6.168 -50.108 1.00 78.38 526 ALA A C 1
ATOM 4325 O O . ALA A 1 526 ? 44.602 -6.265 -50.274 1.00 78.38 526 ALA A O 1
ATOM 4326 N N . LYS A 1 527 ? 42.607 -7.253 -49.962 1.00 78.75 527 LYS A N 1
ATOM 4327 C CA . LYS A 1 527 ? 43.113 -8.631 -50.058 1.00 78.75 527 LYS A CA 1
ATOM 4328 C C . LYS A 1 527 ? 43.595 -8.965 -51.471 1.00 78.75 527 LYS A C 1
ATOM 4330 O O . LYS A 1 527 ? 44.675 -9.532 -51.606 1.00 78.75 527 LYS A O 1
ATOM 4335 N N . ALA A 1 528 ? 42.844 -8.581 -52.504 1.00 73.81 528 ALA A N 1
ATOM 4336 C CA . ALA A 1 528 ? 43.233 -8.793 -53.898 1.00 73.81 528 ALA A CA 1
ATOM 4337 C C . ALA A 1 528 ? 44.526 -8.037 -54.255 1.00 73.81 528 ALA A C 1
ATOM 4339 O O . ALA A 1 528 ? 45.428 -8.621 -54.845 1.00 73.81 528 ALA A O 1
ATOM 4340 N N . VAL A 1 529 ? 44.672 -6.782 -53.816 1.00 73.12 529 VAL A N 1
ATOM 4341 C CA . VAL A 1 529 ? 45.898 -5.987 -54.005 1.00 73.12 529 VAL A CA 1
ATOM 4342 C C . VAL A 1 529 ? 47.084 -6.614 -53.268 1.00 73.12 529 VAL A C 1
ATOM 4344 O O . VAL A 1 529 ? 48.152 -6.764 -53.856 1.00 73.12 529 VAL A O 1
ATOM 4347 N N . LYS A 1 530 ? 46.912 -7.066 -52.015 1.00 67.19 530 LYS A N 1
ATOM 4348 C CA . LYS A 1 530 ? 47.966 -7.795 -51.280 1.00 67.19 530 LYS A CA 1
ATOM 4349 C C . LYS A 1 530 ? 48.378 -9.108 -51.956 1.00 67.19 530 LYS A C 1
ATOM 4351 O O . LYS A 1 530 ? 49.530 -9.503 -51.822 1.00 67.19 530 LYS A O 1
ATOM 4356 N N . GLN A 1 531 ? 47.460 -9.781 -52.649 1.00 65.69 531 GLN A N 1
ATOM 4357 C CA . GLN A 1 531 ? 47.741 -11.012 -53.399 1.00 65.69 531 GLN A CA 1
ATOM 4358 C C . GLN A 1 531 ? 48.354 -10.749 -54.784 1.00 65.69 531 GLN A C 1
ATOM 4360 O O . GLN A 1 531 ? 49.100 -11.591 -55.274 1.00 65.69 531 GLN A O 1
ATOM 4365 N N . ALA A 1 532 ? 48.053 -9.600 -55.399 1.00 60.50 532 ALA A N 1
ATOM 4366 C CA . ALA A 1 532 ? 48.577 -9.183 -56.701 1.00 60.50 532 ALA A CA 1
ATOM 4367 C C . ALA A 1 532 ? 49.951 -8.495 -56.615 1.00 60.50 532 ALA A C 1
ATOM 4369 O O . ALA A 1 532 ? 50.686 -8.459 -57.600 1.00 60.50 532 ALA A O 1
ATOM 4370 N N . LEU A 1 533 ? 50.318 -7.955 -55.448 1.00 56.09 533 LEU A N 1
ATOM 4371 C CA . LEU A 1 533 ? 51.672 -7.472 -55.197 1.00 56.09 533 LEU A CA 1
ATOM 4372 C C . LEU A 1 533 ? 52.647 -8.664 -55.222 1.00 56.09 533 LEU A C 1
ATOM 4374 O O . LEU A 1 533 ? 52.395 -9.664 -54.542 1.00 56.09 533 LEU A O 1
ATOM 4378 N N . PRO A 1 534 ? 53.769 -8.588 -55.964 1.00 50.31 534 PRO A N 1
ATOM 4379 C CA . PRO A 1 534 ? 54.769 -9.647 -55.935 1.00 50.31 534 PRO A CA 1
ATOM 4380 C C . PRO A 1 534 ? 55.228 -9.849 -54.489 1.00 50.31 534 PRO A C 1
ATOM 4382 O O . PRO A 1 534 ? 55.463 -8.872 -53.769 1.00 50.31 534 PRO A O 1
ATOM 4385 N N . LYS A 1 535 ? 55.351 -11.114 -54.047 1.00 50.94 535 LYS A N 1
ATOM 4386 C CA . LYS A 1 535 ? 56.022 -11.437 -52.777 1.00 50.94 535 LYS A CA 1
ATOM 4387 C C . LYS A 1 535 ? 57.321 -10.644 -52.774 1.00 50.94 535 LYS A C 1
ATOM 4389 O O . LYS A 1 535 ? 58.105 -10.822 -53.702 1.00 50.94 535 LYS A O 1
ATOM 4394 N N . LYS A 1 536 ? 57.524 -9.758 -51.791 1.00 44.84 536 LYS A N 1
ATOM 4395 C CA . LYS A 1 536 ? 58.801 -9.056 -51.621 1.00 44.84 536 LYS A CA 1
ATOM 4396 C C . LYS A 1 536 ? 59.901 -10.118 -51.608 1.00 44.84 536 LYS A C 1
ATOM 4398 O O . LYS A 1 536 ? 60.088 -10.795 -50.604 1.00 44.84 536 LYS A O 1
ATOM 4403 N N . SER A 1 537 ? 60.583 -10.290 -52.735 1.00 41.56 537 SER A N 1
ATOM 4404 C CA . SER A 1 537 ? 61.877 -10.941 -52.787 1.00 41.56 537 SER A CA 1
ATOM 4405 C C . SER A 1 537 ? 62.798 -10.076 -51.943 1.00 41.56 537 SER A C 1
ATOM 4407 O O . SER A 1 537 ? 62.880 -8.866 -52.166 1.00 41.56 537 SER A O 1
ATOM 4409 N N . GLU A 1 538 ? 63.418 -10.681 -50.939 1.00 46.66 538 GLU A N 1
ATOM 4410 C CA . GLU A 1 538 ? 64.446 -10.064 -50.113 1.00 46.66 538 GLU A CA 1
ATOM 4411 C C . GLU A 1 538 ? 65.537 -9.478 -51.017 1.00 46.66 538 GLU A C 1
ATOM 4413 O O . GLU A 1 538 ? 66.396 -10.188 -51.535 1.00 46.66 538 GLU A O 1
ATOM 4418 N N . VAL A 1 539 ? 65.500 -8.164 -51.246 1.00 37.06 539 VAL A N 1
ATOM 4419 C CA . VAL A 1 539 ? 66.616 -7.458 -51.872 1.00 37.06 539 VAL A CA 1
ATOM 4420 C C . VAL A 1 539 ? 67.659 -7.238 -50.782 1.00 37.06 539 VAL A C 1
ATOM 4422 O O . VAL A 1 539 ? 67.624 -6.258 -50.039 1.00 37.06 539 VAL A O 1
ATOM 4425 N N . LEU A 1 540 ? 68.583 -8.192 -50.678 1.00 43.56 540 LEU A N 1
ATOM 4426 C CA . LEU A 1 540 ? 69.862 -8.047 -49.988 1.00 43.56 540 LEU A CA 1
ATOM 4427 C C . LEU A 1 540 ? 70.699 -6.993 -50.728 1.00 43.56 540 LEU A C 1
ATOM 4429 O O . LEU A 1 540 ? 71.402 -7.298 -51.689 1.00 43.56 540 LEU A O 1
ATOM 4433 N N . VAL A 1 541 ? 70.644 -5.738 -50.281 1.00 37.88 541 VAL A N 1
ATOM 4434 C CA . VAL A 1 541 ? 71.622 -4.729 -50.704 1.00 37.88 541 VAL A CA 1
ATOM 4435 C C . VAL A 1 541 ? 72.899 -4.944 -49.891 1.00 37.88 541 VAL A C 1
ATOM 4437 O O . VAL A 1 541 ? 73.042 -4.429 -48.785 1.00 37.88 541 VAL A O 1
ATOM 4440 N N . LYS A 1 542 ? 73.848 -5.709 -50.443 1.00 41.25 542 LYS A N 1
ATOM 4441 C CA . LYS A 1 542 ? 75.253 -5.640 -50.023 1.00 41.25 542 LYS A CA 1
ATOM 4442 C C . LYS A 1 542 ? 75.839 -4.324 -50.541 1.00 41.25 542 LYS A C 1
ATOM 4444 O O . LYS A 1 542 ? 76.045 -4.169 -51.740 1.00 41.25 542 LYS A O 1
ATOM 4449 N N . ARG A 1 543 ? 76.130 -3.388 -49.639 1.00 36.91 543 ARG A N 1
ATOM 4450 C CA . ARG A 1 543 ? 77.138 -2.346 -49.868 1.00 36.91 543 ARG A CA 1
ATOM 4451 C C . ARG A 1 543 ? 78.323 -2.646 -48.957 1.00 36.91 543 ARG A C 1
ATOM 4453 O O . ARG A 1 543 ? 78.236 -2.451 -47.751 1.00 36.91 543 ARG A O 1
ATOM 4460 N N . GLU A 1 544 ? 79.401 -3.147 -49.549 1.00 36.94 544 GLU A N 1
ATOM 4461 C CA . GLU A 1 544 ? 80.738 -3.158 -48.954 1.00 36.94 544 GLU A CA 1
ATOM 4462 C C . GLU A 1 544 ? 81.439 -1.845 -49.299 1.00 36.94 544 GLU A C 1
ATOM 4464 O O . GLU A 1 544 ? 81.547 -1.539 -50.481 1.00 36.94 544 GLU A O 1
ATOM 4469 N N . ILE A 1 545 ? 81.948 -1.116 -48.300 1.00 36.47 545 ILE A N 1
ATOM 4470 C CA . ILE A 1 545 ? 83.198 -0.329 -48.372 1.00 36.47 545 ILE A CA 1
ATOM 4471 C C . ILE A 1 545 ? 83.787 -0.262 -46.927 1.00 36.47 545 ILE A C 1
ATOM 4473 O O . ILE A 1 545 ? 83.049 -0.523 -45.978 1.00 36.47 545 ILE A O 1
ATOM 4477 N N . PRO A 1 546 ? 85.084 0.031 -46.710 1.00 38.31 546 PRO A N 1
ATOM 4478 C CA . PRO A 1 546 ? 86.159 -0.915 -46.399 1.00 38.31 546 PRO A CA 1
ATOM 4479 C C . PRO A 1 546 ? 86.722 -0.802 -44.957 1.00 38.31 546 PRO A C 1
ATOM 4481 O O . PRO A 1 546 ? 86.422 0.129 -44.216 1.00 38.31 546 PRO A O 1
ATOM 4484 N N . ARG A 1 547 ? 87.562 -1.782 -44.585 1.00 36.91 547 ARG A N 1
ATOM 4485 C CA . ARG A 1 547 ? 88.168 -2.006 -43.255 1.00 36.91 547 ARG A CA 1
ATOM 4486 C C . ARG A 1 547 ? 89.208 -0.961 -42.800 1.00 36.91 547 ARG A C 1
ATOM 4488 O O . ARG A 1 547 ? 90.114 -0.624 -43.554 1.00 36.91 547 ARG A O 1
ATOM 4495 N N . ASP A 1 548 ? 89.082 -0.634 -41.510 1.00 35.84 548 ASP A N 1
ATOM 4496 C CA . ASP A 1 548 ? 90.061 -0.372 -40.435 1.00 35.84 548 ASP A CA 1
ATOM 4497 C C . ASP A 1 548 ? 91.139 0.725 -40.540 1.00 35.84 548 ASP A C 1
ATOM 4499 O O . ASP A 1 548 ? 92.072 0.651 -41.339 1.00 35.84 548 ASP A O 1
ATOM 4503 N N . LYS A 1 549 ? 91.116 1.633 -39.545 1.00 34.62 549 LYS A N 1
ATOM 4504 C CA . LYS A 1 549 ? 92.130 1.681 -38.467 1.00 34.62 549 LYS A CA 1
ATOM 4505 C C . LYS A 1 549 ? 91.642 2.465 -37.232 1.00 34.62 549 LYS A C 1
ATOM 4507 O O . LYS A 1 549 ? 91.387 3.657 -37.334 1.00 34.62 549 LYS A O 1
ATOM 4512 N N . ASP A 1 550 ? 91.548 1.723 -36.120 1.00 34.50 550 ASP A N 1
ATOM 4513 C CA . ASP A 1 550 ? 91.700 2.032 -34.681 1.00 34.50 550 ASP A CA 1
ATOM 4514 C C . ASP A 1 550 ? 91.114 3.350 -34.121 1.00 34.50 550 ASP A C 1
ATOM 4516 O O . ASP A 1 550 ? 91.358 4.437 -34.623 1.00 34.50 550 ASP A O 1
ATOM 4520 N N . VAL A 1 551 ? 90.380 3.348 -32.999 1.00 30.44 551 VAL A N 1
ATOM 4521 C CA . VAL A 1 551 ? 90.973 3.205 -31.657 1.00 30.44 551 VAL A CA 1
ATOM 4522 C C . VAL A 1 551 ? 89.913 2.845 -30.587 1.00 30.44 551 VAL A C 1
ATOM 4524 O O . VAL A 1 551 ? 88.935 3.556 -30.392 1.00 30.44 551 VAL A O 1
ATOM 4527 N N . LYS A 1 552 ? 90.225 1.758 -29.859 1.00 28.39 552 LYS A N 1
ATOM 4528 C CA . LYS A 1 552 ? 89.964 1.376 -28.446 1.00 28.39 552 LYS A CA 1
ATOM 4529 C C . LYS A 1 552 ? 88.529 1.276 -27.888 1.00 28.39 552 LYS A C 1
ATOM 4531 O O . LYS A 1 552 ? 87.897 2.246 -27.488 1.00 28.39 552 LYS A O 1
ATOM 4536 N N . ILE A 1 553 ? 88.150 0.011 -27.686 1.00 38.00 553 ILE A N 1
ATOM 4537 C CA . ILE A 1 553 ? 87.078 -0.526 -26.834 1.00 38.00 553 ILE A CA 1
ATOM 4538 C C . ILE A 1 553 ? 87.651 -0.875 -25.445 1.00 38.00 553 ILE A C 1
ATOM 4540 O O . ILE A 1 553 ? 88.769 -1.385 -25.369 1.00 38.00 553 ILE A O 1
ATOM 4544 N N . ALA A 1 554 ? 86.854 -0.731 -24.378 1.00 29.41 554 ALA A N 1
ATOM 4545 C CA . ALA A 1 554 ? 86.859 -1.676 -23.250 1.00 29.41 554 ALA A CA 1
ATOM 4546 C C . ALA A 1 554 ? 85.441 -1.796 -22.643 1.00 29.41 554 ALA A C 1
ATOM 4548 O O . ALA A 1 554 ? 84.923 -0.821 -22.112 1.00 29.41 554 ALA A O 1
ATOM 4549 N N . PHE A 1 555 ? 84.714 -2.869 -23.001 1.00 30.48 555 PHE A N 1
ATOM 4550 C CA . PHE A 1 555 ? 84.300 -4.023 -22.159 1.00 30.48 555 PHE A CA 1
ATOM 4551 C C . PHE A 1 555 ? 83.198 -3.694 -21.120 1.00 30.48 555 PHE A C 1
ATOM 4553 O O . PHE A 1 555 ? 83.405 -2.872 -20.241 1.00 30.48 555 PHE A O 1
ATOM 4560 N N . LEU A 1 556 ? 81.936 -4.140 -21.292 1.00 39.84 556 LEU A N 1
ATOM 4561 C CA . LEU A 1 556 ? 81.355 -5.458 -20.909 1.00 39.84 556 LEU A CA 1
ATOM 4562 C C . LEU A 1 556 ? 81.727 -5.864 -19.469 1.00 39.84 556 LEU A C 1
ATOM 4564 O O . LEU A 1 556 ? 82.893 -5.849 -19.118 1.00 39.84 556 LEU A O 1
ATOM 4568 N N . GLU A 1 557 ? 80.768 -6.194 -18.598 1.00 29.95 557 GLU A N 1
ATOM 4569 C CA . GLU A 1 557 ? 80.225 -7.560 -18.509 1.00 29.95 557 GLU A CA 1
ATOM 4570 C C . GLU A 1 557 ? 78.801 -7.646 -17.902 1.00 29.95 557 GLU A C 1
ATOM 4572 O O . GLU A 1 557 ? 78.429 -6.913 -16.989 1.00 29.95 557 GLU A O 1
ATOM 4577 N N . ARG A 1 558 ? 78.018 -8.612 -18.409 1.00 39.97 558 ARG A N 1
ATOM 4578 C CA . ARG A 1 558 ? 76.811 -9.203 -17.785 1.00 39.97 558 ARG A CA 1
ATOM 4579 C C . ARG A 1 558 ? 77.218 -10.464 -17.007 1.00 39.97 558 ARG A C 1
ATOM 4581 O O . ARG A 1 558 ? 78.225 -11.071 -17.364 1.00 39.97 558 ARG A O 1
ATOM 4588 N N . PRO A 1 559 ? 76.386 -10.980 -16.087 1.00 35.06 559 PRO A N 1
ATOM 4589 C CA . PRO A 1 559 ? 75.689 -12.259 -16.381 1.00 35.06 559 PRO A CA 1
ATOM 4590 C C . PRO A 1 559 ? 74.314 -12.353 -15.664 1.00 35.06 559 PRO A C 1
ATOM 4592 O O . PRO A 1 559 ? 74.034 -11.533 -14.804 1.00 35.06 559 PRO A O 1
ATOM 4595 N N . LYS A 1 560 ? 73.373 -13.291 -15.848 1.00 31.62 560 LYS A N 1
ATOM 4596 C CA . LYS A 1 560 ? 73.026 -14.413 -16.750 1.00 31.62 560 LYS A CA 1
ATOM 4597 C C . LYS A 1 560 ? 71.578 -14.821 -16.357 1.00 31.62 560 LYS A C 1
ATOM 4599 O O . LYS A 1 560 ? 71.145 -14.542 -15.243 1.00 31.62 560 LYS A O 1
ATOM 4604 N N . GLU A 1 561 ? 70.852 -15.489 -17.252 1.00 32.28 561 GLU A N 1
ATOM 4605 C CA . GLU A 1 561 ? 69.553 -16.145 -16.993 1.00 32.28 561 GLU A CA 1
ATOM 4606 C C . GLU A 1 561 ? 69.654 -17.324 -15.994 1.00 32.28 561 GLU A C 1
ATOM 4608 O O . GLU A 1 561 ? 70.724 -17.923 -15.885 1.00 32.28 561 GLU A O 1
ATOM 4613 N N . VAL A 1 562 ? 68.530 -17.732 -15.365 1.00 29.22 562 VAL A N 1
ATOM 4614 C CA . VAL A 1 562 ? 67.838 -19.040 -15.590 1.00 29.22 562 VAL A CA 1
ATOM 4615 C C . VAL A 1 562 ? 66.767 -19.372 -14.502 1.00 29.22 562 VAL A C 1
ATOM 4617 O O . VAL A 1 562 ? 67.083 -19.512 -13.330 1.00 29.22 562 VAL A O 1
ATOM 4620 N N . LYS A 1 563 ? 65.520 -19.577 -14.984 1.00 30.80 563 LYS A N 1
ATOM 4621 C CA . LYS A 1 563 ? 64.405 -20.518 -14.637 1.00 30.80 563 LYS A CA 1
ATOM 4622 C C . LYS A 1 563 ? 63.708 -20.647 -13.247 1.00 30.80 563 LYS A C 1
ATOM 4624 O O . LYS A 1 563 ? 64.316 -20.814 -12.201 1.00 30.80 563 LYS A O 1
ATOM 4629 N N . SER A 1 564 ? 62.380 -20.841 -13.404 1.00 27.30 564 SER A N 1
ATOM 4630 C CA . SER A 1 564 ? 61.364 -21.669 -12.693 1.00 27.30 564 SER A CA 1
ATOM 4631 C C . SER A 1 564 ? 60.646 -21.197 -11.407 1.00 27.30 564 SER A C 1
ATOM 4633 O O . SER A 1 564 ? 61.252 -20.977 -10.369 1.00 27.30 564 SER A O 1
ATOM 4635 N N . LEU A 1 565 ? 59.304 -21.161 -11.520 1.00 34.12 565 LEU A N 1
ATOM 4636 C CA . LEU A 1 565 ? 58.223 -21.183 -10.500 1.00 34.12 565 LEU A CA 1
ATOM 4637 C C . LEU A 1 565 ? 58.333 -22.420 -9.561 1.00 34.12 565 LEU A C 1
ATOM 4639 O O . LEU A 1 565 ? 58.898 -23.405 -10.041 1.00 34.12 565 LEU A O 1
ATOM 4643 N N . PRO A 1 566 ? 57.765 -22.471 -8.315 1.00 34.25 566 PRO A N 1
ATOM 4644 C CA . PRO A 1 566 ? 56.352 -22.138 -8.017 1.00 34.25 566 PRO A CA 1
ATOM 4645 C C . PRO A 1 566 ? 55.963 -21.604 -6.599 1.00 34.25 566 PRO A C 1
ATOM 4647 O O . PRO A 1 566 ? 56.717 -21.683 -5.640 1.00 34.25 566 PRO A O 1
ATOM 4650 N N . ALA A 1 567 ? 54.691 -21.174 -6.515 1.00 27.17 567 ALA A N 1
ATOM 4651 C CA . ALA A 1 567 ? 53.717 -21.228 -5.400 1.00 27.17 567 ALA A CA 1
ATOM 4652 C C . ALA A 1 567 ? 53.913 -20.480 -4.042 1.00 27.17 567 ALA A C 1
ATOM 4654 O O . ALA A 1 567 ? 55.019 -20.138 -3.644 1.00 27.17 567 ALA A O 1
ATOM 4655 N N . PRO A 1 568 ? 52.791 -20.176 -3.338 1.00 50.69 568 PRO A N 1
ATOM 4656 C CA . PRO A 1 568 ? 52.634 -19.024 -2.437 1.00 50.69 568 PRO A CA 1
ATOM 4657 C C . PRO A 1 568 ? 52.753 -19.367 -0.938 1.00 50.69 568 PRO A C 1
ATOM 4659 O O . PRO A 1 568 ? 52.445 -20.491 -0.561 1.00 50.69 568 PRO A O 1
ATOM 4662 N N . GLN A 1 569 ? 53.061 -18.378 -0.075 1.00 27.39 569 GLN A N 1
ATOM 4663 C CA . GLN A 1 569 ? 52.329 -18.058 1.179 1.00 27.39 569 GLN A CA 1
ATOM 4664 C C . GLN A 1 569 ? 53.066 -17.088 2.139 1.00 27.39 569 GLN A C 1
ATOM 4666 O O . GLN A 1 569 ? 54.257 -17.207 2.380 1.00 27.39 569 GLN A O 1
ATOM 4671 N N . LYS A 1 570 ? 52.235 -16.246 2.783 1.00 25.09 570 LYS A N 1
ATOM 4672 C CA . LYS A 1 570 ? 52.265 -15.725 4.174 1.00 25.09 570 LYS A CA 1
ATOM 4673 C C . LYS A 1 570 ? 53.299 -14.669 4.630 1.00 25.09 570 LYS A C 1
ATOM 4675 O O . LYS A 1 570 ? 54.474 -14.928 4.819 1.00 25.09 570 LYS A O 1
ATOM 4680 N N . ARG A 1 571 ? 52.713 -13.502 4.958 1.00 32.56 571 ARG A N 1
ATOM 4681 C CA . ARG A 1 571 ? 52.949 -12.567 6.087 1.00 32.56 571 ARG A CA 1
ATOM 4682 C C . ARG A 1 571 ? 54.214 -12.768 6.946 1.00 32.56 571 ARG A C 1
ATOM 4684 O O . ARG A 1 571 ? 54.291 -13.760 7.657 1.00 32.56 571 ARG A O 1
ATOM 4691 N N . SER A 1 572 ? 54.961 -11.678 7.149 1.00 22.94 572 SER A N 1
ATOM 4692 C CA . SER A 1 572 ? 55.199 -11.123 8.497 1.00 22.94 572 SER A CA 1
ATOM 4693 C C . SER A 1 572 ? 55.766 -9.699 8.455 1.00 22.94 572 SER A C 1
ATOM 4695 O O . SER A 1 572 ? 56.673 -9.385 7.692 1.00 22.94 572 SER A O 1
ATOM 4697 N N . VAL A 1 573 ? 55.207 -8.862 9.323 1.00 29.58 573 VAL A N 1
ATOM 4698 C CA . VAL A 1 573 ? 55.635 -7.511 9.709 1.00 29.58 573 VAL A CA 1
ATOM 4699 C C . VAL A 1 573 ? 56.989 -7.583 10.435 1.00 29.58 573 VAL A C 1
ATOM 4701 O O . VAL A 1 573 ? 57.194 -8.533 11.186 1.00 29.58 573 VAL A O 1
ATOM 4704 N N . THR A 1 574 ? 57.878 -6.587 10.282 1.00 23.02 574 THR A N 1
ATOM 4705 C CA . THR A 1 574 ? 58.360 -5.686 11.368 1.00 23.02 574 THR A CA 1
ATOM 4706 C C . THR A 1 574 ? 59.612 -4.878 10.970 1.00 23.02 574 THR A C 1
ATOM 4708 O O . THR A 1 574 ? 60.638 -5.437 10.609 1.00 23.02 574 THR A O 1
ATOM 4711 N N . LYS A 1 575 ? 59.448 -3.546 11.079 1.00 30.83 575 LYS A N 1
ATOM 4712 C CA . LYS A 1 575 ? 60.375 -2.430 11.388 1.00 30.83 575 LYS A CA 1
ATOM 4713 C C . LYS A 1 575 ? 61.886 -2.673 11.282 1.00 30.83 575 LYS A C 1
ATOM 4715 O O . LYS A 1 575 ? 62.369 -3.484 12.053 1.00 30.83 575 LYS A O 1
ATOM 4720 N N . THR A 1 576 ? 62.589 -1.770 10.572 1.00 21.45 576 THR A N 1
ATOM 4721 C CA . THR A 1 576 ? 63.744 -1.008 11.114 1.00 21.45 576 THR A CA 1
ATOM 4722 C C . THR A 1 576 ? 63.978 0.300 10.326 1.00 21.45 576 THR A C 1
ATOM 4724 O O . THR A 1 576 ? 64.328 0.282 9.154 1.00 21.45 576 THR A O 1
ATOM 4727 N N . THR A 1 577 ? 63.784 1.416 11.031 1.00 21.84 577 THR A N 1
ATOM 4728 C CA . THR A 1 577 ? 64.629 2.627 11.087 1.00 21.84 577 THR A CA 1
ATOM 4729 C C . THR A 1 577 ? 64.824 3.542 9.870 1.00 21.84 577 THR A C 1
ATOM 4731 O O . THR A 1 577 ? 65.575 3.293 8.933 1.00 21.84 577 THR A O 1
ATOM 4734 N N . VAL A 1 578 ? 64.216 4.715 10.057 1.00 32.25 578 VAL A N 1
ATOM 4735 C CA . VAL A 1 578 ? 64.467 6.032 9.472 1.00 32.25 578 VAL A CA 1
ATOM 4736 C C . VAL A 1 578 ? 65.963 6.351 9.339 1.00 32.25 578 VAL A C 1
ATOM 4738 O O . VAL A 1 578 ? 66.684 6.418 10.332 1.00 32.25 578 VAL A O 1
ATOM 4741 N N . LYS A 1 579 ? 66.392 6.687 8.119 1.00 24.20 579 LYS A N 1
ATOM 4742 C CA . LYS A 1 579 ? 67.422 7.707 7.894 1.00 24.20 579 LYS A CA 1
ATOM 4743 C C . LYS A 1 579 ? 66.747 8.901 7.235 1.00 24.20 579 LYS A C 1
ATOM 4745 O O . LYS A 1 579 ? 66.228 8.795 6.129 1.00 24.20 579 LYS A O 1
ATOM 4750 N N . GLN A 1 580 ? 66.724 10.010 7.968 1.00 33.03 580 GLN A N 1
ATOM 4751 C CA . GLN A 1 580 ? 66.322 11.317 7.474 1.00 33.03 580 GLN A CA 1
ATOM 4752 C C . GLN A 1 580 ? 67.236 11.702 6.308 1.00 33.03 580 GLN A C 1
ATOM 4754 O O . GLN A 1 580 ? 68.455 11.772 6.463 1.00 33.03 580 GLN A O 1
ATOM 4759 N N . THR A 1 581 ? 66.636 11.963 5.153 1.00 27.75 581 THR A N 1
ATOM 4760 C CA . THR A 1 581 ? 67.250 12.758 4.093 1.00 27.75 581 THR A CA 1
ATOM 4761 C C . THR A 1 581 ? 66.495 14.077 4.042 1.00 27.75 581 THR A C 1
ATOM 4763 O O . THR A 1 581 ? 65.269 14.106 4.137 1.00 27.75 581 THR A O 1
ATOM 4766 N N . GLN A 1 582 ? 67.269 15.158 4.026 1.00 27.70 582 GLN A N 1
ATOM 4767 C CA . GLN A 1 582 ? 66.830 16.540 4.132 1.00 27.70 582 GLN A CA 1
ATOM 4768 C C . GLN A 1 582 ? 65.732 16.859 3.115 1.00 27.70 582 GLN A C 1
ATOM 4770 O O . GLN A 1 582 ? 65.885 16.639 1.918 1.00 27.70 582 GLN A O 1
ATOM 4775 N N . VAL A 1 583 ? 64.628 17.385 3.638 1.00 28.56 583 VAL A N 1
ATOM 4776 C CA . VAL A 1 583 ? 63.525 17.951 2.871 1.00 28.56 583 VAL A CA 1
ATOM 4777 C C . VAL A 1 583 ? 63.999 19.291 2.314 1.00 28.56 583 VAL A C 1
ATOM 4779 O O . VAL A 1 583 ? 64.135 20.258 3.063 1.00 28.56 583 VAL A O 1
ATOM 4782 N N . GLU A 1 584 ? 64.226 19.365 1.004 1.00 32.91 584 GLU A N 1
ATOM 4783 C CA . GLU A 1 584 ? 64.015 20.622 0.288 1.00 32.91 584 GLU A CA 1
ATOM 4784 C C . GLU A 1 584 ? 62.535 20.972 0.467 1.00 32.91 584 GLU A C 1
ATOM 4786 O O . GLU A 1 584 ? 61.650 20.275 -0.036 1.00 32.91 584 GLU A O 1
ATOM 4791 N N . LYS A 1 585 ? 62.244 22.001 1.272 1.00 35.78 585 LYS A N 1
ATOM 4792 C CA . LYS A 1 585 ? 60.883 22.520 1.421 1.00 35.78 585 LYS A CA 1
ATOM 4793 C C . LYS A 1 585 ? 60.450 23.085 0.070 1.00 35.78 585 LYS A C 1
ATOM 4795 O O . LYS A 1 585 ? 60.749 24.236 -0.236 1.00 35.78 585 LYS A O 1
ATOM 4800 N N . LYS A 1 586 ? 59.722 22.289 -0.719 1.00 47.75 586 LYS A N 1
ATOM 4801 C CA . LYS A 1 586 ? 58.781 22.842 -1.692 1.00 47.75 586 LYS A CA 1
ATOM 4802 C C . LYS A 1 586 ? 57.813 23.722 -0.909 1.00 47.75 586 LYS A C 1
ATOM 4804 O O . LYS A 1 586 ? 57.214 23.263 0.062 1.00 47.75 586 LYS A O 1
ATOM 4809 N N . THR A 1 587 ? 57.713 24.987 -1.289 1.00 48.84 587 THR A N 1
ATOM 4810 C CA . THR A 1 587 ? 56.691 25.901 -0.784 1.00 48.84 587 THR A CA 1
ATOM 4811 C C . THR A 1 587 ? 55.354 25.399 -1.322 1.00 48.84 587 THR A C 1
ATOM 4813 O O . THR A 1 587 ? 54.981 25.711 -2.447 1.00 48.84 587 THR A O 1
ATOM 4816 N N . THR A 1 588 ? 54.698 24.512 -0.581 1.00 63.09 588 THR A N 1
ATOM 4817 C CA . THR A 1 588 ? 53.375 24.002 -0.931 1.00 63.09 588 THR A CA 1
ATOM 4818 C C . THR A 1 588 ? 52.314 24.939 -0.375 1.00 63.09 588 THR A C 1
ATOM 4820 O O . THR A 1 588 ? 52.474 25.513 0.705 1.00 63.09 588 THR A O 1
ATOM 4823 N N . VAL A 1 589 ? 51.253 25.143 -1.148 1.00 71.56 589 VAL A N 1
ATOM 4824 C CA . VAL A 1 589 ? 50.104 25.952 -0.744 1.00 71.56 589 VAL A CA 1
ATOM 4825 C C . VAL A 1 589 ? 49.040 25.000 -0.216 1.00 71.56 589 VAL A C 1
ATOM 4827 O O . VAL A 1 589 ? 48.699 24.034 -0.895 1.00 71.56 589 VAL A O 1
ATOM 4830 N N . THR A 1 590 ? 48.514 25.270 0.979 1.00 78.62 590 THR A N 1
ATOM 4831 C CA . THR A 1 590 ? 47.369 24.521 1.505 1.00 78.62 590 THR A CA 1
ATOM 4832 C C . THR A 1 590 ? 46.120 24.931 0.744 1.00 78.62 590 THR A C 1
ATOM 4834 O O . THR A 1 590 ? 45.686 26.084 0.809 1.00 78.62 590 THR A O 1
ATOM 4837 N N . LEU A 1 5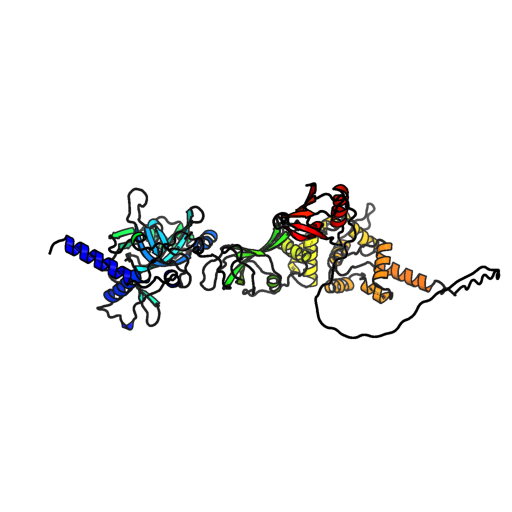91 ? 45.545 23.981 0.016 1.00 78.62 591 LEU A N 1
ATOM 4838 C CA . LEU A 1 591 ? 44.283 24.166 -0.685 1.00 78.62 591 LEU A CA 1
ATOM 4839 C C . LEU A 1 591 ? 43.162 23.478 0.085 1.00 78.62 591 LEU A C 1
ATOM 4841 O O . LEU A 1 591 ? 43.300 22.335 0.522 1.00 78.62 591 LEU A O 1
ATOM 4845 N N . GLU A 1 592 ? 42.043 24.178 0.222 1.00 81.94 592 GLU A N 1
ATOM 4846 C CA . GLU A 1 592 ? 40.778 23.591 0.639 1.00 81.94 592 GLU A CA 1
ATOM 4847 C C . GLU A 1 592 ? 40.034 23.115 -0.610 1.00 81.94 592 GLU A C 1
ATOM 4849 O O . GLU A 1 592 ? 39.750 23.905 -1.510 1.00 81.94 592 GLU A O 1
ATOM 4854 N N . ILE A 1 593 ? 39.758 21.816 -0.669 1.00 81.62 593 ILE A N 1
ATOM 4855 C CA . ILE A 1 593 ? 39.014 21.130 -1.720 1.00 81.62 593 ILE A CA 1
ATOM 4856 C C . ILE A 1 593 ? 37.624 20.808 -1.184 1.00 81.62 593 ILE A C 1
ATOM 4858 O O . ILE A 1 593 ? 37.485 20.099 -0.189 1.00 81.62 593 ILE A O 1
ATOM 4862 N N . GLU A 1 594 ? 36.595 21.265 -1.882 1.00 73.81 594 GLU A N 1
ATOM 4863 C CA . GLU A 1 594 ? 35.211 20.914 -1.593 1.00 73.81 594 GLU A CA 1
ATOM 4864 C C . GLU A 1 594 ? 34.754 19.796 -2.535 1.00 73.81 594 GLU A C 1
ATOM 4866 O O . GLU A 1 594 ? 34.996 19.815 -3.747 1.00 73.81 594 GLU A O 1
ATOM 4871 N N . THR A 1 595 ? 34.074 18.812 -1.957 1.00 76.94 595 THR A N 1
ATOM 4872 C CA . THR A 1 595 ? 33.344 17.764 -2.676 1.00 76.94 595 THR A CA 1
ATOM 4873 C C . THR A 1 595 ? 31.921 17.692 -2.120 1.00 76.94 595 THR A C 1
ATOM 4875 O O . THR A 1 595 ? 31.617 18.296 -1.091 1.00 76.94 595 THR A O 1
ATOM 4878 N N . PHE A 1 596 ? 31.048 16.897 -2.739 1.00 58.28 596 PHE A N 1
ATOM 4879 C CA . PHE A 1 596 ? 29.702 16.657 -2.202 1.00 58.28 596 PHE A CA 1
ATOM 4880 C C . PHE A 1 596 ? 29.687 15.992 -0.814 1.00 58.28 596 PHE A C 1
ATOM 4882 O O . PHE A 1 596 ? 28.708 16.158 -0.089 1.00 58.28 596 PHE A O 1
ATOM 4889 N N . ASP A 1 597 ? 30.758 15.283 -0.445 1.00 57.38 597 ASP A N 1
ATOM 4890 C CA . ASP A 1 597 ? 30.864 14.524 0.808 1.00 57.38 597 ASP A CA 1
ATOM 4891 C C . ASP A 1 597 ? 31.605 15.295 1.921 1.00 57.38 597 ASP A C 1
ATOM 4893 O O . ASP A 1 597 ? 31.790 14.768 3.017 1.00 57.38 597 ASP A O 1
ATOM 4897 N N . GLY A 1 598 ? 32.034 16.539 1.658 1.00 68.69 598 GLY A N 1
ATOM 4898 C CA . GLY A 1 598 ? 32.669 17.417 2.648 1.00 68.69 598 GLY A CA 1
ATOM 4899 C C . GLY A 1 598 ? 33.890 18.186 2.134 1.00 68.69 598 GLY A C 1
ATOM 4900 O O . GLY A 1 598 ? 34.244 18.116 0.950 1.00 68.69 598 GLY A O 1
ATOM 4901 N N . SER A 1 599 ? 34.529 18.921 3.052 1.00 76.06 599 SER A N 1
ATOM 4902 C CA . SER A 1 599 ? 35.741 19.715 2.805 1.00 76.06 599 SER A CA 1
ATOM 4903 C C . SER A 1 599 ? 37.011 18.962 3.196 1.00 76.06 599 SER A C 1
ATOM 4905 O O . SER A 1 599 ? 37.106 18.342 4.260 1.00 76.06 599 SER A O 1
ATOM 4907 N N . PHE A 1 600 ? 38.027 19.071 2.349 1.00 82.31 600 PHE A N 1
ATOM 4908 C CA . PHE A 1 600 ? 39.299 18.380 2.481 1.00 82.31 600 PHE A CA 1
ATOM 4909 C C . PHE A 1 600 ? 40.467 19.340 2.273 1.00 82.31 600 PHE A C 1
ATOM 4911 O O . PHE A 1 600 ? 40.352 20.335 1.569 1.00 82.31 600 PHE A O 1
ATOM 4918 N N . LEU A 1 601 ? 41.610 19.040 2.874 1.00 81.31 601 LEU A N 1
ATOM 4919 C CA . LEU A 1 601 ? 42.832 19.822 2.752 1.00 81.31 601 LEU A CA 1
ATOM 4920 C C . LEU A 1 601 ? 43.874 19.033 1.971 1.00 81.31 601 LEU A C 1
ATOM 4922 O O . LEU A 1 601 ? 44.051 17.831 2.198 1.00 81.31 601 LEU A O 1
ATOM 4926 N N . ILE A 1 602 ? 44.577 19.720 1.077 1.00 84.06 602 ILE A N 1
ATOM 4927 C CA . ILE A 1 602 ? 45.697 19.154 0.335 1.00 84.06 602 ILE A CA 1
ATOM 4928 C C . ILE A 1 602 ? 46.881 20.117 0.332 1.00 84.06 602 ILE A C 1
ATOM 4930 O O . ILE A 1 602 ? 46.724 21.314 0.103 1.00 84.06 602 ILE A O 1
ATOM 4934 N N . ASP A 1 603 ? 48.072 19.560 0.544 1.00 77.06 603 ASP A N 1
ATOM 4935 C CA . ASP A 1 603 ? 49.341 20.296 0.578 1.00 77.06 603 ASP A CA 1
ATOM 4936 C C . ASP A 1 603 ? 50.310 19.774 -0.503 1.00 77.06 603 ASP A C 1
ATOM 4938 O O . ASP A 1 603 ? 51.527 19.841 -0.346 1.00 77.06 603 ASP A O 1
ATOM 4942 N N . GLU A 1 604 ? 49.782 19.185 -1.583 1.00 77.69 604 GLU A N 1
ATOM 4943 C CA . GLU A 1 604 ? 50.574 18.531 -2.641 1.00 77.69 604 GLU A CA 1
ATOM 4944 C C . GLU A 1 604 ? 50.955 19.474 -3.795 1.00 77.69 604 GLU A C 1
ATOM 4946 O O . GLU A 1 604 ? 51.849 19.148 -4.578 1.00 77.69 604 GLU A O 1
ATOM 4951 N N . PHE A 1 605 ? 50.327 20.652 -3.884 1.00 81.75 605 PHE A N 1
ATOM 4952 C CA . PHE A 1 605 ? 50.521 21.600 -4.983 1.00 81.75 605 PHE A CA 1
ATOM 4953 C C . PHE A 1 605 ? 51.379 22.801 -4.577 1.00 81.75 605 PHE A C 1
ATOM 4955 O O . PHE A 1 605 ? 51.312 23.297 -3.450 1.00 81.75 605 PHE A O 1
ATOM 4962 N N . SER A 1 606 ? 52.180 23.294 -5.519 1.00 77.81 606 SER A N 1
ATOM 4963 C CA . SER A 1 606 ? 53.083 24.434 -5.315 1.00 77.81 606 SER A CA 1
ATOM 4964 C C . SER A 1 606 ? 52.395 25.778 -5.604 1.00 77.81 606 SER A C 1
ATOM 4966 O O . SER A 1 606 ? 52.912 26.828 -5.234 1.00 77.81 606 SER A O 1
ATOM 4968 N N . SER A 1 607 ? 51.230 25.762 -6.265 1.00 76.06 607 SER A N 1
ATOM 4969 C CA . SER A 1 607 ? 50.379 26.931 -6.542 1.00 76.06 607 SER A CA 1
ATOM 4970 C C . SER A 1 607 ? 48.932 26.514 -6.855 1.00 76.06 607 SER A C 1
ATOM 4972 O O . SER A 1 607 ? 48.679 25.355 -7.190 1.00 76.06 607 SER A O 1
ATOM 4974 N N . LEU A 1 608 ? 47.984 27.459 -6.789 1.00 75.12 608 LEU A N 1
ATOM 4975 C CA . LEU A 1 608 ? 46.590 27.228 -7.203 1.00 75.12 608 LEU A CA 1
ATOM 4976 C C . LEU A 1 608 ? 46.480 26.905 -8.704 1.00 75.12 608 LEU A C 1
ATOM 4978 O O . LEU A 1 608 ? 45.670 26.073 -9.093 1.00 75.12 608 LEU A O 1
ATOM 4982 N N . GLU A 1 609 ? 47.323 27.522 -9.533 1.00 75.19 609 GLU A N 1
ATOM 4983 C CA . GLU A 1 609 ? 47.346 27.321 -10.990 1.00 75.19 609 GLU A CA 1
ATOM 4984 C C . GLU A 1 609 ? 47.827 25.911 -11.369 1.00 75.19 609 GLU A C 1
ATOM 4986 O O . GLU A 1 609 ? 47.300 25.304 -12.299 1.00 75.19 609 GLU A O 1
ATOM 4991 N N . GLU A 1 610 ? 48.787 25.353 -10.622 1.00 80.50 610 GLU A N 1
ATOM 4992 C CA . GLU A 1 610 ? 49.222 23.958 -10.783 1.00 80.50 610 GLU A CA 1
ATOM 4993 C C . GLU A 1 610 ? 48.097 22.980 -10.409 1.00 80.50 610 GLU A C 1
ATOM 4995 O O . GLU A 1 610 ? 47.856 22.005 -11.124 1.00 80.50 610 GLU A O 1
ATOM 5000 N N . ALA A 1 611 ? 47.380 23.257 -9.316 1.00 81.62 611 ALA A N 1
ATOM 5001 C CA . ALA A 1 611 ? 46.253 22.438 -8.885 1.00 81.62 611 ALA A CA 1
ATOM 5002 C C . ALA A 1 611 ? 45.110 22.450 -9.906 1.00 81.62 611 ALA A C 1
ATOM 5004 O O . ALA A 1 611 ? 44.589 21.388 -10.244 1.00 81.62 611 ALA A O 1
ATOM 5005 N N . ASP A 1 612 ? 44.775 23.622 -10.449 1.00 79.69 612 ASP A N 1
ATOM 5006 C CA . ASP A 1 612 ? 43.733 23.788 -11.465 1.00 79.69 612 ASP A CA 1
ATOM 5007 C C . ASP A 1 612 ? 44.048 22.991 -12.736 1.00 79.69 612 ASP A C 1
ATOM 5009 O O . ASP A 1 612 ? 43.243 22.172 -13.181 1.00 79.69 612 ASP A O 1
ATOM 5013 N N . GLN A 1 613 ? 45.277 23.099 -13.251 1.00 80.06 613 GLN A N 1
ATOM 5014 C CA . GLN A 1 613 ? 45.694 22.339 -14.432 1.00 80.06 613 GLN A CA 1
ATOM 5015 C C . GLN A 1 613 ? 45.604 20.821 -14.225 1.00 80.06 613 GLN A C 1
ATOM 5017 O O . GLN A 1 613 ? 45.143 20.104 -15.116 1.00 80.06 613 GLN A O 1
ATOM 5022 N N . VAL A 1 614 ? 46.030 20.309 -13.066 1.00 81.12 614 VAL A N 1
ATOM 5023 C CA . VAL A 1 614 ? 46.038 18.864 -12.784 1.00 81.12 614 VAL A CA 1
ATOM 5024 C C . VAL A 1 614 ? 44.626 18.335 -12.513 1.00 81.12 614 VAL A C 1
ATOM 5026 O O . VAL A 1 614 ? 44.252 17.270 -13.025 1.00 81.12 614 VAL A O 1
ATOM 5029 N N . ILE A 1 615 ? 43.823 19.064 -11.737 1.00 82.00 615 ILE A N 1
ATOM 5030 C CA . ILE A 1 615 ? 42.459 18.665 -11.382 1.00 82.00 615 ILE A CA 1
ATOM 5031 C C . ILE A 1 615 ? 41.555 18.735 -12.615 1.00 82.00 615 ILE A C 1
ATOM 5033 O O . ILE A 1 615 ? 40.893 17.742 -12.918 1.00 82.00 615 ILE A O 1
ATOM 5037 N N . GLU A 1 616 ? 41.587 19.818 -13.398 1.00 78.38 616 GLU A N 1
ATOM 5038 C CA . GLU A 1 616 ? 40.761 19.928 -14.605 1.00 78.38 616 GLU A CA 1
ATOM 5039 C C . GLU A 1 616 ? 41.160 18.919 -15.687 1.00 78.38 616 GLU A C 1
ATOM 5041 O O . GLU A 1 616 ? 40.292 18.261 -16.273 1.00 78.38 616 GLU A O 1
ATOM 5046 N N . ALA A 1 617 ? 42.461 18.764 -15.965 1.00 78.00 617 ALA A N 1
ATOM 5047 C CA . ALA A 1 617 ? 42.918 17.848 -17.010 1.00 78.00 617 ALA A CA 1
ATOM 5048 C C . ALA A 1 617 ? 42.553 16.394 -16.683 1.00 78.00 617 ALA A C 1
ATOM 5050 O O . ALA A 1 617 ? 42.133 15.643 -17.566 1.00 78.00 617 ALA A O 1
ATOM 5051 N N . SER A 1 618 ? 42.661 16.003 -15.411 1.00 80.12 618 SER A N 1
ATOM 5052 C CA . SER A 1 618 ? 42.305 14.654 -14.969 1.00 80.12 618 SER A CA 1
ATOM 5053 C C . SER A 1 618 ? 40.796 14.439 -14.816 1.00 80.12 618 SER A C 1
ATOM 5055 O O . SER A 1 618 ? 40.314 13.334 -15.071 1.00 80.12 618 SER A O 1
ATOM 5057 N N . ALA A 1 619 ? 40.029 15.479 -14.474 1.00 73.38 619 ALA A N 1
ATOM 5058 C CA . ALA A 1 619 ? 38.571 15.409 -14.439 1.00 73.38 619 ALA A CA 1
ATOM 5059 C C . ALA A 1 619 ? 37.968 15.251 -15.848 1.00 73.38 619 ALA A C 1
ATOM 5061 O O . ALA A 1 619 ? 36.974 14.539 -16.017 1.00 73.38 619 ALA A O 1
ATOM 5062 N N . ARG A 1 620 ? 38.596 15.852 -16.873 1.00 72.38 620 ARG A N 1
ATOM 5063 C CA . ARG A 1 620 ? 38.173 15.755 -18.284 1.00 72.38 620 ARG A CA 1
ATOM 5064 C C . ARG A 1 620 ? 38.543 14.429 -18.964 1.00 72.38 620 ARG A C 1
ATOM 5066 O O . ARG A 1 620 ? 37.969 14.120 -20.011 1.00 72.38 620 ARG A O 1
ATOM 5073 N N . ASP A 1 621 ? 39.446 13.620 -18.400 1.00 74.38 621 ASP A N 1
ATOM 5074 C CA . ASP A 1 621 ? 39.768 12.297 -18.954 1.00 74.38 621 ASP A CA 1
ATOM 5075 C C . ASP A 1 621 ? 38.585 11.329 -18.769 1.00 74.38 621 ASP A C 1
ATOM 5077 O O . ASP A 1 621 ? 38.266 10.859 -17.673 1.00 74.38 621 ASP A O 1
ATOM 5081 N N . LYS A 1 622 ? 37.918 11.002 -19.881 1.00 59.47 622 LYS A N 1
ATOM 5082 C CA . LYS A 1 622 ? 36.725 10.145 -19.907 1.00 59.47 622 LYS A CA 1
ATOM 5083 C C . LYS A 1 622 ? 37.009 8.691 -19.506 1.00 59.47 622 LYS A C 1
ATOM 5085 O O . LYS A 1 622 ? 36.081 7.997 -19.097 1.00 59.47 622 LYS A O 1
ATOM 5090 N N . TYR A 1 623 ? 38.256 8.226 -19.606 1.00 56.78 623 TYR A N 1
ATOM 5091 C CA . TYR A 1 623 ? 38.604 6.804 -19.501 1.00 56.78 623 TYR A CA 1
ATOM 5092 C C . TYR A 1 623 ? 39.454 6.449 -18.277 1.00 56.78 623 TYR A C 1
ATOM 5094 O O . TYR A 1 623 ? 39.578 5.267 -17.956 1.00 56.78 623 TYR A O 1
ATOM 5102 N N . ARG A 1 624 ? 40.029 7.433 -17.576 1.00 61.53 624 ARG A N 1
ATOM 5103 C CA . ARG A 1 624 ? 40.819 7.211 -16.354 1.00 61.53 624 ARG A CA 1
ATOM 5104 C C . ARG A 1 624 ? 40.307 8.076 -15.206 1.00 61.53 624 ARG A C 1
ATOM 5106 O O . ARG A 1 624 ? 39.886 9.208 -15.412 1.00 61.53 624 ARG A O 1
ATOM 5113 N N . ASN A 1 625 ? 40.321 7.523 -13.993 1.00 67.44 625 ASN A N 1
ATOM 5114 C CA . ASN A 1 625 ? 40.107 8.292 -12.768 1.00 67.44 625 ASN A CA 1
ATOM 5115 C C . ASN A 1 625 ? 41.459 8.577 -12.126 1.00 67.44 625 ASN A C 1
ATOM 5117 O O . ASN A 1 625 ? 42.267 7.664 -11.954 1.00 67.44 625 ASN A O 1
ATOM 5121 N N . HIS A 1 626 ? 41.675 9.837 -11.768 1.00 77.75 626 HIS A N 1
ATOM 5122 C CA . HIS A 1 626 ? 42.800 10.258 -10.951 1.00 77.75 626 HIS A CA 1
ATOM 5123 C C . HIS A 1 626 ? 42.319 10.504 -9.521 1.00 77.75 626 HIS A C 1
ATOM 5125 O O . HIS A 1 626 ? 41.166 10.894 -9.305 1.00 77.75 626 HIS A O 1
ATOM 5131 N N . PHE A 1 627 ? 43.188 10.221 -8.557 1.00 81.94 627 PHE A N 1
ATOM 5132 C CA . PHE A 1 627 ? 42.870 10.265 -7.139 1.00 81.94 627 PHE A CA 1
ATOM 5133 C C . PHE A 1 627 ? 43.915 11.089 -6.396 1.00 81.94 627 PHE A C 1
ATOM 5135 O O . PHE A 1 627 ? 45.107 10.904 -6.626 1.00 81.94 627 PHE A O 1
ATOM 5142 N N . LEU A 1 628 ? 43.450 11.964 -5.508 1.00 80.81 628 LEU A N 1
ATOM 5143 C CA . LEU A 1 628 ? 44.280 12.797 -4.645 1.00 80.81 628 LEU A CA 1
ATOM 5144 C C . LEU A 1 628 ? 44.243 12.272 -3.214 1.00 80.81 628 LEU A C 1
ATOM 5146 O O . LEU A 1 628 ? 43.193 11.830 -2.736 1.00 80.81 628 LEU A O 1
ATOM 5150 N N . HIS A 1 629 ? 45.380 12.353 -2.529 1.00 82.12 629 HIS A N 1
ATOM 5151 C CA . HIS A 1 629 ? 45.458 12.091 -1.099 1.00 82.12 629 HIS A CA 1
ATOM 5152 C C . HIS A 1 629 ? 45.181 13.385 -0.343 1.00 82.12 629 HIS A C 1
ATOM 5154 O O . HIS A 1 629 ? 45.917 14.359 -0.458 1.00 82.12 629 HIS A O 1
ATOM 5160 N N . VAL A 1 630 ? 44.110 13.388 0.440 1.00 82.44 630 VAL A N 1
ATOM 5161 C CA . VAL A 1 630 ? 43.627 14.581 1.132 1.00 82.44 630 VAL A CA 1
ATOM 5162 C C . VAL A 1 630 ? 43.379 14.301 2.605 1.00 82.44 630 VAL A C 1
ATOM 5164 O O . VAL A 1 630 ? 43.290 13.149 3.031 1.00 82.44 630 VAL A O 1
ATOM 5167 N N . ILE A 1 631 ? 43.276 15.357 3.399 1.00 78.94 631 ILE A N 1
ATOM 5168 C CA . ILE A 1 631 ? 42.972 15.281 4.827 1.00 78.94 631 ILE A CA 1
ATOM 5169 C C . ILE A 1 631 ? 41.569 15.839 5.036 1.00 78.94 631 ILE A C 1
ATOM 5171 O O . ILE A 1 631 ? 41.316 16.988 4.692 1.00 78.94 631 ILE A O 1
ATOM 5175 N N . ALA A 1 632 ? 40.653 15.050 5.590 1.00 78.50 632 ALA A N 1
ATOM 5176 C CA . ALA A 1 632 ? 39.315 15.531 5.930 1.00 78.50 632 ALA A CA 1
ATOM 5177 C C . ALA A 1 632 ? 39.414 16.693 6.931 1.00 78.50 632 ALA A C 1
ATOM 5179 O O . ALA A 1 632 ? 40.029 16.547 7.990 1.00 78.50 632 ALA A O 1
ATOM 5180 N N . ALA A 1 633 ? 38.824 17.847 6.605 1.00 72.94 633 ALA A N 1
ATOM 5181 C CA . ALA A 1 633 ? 38.985 19.063 7.402 1.00 72.94 633 ALA A CA 1
ATOM 5182 C C . ALA A 1 633 ? 38.356 18.946 8.806 1.00 72.94 633 ALA A C 1
ATOM 5184 O O . ALA A 1 633 ? 38.838 19.579 9.744 1.00 72.94 633 ALA A O 1
ATOM 5185 N N . GLU A 1 634 ? 37.318 18.115 8.957 1.00 64.44 634 GLU A N 1
ATOM 5186 C CA . GLU A 1 634 ? 36.585 17.916 10.216 1.00 64.44 634 GLU A CA 1
ATOM 5187 C C . GLU A 1 634 ? 37.182 16.816 11.110 1.00 64.44 634 GLU A C 1
ATOM 5189 O O . GLU A 1 634 ? 37.215 16.971 12.330 1.00 64.44 634 GLU A O 1
ATOM 5194 N N . SER A 1 635 ? 37.671 15.713 10.527 1.00 68.06 635 SER A N 1
ATOM 5195 C CA . SER A 1 635 ? 38.160 14.544 11.282 1.00 68.06 635 SER A CA 1
ATOM 5196 C C . SER A 1 635 ? 39.685 14.420 11.331 1.00 68.06 635 SER A C 1
ATOM 5198 O O . SER A 1 635 ? 40.215 13.681 12.159 1.00 68.06 635 SER A O 1
ATOM 5200 N N . GLY A 1 636 ? 40.409 15.124 10.454 1.00 70.12 636 GLY A N 1
ATOM 5201 C CA . GLY A 1 636 ? 41.864 15.018 10.320 1.00 70.12 636 GLY A CA 1
ATOM 5202 C C . GLY A 1 636 ? 42.348 13.696 9.710 1.00 70.12 636 GLY A C 1
ATOM 5203 O O . GLY A 1 636 ? 43.554 13.441 9.673 1.00 70.12 636 GLY A O 1
ATOM 5204 N N . GLU A 1 637 ? 41.439 12.840 9.237 1.00 70.12 637 GLU A N 1
ATOM 5205 C CA . GLU A 1 637 ? 41.780 11.546 8.646 1.00 70.12 637 GLU A CA 1
ATOM 5206 C C . GLU A 1 637 ? 42.272 11.689 7.201 1.00 70.12 637 GLU A C 1
ATOM 5208 O O . GLU A 1 637 ? 41.785 12.522 6.435 1.00 70.12 637 GLU A O 1
ATOM 5213 N N . LYS A 1 638 ? 43.241 10.849 6.811 1.00 77.75 638 LYS A N 1
ATOM 5214 C CA . LYS A 1 638 ? 43.734 10.781 5.430 1.00 77.75 638 LYS A CA 1
ATOM 5215 C C . LYS A 1 638 ? 42.773 9.966 4.574 1.00 77.75 638 LYS A C 1
ATOM 5217 O O . LYS A 1 638 ? 42.606 8.769 4.803 1.00 77.75 638 LYS A O 1
ATOM 5222 N N . VAL A 1 639 ? 42.212 10.601 3.558 1.00 76.81 639 VAL A N 1
ATOM 5223 C CA . VAL A 1 639 ? 41.225 10.031 2.641 1.00 76.81 639 VAL A CA 1
ATOM 5224 C C . VAL A 1 639 ? 41.729 10.176 1.204 1.00 76.81 639 VAL A C 1
ATOM 5226 O O . VAL A 1 639 ? 42.609 10.985 0.911 1.00 76.81 639 VAL A O 1
ATOM 5229 N N . ILE A 1 640 ? 41.216 9.343 0.302 1.00 81.38 640 ILE A N 1
ATOM 5230 C CA . ILE A 1 640 ? 41.518 9.407 -1.126 1.00 81.38 640 ILE A CA 1
ATOM 5231 C C . ILE A 1 640 ? 40.259 9.880 -1.846 1.00 81.38 640 ILE A C 1
ATOM 5233 O O . ILE A 1 640 ? 39.226 9.218 -1.751 1.00 81.38 640 ILE A O 1
ATOM 5237 N N . ILE A 1 641 ? 40.344 10.988 -2.578 1.00 75.56 641 ILE A N 1
ATOM 5238 C CA . ILE A 1 641 ? 39.211 11.545 -3.329 1.00 75.56 641 ILE A CA 1
ATOM 5239 C C . ILE A 1 641 ? 39.505 11.539 -4.825 1.00 75.56 641 ILE A C 1
ATOM 5241 O O . ILE A 1 641 ? 40.642 11.737 -5.249 1.00 75.56 641 ILE A O 1
ATOM 5245 N N . SER A 1 642 ? 38.491 11.282 -5.652 1.00 80.69 642 SER A N 1
ATOM 5246 C CA . SER A 1 642 ? 38.658 11.369 -7.104 1.00 80.69 642 SER A CA 1
ATOM 5247 C C . SER A 1 642 ? 38.631 12.825 -7.553 1.00 80.69 642 SER A C 1
ATOM 5249 O O . SER A 1 642 ? 37.765 13.578 -7.117 1.00 80.69 642 SER A O 1
ATOM 5251 N N . THR A 1 643 ? 39.491 13.205 -8.500 1.00 79.44 643 THR A N 1
ATOM 5252 C CA . THR A 1 643 ? 39.472 14.558 -9.081 1.00 79.44 643 THR A CA 1
ATOM 5253 C C . THR A 1 643 ? 38.155 14.901 -9.780 1.00 79.44 643 THR A C 1
ATOM 5255 O O . THR A 1 643 ? 37.802 16.068 -9.876 1.00 79.44 643 THR A O 1
ATOM 5258 N N . LYS A 1 644 ? 37.369 13.895 -10.190 1.00 81.06 644 LYS A N 1
ATOM 5259 C CA . LYS A 1 644 ? 36.018 14.073 -10.756 1.00 81.06 644 LYS A CA 1
ATOM 5260 C C . LYS A 1 644 ? 34.935 14.389 -9.722 1.00 81.06 644 LYS A C 1
ATOM 5262 O O . LYS A 1 644 ? 33.836 14.768 -10.110 1.00 81.06 644 LYS A O 1
ATOM 5267 N N . ALA A 1 645 ? 35.217 14.178 -8.438 1.00 76.19 645 ALA A N 1
ATOM 5268 C CA . ALA A 1 645 ? 34.298 14.469 -7.338 1.00 76.19 645 ALA A CA 1
ATOM 5269 C C . ALA A 1 645 ? 34.530 15.864 -6.728 1.00 76.19 645 ALA A C 1
ATOM 5271 O O . ALA A 1 645 ? 33.785 16.270 -5.838 1.00 76.19 645 ALA A O 1
ATOM 5272 N N . ILE A 1 646 ? 35.552 16.587 -7.199 1.00 78.19 646 ILE A N 1
ATOM 5273 C CA . ILE A 1 646 ? 35.902 17.928 -6.732 1.00 78.19 646 ILE A CA 1
ATOM 5274 C C . ILE A 1 646 ? 34.945 18.939 -7.361 1.00 78.19 646 ILE A C 1
ATOM 5276 O O . ILE A 1 646 ? 34.851 19.036 -8.583 1.00 78.19 646 ILE A O 1
ATOM 5280 N N . THR A 1 647 ? 34.227 19.680 -6.520 1.00 74.19 647 THR A N 1
ATOM 5281 C CA . THR A 1 647 ? 33.251 20.694 -6.943 1.00 74.19 647 THR A CA 1
ATOM 5282 C C . THR A 1 647 ? 33.840 22.095 -6.947 1.00 74.19 647 THR A C 1
ATOM 5284 O O . THR A 1 647 ? 33.458 22.919 -7.775 1.00 74.19 647 THR A O 1
ATOM 5287 N N . SER A 1 648 ? 34.761 22.376 -6.026 1.00 76.31 648 SER A N 1
ATOM 5288 C CA . SER A 1 648 ? 35.492 23.638 -5.952 1.00 76.31 648 SER A CA 1
ATOM 5289 C C . SER A 1 648 ? 36.808 23.421 -5.198 1.00 76.31 648 SER A C 1
ATOM 5291 O O . SER A 1 648 ? 36.956 22.446 -4.457 1.00 76.31 648 SER A O 1
ATOM 5293 N N . PHE A 1 649 ? 37.781 24.307 -5.388 1.00 80.62 649 PHE A N 1
ATOM 5294 C CA . PHE A 1 649 ? 38.972 24.359 -4.546 1.00 80.62 649 PHE A CA 1
ATOM 5295 C C . PHE A 1 649 ? 39.495 25.794 -4.465 1.00 80.62 649 PHE A C 1
ATOM 5297 O O . PHE A 1 649 ? 39.362 26.572 -5.412 1.00 80.62 649 PHE A O 1
ATOM 5304 N N . LYS A 1 650 ? 40.068 26.165 -3.320 1.00 75.50 650 LYS A N 1
ATOM 5305 C CA . LYS A 1 650 ? 40.584 27.516 -3.056 1.00 75.50 650 LYS A CA 1
ATOM 5306 C C . LYS A 1 650 ? 41.822 27.466 -2.168 1.00 75.50 650 LYS A C 1
ATOM 5308 O O . LYS A 1 650 ? 42.012 26.520 -1.407 1.00 75.50 650 LYS A O 1
ATOM 5313 N N . VA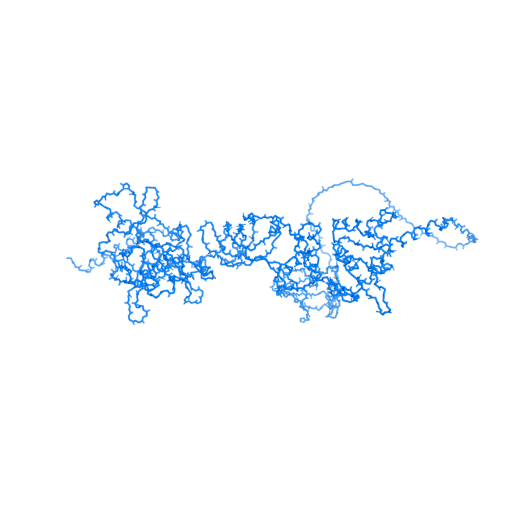L A 1 651 ? 42.659 28.496 -2.258 1.00 78.38 651 VAL A N 1
ATOM 5314 C CA . VAL A 1 651 ? 43.769 28.685 -1.313 1.00 78.38 651 VAL A CA 1
ATOM 5315 C C . VAL A 1 651 ? 43.194 29.012 0.059 1.00 78.38 651 VAL A C 1
ATOM 5317 O O . VAL A 1 651 ? 42.287 29.842 0.151 1.00 78.38 651 VAL A O 1
ATOM 5320 N N . ARG A 1 652 ? 43.704 28.344 1.093 1.00 63.41 652 ARG A N 1
ATOM 5321 C CA . ARG A 1 652 ? 43.305 28.598 2.475 1.00 63.41 652 ARG A CA 1
ATOM 5322 C C . ARG A 1 652 ? 43.985 29.828 3.067 1.00 63.41 652 ARG A C 1
ATOM 5324 O O . ARG A 1 652 ? 45.196 30.015 2.811 1.00 63.41 652 ARG A O 1
#

Sequence (652 aa):
MKRKKLKQLLHQRREVKRAQEPEINDKQDDQLQINYVKTSELTRENETAQFNKVRRKNVKEVLNKLKHPFSQHIRLKPYYEADDWLHWIGVLSDLTLPNAADNLNGDILIDKLTTGDFKELLDYHVWLNLENVKYIKAKKQKLGIGDLIEGKSKILRYGQNKYGLGTTIIRRAGIYKGEDRPETLVGNYDRQDDWVLEIDNSSASERAWAEYQETKSLTAFEQEPGHVETRYQPSRYQRYRERLEEVQRHSSDSVLPLVPSTLNKYHAEVDQIHAAKSKTVSYRIPQLQLKNVVNEHHRLVAAKVVLPYTQEMKKMGELLPNDEVTFESKSNPDSNYLFGTIEKFNLVTAHEYHPLPEFPNTFLGYLMWKTPSEGSDPSLVMNYQNWALARGIHVKEIKKEIEEIKPERLLTEHELAIRFGVTDGIITSAYEQGVITPAKEEDGRKYDLTAWKTLMELLAAQDPHSILTVKKDLNVYSEDDFVQTFKLSLDEVRNQIKAANYLPLNGFHYKVNLYGPKVYQMFKAAKAVKQALPKKSEVLVKREIPRDKDVKIAFLERPKEVKSLPAPQKRSVTKTTVKQTQVEKKTTVTLEIETFDGSFLIDEFSSLEEADQVIEASARDKYRNHFLHVIAAESGEKVIISTKAITSFKVR

Foldseek 3Di:
DDPVVVVVVVVVVVVVVVVPDPDDDPVQLLAADADFAAPVNDDPVCNLVRQLVQLVVLLVRGQHAADQPPALLLLLVQLQVLQHKFWWKFFFAAKDDADDPPQNQIWTKTAQIAGNVRPGGSTRIAIDRQFLALEEPVQKFFAAGSKMWIKIFRKDDDDDSHIHGGNMYTDAIGHFYYHPDGDDHDTPRDNDLRTFKMKHHDPQSVVLVVVCVVPVDPVSSVPGDDGIDMDGDDHPDDHPVRNYDYDPDDDDPSYDFLFAQDKFKKKWWFADWAFDCDPVDRGTFIKTKTAQIATPSSRRSHRIDIGGCDPVNLVQADHDGGFMKMWIFGADPVGSSDTDDTHDIDTPDDDDHHHADPDPLLNNLVNCCVPVVNDDQLQSVLQVLLVQCLVVHPVVVSVVVCVVPQDPDWAALVRLCVNNNHDSVLSVLCVVLPQAAADDDPDHGTHHSVSSVSLSLQLSQFDPSSVVVNVVPTQKDKLVRLCVPLVDDSVVLVVVCVVVVHAFNNHDPGPIGITHVNSVVVSVVVSVVVVPPPDPDPPPDDDDDDDDDDDDDDDDDDDDDDDDDDDDDDDDDDDDDDDDDDDPDLCFFWKWWDFPVAIWIDRPHSDPVRVCVVLVVQLPPPPDWDWDFTAGPVPRDTDIDTSVRTPDMDGD